Protein AF-A0A3A9BTI5-F1 (afdb_monomer)

Sequence (393 aa):
MNQYFADHPEMVLGKMEMVTGAHGMESACLPDDSLPLSAQLNHALSHVEGSIEQADLNEIEDELARENIPADPDVKNYSYTVVDDKVYYRENSIMKPVDVSEKAEQRMKGMVAIRDCTQELINFQLEEYPDEMIKNKQTELNQLYDDFSKKFGLISSQTNKRAFNQDSSYCLLCSLENLDDEGNFIGKADMFTKRTIKKQEVVTSVDTASEALAVSLSEKAGVDLSYMSQLADKSEEEITKELAGVIFQNPVTEEWETADEYLSGNVREKLSVARTFAENHPEYAINVSSLESVQPKELDASEIEVRIGATWISTKYIEDFMRETFETPGYLLERKTMGIQYSGVTGQWNVKGKNADRGNALVNMTYGTGRANAYRILEDSLNLRDTRIFDIV

Foldseek 3Di:
DDVVCVVVVLLQQADWDFDQDPVGTDIDGDHDPPDPSVVSVVSNVVPDDDDPPQPPLPPDPDPQSVVKDFDDPVDDAQAWDADPNFIWGHHPGITGTDDDPPLLRVLSHLLRQLQVLLVVLVVCQQVVPDPVVNLVSLVVSVVSLVVNCVRPNQCPDPSVCVSGVSHPCSVVSNQQFDADPVGHTPDGDPSSPDRPDHHPDQQQADQALVVLQVSCCVPVVFDDLVSSCRRNVHHSVVSCVRCQLQWDQQPPVRGIGGNVVLLDDPLVVSLVVLVVCCVPPVSSVSVNVSSVVSDDDDDDPVRDDDFQQPLPDDQVVVVVCCCPQQVPPPVCVVVVQWGWDADPVVSAIDTHNLCVPPPGCCQDPVCHHVQATNRNVSRCRSVVHDDDDDDDD

Structure (mmCIF, N/CA/C/O backbone):
data_AF-A0A3A9BTI5-F1
#
_entry.id   AF-A0A3A9BTI5-F1
#
loop_
_atom_site.group_PDB
_atom_site.id
_atom_site.type_symbol
_atom_site.label_atom_id
_atom_site.label_alt_id
_atom_site.label_comp_id
_atom_site.label_asym_id
_atom_site.label_entity_id
_atom_site.label_seq_id
_atom_site.pdbx_PDB_ins_code
_atom_site.Cartn_x
_atom_site.Cartn_y
_atom_site.Cartn_z
_atom_site.occupancy
_atom_site.B_iso_or_equiv
_atom_site.auth_seq_id
_atom_site.auth_comp_id
_atom_site.auth_asym_id
_atom_site.auth_atom_id
_atom_site.pdbx_PDB_model_num
ATOM 1 N N . MET A 1 1 ? -11.486 26.383 -9.825 1.00 68.19 1 MET A N 1
ATOM 2 C CA . MET A 1 1 ? -11.812 25.928 -11.195 1.00 68.19 1 MET A CA 1
ATOM 3 C C . MET A 1 1 ? -10.866 26.610 -12.175 1.00 68.19 1 MET A C 1
ATOM 5 O O . MET A 1 1 ? -10.607 27.792 -11.990 1.00 68.19 1 MET A O 1
ATOM 9 N N . ASN A 1 2 ? -10.289 25.876 -13.134 1.00 79.62 2 ASN A N 1
ATOM 10 C CA . ASN A 1 2 ? -9.432 26.449 -14.186 1.00 79.62 2 ASN A CA 1
ATOM 11 C C . ASN A 1 2 ? -10.294 27.293 -15.149 1.00 79.62 2 ASN A C 1
ATOM 13 O O . ASN A 1 2 ? -11.441 26.925 -15.398 1.00 79.62 2 ASN A O 1
ATOM 17 N N . GLN A 1 3 ? -9.750 28.396 -15.673 1.00 85.75 3 GLN A N 1
ATOM 18 C CA . GLN A 1 3 ? -10.428 29.305 -16.603 1.00 85.75 3 GLN A CA 1
ATOM 19 C C . GLN A 1 3 ? -10.998 28.576 -17.828 1.00 85.75 3 GLN A C 1
ATOM 21 O O . GLN A 1 3 ? -12.123 28.855 -18.215 1.00 85.75 3 GLN A O 1
ATOM 26 N N . TYR A 1 4 ? -10.290 27.572 -18.358 1.00 86.19 4 TYR A N 1
ATOM 27 C CA . TYR A 1 4 ? -10.784 26.766 -19.480 1.00 86.19 4 TYR A CA 1
ATOM 28 C C . TYR A 1 4 ? -12.160 26.144 -19.199 1.00 86.19 4 TYR A C 1
ATOM 30 O O . TYR A 1 4 ? -13.064 26.279 -20.005 1.00 86.19 4 TYR A O 1
ATOM 38 N N . PHE A 1 5 ? -12.363 25.536 -18.026 1.00 86.81 5 PHE A N 1
ATOM 39 C CA . PHE A 1 5 ? -13.656 24.935 -17.661 1.00 86.81 5 PHE A CA 1
ATOM 40 C C . PHE A 1 5 ? -14.717 25.969 -17.266 1.00 86.81 5 PHE A C 1
ATOM 42 O O . PHE A 1 5 ? -15.903 25.657 -17.260 1.00 86.81 5 PHE A O 1
ATOM 49 N N . ALA A 1 6 ? -14.307 27.192 -16.916 1.00 85.38 6 ALA A N 1
ATOM 50 C CA . ALA A 1 6 ? -15.240 28.298 -16.722 1.00 85.38 6 ALA A CA 1
ATOM 51 C C . ALA A 1 6 ? -15.779 28.813 -18.067 1.00 85.38 6 ALA A C 1
ATOM 53 O O . ALA A 1 6 ? -16.956 29.155 -18.158 1.00 85.38 6 ALA A O 1
ATOM 54 N N . ASP A 1 7 ? -14.921 28.830 -19.091 1.00 89.12 7 ASP A N 1
ATOM 55 C CA . ASP A 1 7 ? -15.248 29.278 -20.446 1.00 89.12 7 ASP A CA 1
ATOM 56 C C . ASP A 1 7 ? -15.888 28.159 -21.294 1.00 89.12 7 ASP A C 1
ATOM 58 O O . ASP A 1 7 ? -16.641 28.459 -22.218 1.00 89.12 7 ASP A O 1
ATOM 62 N N . HIS A 1 8 ? -15.656 26.890 -20.928 1.00 87.44 8 HIS A N 1
ATOM 63 C CA . HIS A 1 8 ? -16.206 25.684 -21.560 1.00 87.44 8 HIS A CA 1
ATOM 64 C C . HIS A 1 8 ? -16.958 24.778 -20.562 1.00 87.44 8 HIS A C 1
ATOM 66 O O . HIS A 1 8 ? -16.463 23.699 -20.207 1.00 87.44 8 HIS A O 1
ATOM 72 N N . PRO A 1 9 ? -18.151 25.178 -20.075 1.00 87.00 9 PRO A N 1
ATOM 73 C CA . PRO A 1 9 ? -18.954 24.355 -19.168 1.00 87.00 9 PRO A CA 1
ATOM 74 C C . PRO A 1 9 ? -19.336 22.988 -19.755 1.00 87.00 9 PRO A C 1
ATOM 76 O O . PRO A 1 9 ? -19.487 22.024 -19.013 1.00 87.00 9 PRO A O 1
ATOM 79 N N . GLU A 1 10 ? -19.449 22.884 -21.081 1.00 86.12 10 GLU A N 1
ATOM 80 C CA . GLU A 1 10 ? -19.711 21.644 -21.819 1.00 86.12 10 GLU A CA 1
ATOM 81 C C . GLU A 1 10 ? -18.607 20.583 -21.674 1.00 86.12 10 GLU A C 1
ATOM 83 O O . GLU A 1 10 ? -18.842 19.409 -21.958 1.00 86.12 10 GLU A O 1
ATOM 88 N N . MET A 1 11 ? -17.417 20.981 -21.210 1.00 88.31 11 MET A N 1
ATOM 89 C CA . MET A 1 11 ? -16.283 20.092 -20.940 1.00 88.31 11 MET A CA 1
ATOM 90 C C . MET A 1 11 ? -16.277 19.547 -19.501 1.00 88.31 11 MET A C 1
ATOM 92 O O . MET A 1 11 ? -15.363 18.809 -19.127 1.00 88.31 11 MET A O 1
ATOM 96 N N . VAL A 1 12 ? -17.275 19.900 -18.682 1.00 89.19 12 VAL A N 1
ATOM 97 C CA . VAL A 1 12 ? -17.445 19.408 -17.310 1.00 89.19 12 VAL A CA 1
ATOM 98 C C . VAL A 1 12 ? -18.510 18.308 -17.300 1.00 89.19 12 VAL A C 1
ATOM 100 O O . VAL A 1 12 ? -19.678 18.562 -17.572 1.00 89.19 12 VAL A O 1
ATOM 103 N N . LEU A 1 13 ? -18.118 17.076 -16.962 1.00 88.38 13 LEU A N 1
ATOM 104 C CA . LEU A 1 13 ? -18.993 15.887 -16.952 1.00 88.38 13 LEU A CA 1
ATOM 105 C C . LEU A 1 13 ? -19.849 15.785 -15.670 1.00 88.38 13 LEU A C 1
ATOM 107 O O . LEU A 1 13 ? -19.971 14.721 -15.066 1.00 88.38 13 LEU A O 1
ATOM 111 N N . GLY A 1 14 ? -20.359 16.921 -15.198 1.00 87.31 14 GLY A N 1
ATOM 112 C CA . GLY A 1 14 ? -21.048 17.039 -13.919 1.00 87.31 14 GLY A CA 1
ATOM 113 C C . GLY A 1 14 ? -21.330 18.490 -13.540 1.00 87.31 14 GLY A C 1
ATOM 114 O O . GLY A 1 14 ? -21.095 19.423 -14.310 1.00 87.31 14 GLY A O 1
ATOM 115 N N . LYS A 1 15 ? -21.824 18.702 -12.321 1.00 86.94 15 LYS A N 1
ATOM 116 C CA . LYS A 1 15 ? -22.225 20.022 -11.833 1.00 86.94 15 LYS A CA 1
ATOM 117 C C . LYS A 1 15 ? -21.300 20.506 -10.726 1.00 86.94 15 LYS A C 1
ATOM 119 O O . LYS A 1 15 ? -21.159 19.869 -9.688 1.00 86.94 15 LYS A O 1
ATOM 124 N N . MET A 1 16 ? -20.686 21.665 -10.936 1.00 88.62 16 MET A N 1
ATOM 125 C CA . MET A 1 16 ? -19.851 22.301 -9.918 1.00 88.62 16 MET A CA 1
ATOM 126 C C . MET A 1 16 ? -20.719 22.900 -8.807 1.00 88.62 16 MET A C 1
ATOM 128 O O . MET A 1 16 ? -21.491 23.827 -9.057 1.00 88.62 16 MET A O 1
ATOM 132 N N . GLU A 1 17 ? -20.560 22.410 -7.580 1.00 89.50 17 GLU A N 1
ATOM 133 C CA . GLU A 1 17 ? -21.248 22.905 -6.386 1.00 89.50 17 GLU A CA 1
ATOM 134 C C . GLU A 1 17 ? -20.272 23.114 -5.219 1.00 89.50 17 GLU A C 1
ATOM 136 O O . GLU A 1 17 ? -19.172 22.563 -5.185 1.00 89.50 17 GLU A O 1
ATOM 141 N N . MET A 1 18 ? -20.665 23.956 -4.263 1.00 90.19 18 MET A N 1
ATOM 142 C CA . MET A 1 18 ? -19.922 24.145 -3.018 1.00 90.19 18 MET A CA 1
ATOM 143 C C . MET A 1 18 ? -20.491 23.195 -1.964 1.00 90.19 18 MET A C 1
ATOM 145 O O . MET A 1 18 ? -21.646 23.341 -1.566 1.00 90.19 18 MET A O 1
ATOM 149 N N . VAL A 1 19 ? -19.680 22.248 -1.505 1.00 89.12 19 VAL A N 1
ATOM 150 C CA . VAL A 1 19 ? -20.051 21.222 -0.524 1.00 89.12 19 VAL A CA 1
ATOM 151 C C . VAL A 1 19 ? -19.289 21.428 0.783 1.00 89.12 19 VAL A C 1
ATOM 153 O O . VAL A 1 19 ? -18.275 22.121 0.822 1.00 89.12 19 VAL A O 1
ATOM 156 N N . THR A 1 20 ? -19.790 20.867 1.883 1.00 88.19 20 THR A N 1
ATOM 157 C CA . THR A 1 20 ? -19.085 20.903 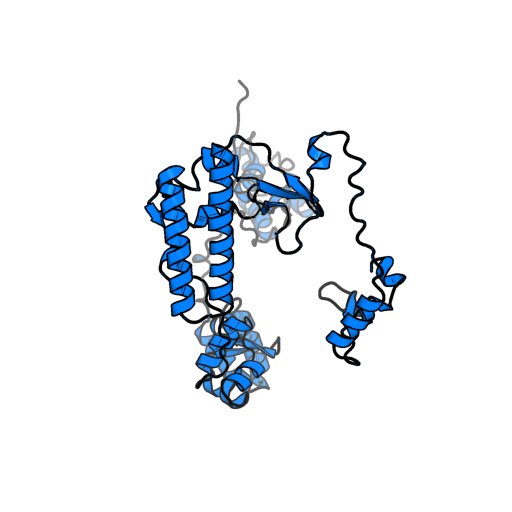3.173 1.00 88.19 20 THR A CA 1
ATOM 158 C C . THR A 1 20 ? -18.104 19.736 3.248 1.00 88.19 20 THR A C 1
ATOM 160 O O . THR A 1 20 ? -18.535 18.590 3.297 1.00 88.19 20 THR A O 1
ATOM 163 N N . GLY A 1 21 ? -16.805 20.032 3.268 1.00 80.12 21 GLY A N 1
ATOM 164 C CA . GLY A 1 21 ? -15.730 19.064 3.474 1.00 80.12 21 GLY A CA 1
ATOM 165 C C . GLY A 1 21 ? -15.172 19.093 4.902 1.00 80.12 21 GLY A C 1
ATOM 166 O O . GLY A 1 21 ? -15.540 19.935 5.727 1.00 80.12 21 GLY A O 1
ATOM 167 N N . ALA A 1 22 ? -14.221 18.200 5.191 1.00 74.44 22 ALA A N 1
ATOM 168 C CA . ALA A 1 22 ? -13.623 18.002 6.522 1.00 74.44 22 ALA A CA 1
ATOM 169 C C . ALA A 1 22 ? -12.933 19.251 7.121 1.00 74.44 22 ALA A C 1
ATOM 171 O O . ALA A 1 22 ? -12.660 19.308 8.321 1.00 74.44 22 ALA A O 1
ATOM 172 N N . HIS A 1 23 ? -12.657 20.268 6.298 1.00 69.50 23 HIS A N 1
ATOM 173 C CA . HIS A 1 23 ? -11.997 21.515 6.697 1.00 69.50 23 HIS A CA 1
ATOM 174 C C . HIS A 1 23 ? -12.800 22.782 6.342 1.00 69.50 23 HIS A C 1
ATOM 176 O O . HIS A 1 23 ? -12.259 23.887 6.406 1.00 69.50 23 HIS A O 1
ATOM 182 N N . GLY A 1 24 ? -14.085 22.646 5.994 1.00 83.06 24 GLY A N 1
ATOM 183 C CA . GLY A 1 24 ? -14.963 23.753 5.601 1.00 83.06 24 GLY A CA 1
ATOM 184 C C . GLY A 1 24 ? -15.536 23.594 4.192 1.00 83.06 24 GLY A C 1
ATOM 185 O O . GLY A 1 24 ? -15.513 22.509 3.623 1.00 83.06 24 GLY A O 1
ATOM 186 N N . MET A 1 25 ? -16.087 24.675 3.633 1.00 86.31 25 MET A N 1
ATOM 187 C CA . MET A 1 25 ? -16.700 24.644 2.299 1.00 86.31 25 MET A CA 1
ATOM 188 C C . MET A 1 25 ? -15.640 24.460 1.204 1.00 86.31 25 MET A C 1
ATOM 190 O O . MET A 1 25 ? -14.702 25.252 1.116 1.00 86.31 25 MET A O 1
ATOM 194 N N . GLU A 1 26 ? -15.834 23.480 0.329 1.00 88.31 26 GLU A N 1
ATOM 195 C CA . GLU A 1 26 ? -14.971 23.188 -0.816 1.00 88.31 26 GLU A CA 1
ATOM 196 C C . GLU A 1 26 ? -15.783 23.062 -2.111 1.00 88.31 26 GLU A C 1
ATOM 198 O O . GLU A 1 26 ? -16.978 22.778 -2.089 1.00 88.31 26 GLU A O 1
ATOM 203 N N . SER A 1 27 ? -15.154 23.323 -3.258 1.00 86.94 27 SER A N 1
ATOM 204 C CA . SER A 1 27 ? -15.801 23.176 -4.565 1.00 86.94 27 SER A CA 1
ATOM 205 C C . SER A 1 27 ? -15.652 21.743 -5.073 1.00 86.94 27 SER A C 1
ATOM 207 O O . SER A 1 27 ? -14.519 21.300 -5.269 1.00 86.94 27 SER A O 1
ATOM 209 N N . ALA A 1 28 ? -16.760 21.067 -5.367 1.00 87.75 28 ALA A N 1
ATOM 210 C CA . ALA A 1 28 ? -16.788 19.712 -5.912 1.00 87.75 28 ALA A CA 1
ATOM 211 C C . ALA A 1 28 ? -17.570 19.659 -7.233 1.00 87.75 28 ALA A C 1
ATOM 213 O O . ALA A 1 28 ? -18.522 20.411 -7.431 1.00 87.75 28 ALA A O 1
ATOM 214 N N . CYS A 1 29 ? -17.164 18.769 -8.141 1.00 88.94 29 CYS A N 1
ATOM 215 C CA . CYS A 1 29 ? -17.941 18.422 -9.330 1.00 88.94 29 CYS A CA 1
ATOM 216 C C . CYS A 1 29 ? -18.795 17.200 -8.990 1.00 88.94 29 CYS A C 1
ATOM 218 O O . CYS A 1 29 ? -18.261 16.103 -8.840 1.00 88.94 29 CYS A O 1
ATOM 220 N N . LEU A 1 30 ? -20.095 17.402 -8.800 1.00 89.69 30 LEU A N 1
ATOM 221 C CA . LEU A 1 30 ? -21.032 16.324 -8.510 1.00 89.69 30 LEU A CA 1
ATOM 222 C C . LEU A 1 30 ? -21.450 15.632 -9.814 1.00 89.69 30 LEU A C 1
ATOM 224 O O . LEU A 1 30 ? -21.621 16.322 -10.824 1.00 89.69 30 LEU A O 1
ATOM 228 N N . PRO A 1 31 ? -21.615 14.298 -9.814 1.00 87.88 31 PRO A N 1
ATOM 229 C CA . PRO A 1 31 ? -22.048 13.569 -10.999 1.00 87.88 31 PRO A CA 1
ATOM 230 C C . PRO A 1 31 ? -23.415 14.067 -11.484 1.00 87.88 31 PRO A C 1
ATOM 232 O O . PRO A 1 31 ? -24.308 14.356 -10.686 1.00 87.88 31 PRO A O 1
ATOM 235 N N . ASP A 1 32 ? -23.566 14.181 -12.803 1.00 85.56 32 ASP A N 1
ATOM 236 C CA . ASP A 1 32 ? -24.865 14.378 -13.442 1.00 85.56 32 ASP A CA 1
ATOM 237 C C . ASP A 1 32 ? -25.395 13.018 -13.909 1.00 85.56 32 ASP A C 1
ATOM 239 O O . ASP A 1 32 ? -24.937 12.474 -14.911 1.00 85.56 32 ASP A O 1
ATOM 243 N N . ASP A 1 33 ? -26.364 12.462 -13.184 1.00 87.31 33 ASP A N 1
ATOM 244 C CA . ASP A 1 33 ? -26.939 11.147 -13.487 1.00 87.31 33 ASP A CA 1
ATOM 245 C C . ASP A 1 33 ? -28.025 11.192 -14.582 1.00 87.31 33 ASP A C 1
ATOM 247 O O . ASP A 1 33 ? -28.671 10.181 -14.870 1.00 87.31 33 ASP A O 1
ATOM 251 N N . SER A 1 34 ? -28.263 12.350 -15.214 1.00 87.25 34 SER A N 1
ATOM 252 C CA . SER A 1 34 ? -29.280 12.488 -16.268 1.00 87.25 34 SER A CA 1
ATOM 253 C C . SER A 1 34 ? -28.926 11.746 -17.562 1.00 87.25 34 SER A C 1
ATOM 255 O O . SER A 1 34 ? -29.822 11.388 -18.333 1.00 87.25 34 SER A O 1
ATOM 257 N N . LEU A 1 35 ? -27.637 11.485 -17.800 1.00 84.31 35 LEU A N 1
ATOM 258 C CA . LEU A 1 35 ? -27.122 10.754 -18.957 1.00 84.31 35 LEU A CA 1
ATOM 259 C C . LEU A 1 35 ? -26.027 9.764 -18.532 1.00 84.31 35 LEU A C 1
ATOM 261 O O . LEU A 1 35 ? -25.242 10.073 -17.641 1.00 84.31 35 LEU A O 1
ATOM 265 N N . PRO A 1 36 ? -25.877 8.606 -19.201 1.00 90.88 36 PRO A N 1
ATOM 266 C CA . PRO A 1 36 ? -24.741 7.720 -18.957 1.00 90.88 36 PRO A CA 1
ATOM 267 C C . PRO A 1 36 ? -23.400 8.427 -19.206 1.00 90.88 36 PRO A C 1
ATOM 269 O O . PRO A 1 36 ? -23.255 9.134 -20.207 1.00 90.88 36 PRO A O 1
ATOM 272 N N . LEU A 1 37 ? -22.394 8.170 -18.360 1.00 86.56 37 LEU A N 1
ATOM 273 C CA . LEU A 1 37 ? -21.051 8.766 -18.463 1.00 86.56 37 LEU A CA 1
ATOM 274 C C . LEU A 1 37 ? -20.448 8.640 -19.871 1.00 86.56 37 LEU A C 1
ATOM 276 O O . LEU A 1 37 ? -19.839 9.577 -20.378 1.00 86.56 37 LEU A O 1
ATOM 280 N N . SER A 1 38 ? -20.659 7.504 -20.540 1.00 87.88 38 SER A N 1
ATOM 281 C CA . SER A 1 38 ? -20.181 7.277 -21.907 1.00 87.88 38 SER A CA 1
ATOM 282 C C . SER A 1 38 ? -20.765 8.268 -22.920 1.00 87.88 38 SER A C 1
ATOM 284 O O . SER A 1 38 ? -20.072 8.686 -23.844 1.00 87.88 38 SER A O 1
ATOM 286 N N . ALA A 1 39 ? -22.031 8.661 -22.758 1.00 86.94 39 ALA A N 1
ATOM 287 C CA . ALA A 1 39 ? -22.676 9.647 -23.619 1.00 86.94 39 ALA A CA 1
ATOM 288 C C . ALA A 1 39 ? -22.157 11.061 -23.329 1.00 86.94 39 ALA A C 1
ATOM 290 O O . ALA A 1 39 ? -21.873 11.806 -24.266 1.00 86.94 39 ALA A O 1
ATOM 291 N N . GLN A 1 40 ? -21.968 11.397 -22.049 1.00 88.25 40 GLN A N 1
ATOM 292 C CA . GLN A 1 40 ? -21.397 12.682 -21.637 1.00 88.25 40 GLN A CA 1
ATOM 293 C C . GLN A 1 40 ? -19.959 12.847 -22.155 1.00 88.25 40 GLN A C 1
ATOM 295 O O . GLN A 1 40 ? -19.611 13.887 -22.710 1.00 88.25 40 GLN A O 1
ATOM 300 N N . LEU A 1 41 ? -19.145 11.790 -22.063 1.00 89.06 41 LEU A N 1
ATOM 301 C CA . LEU A 1 41 ? -17.770 11.780 -22.561 1.00 89.06 41 LEU A CA 1
ATOM 302 C C . LEU A 1 41 ? -17.714 11.970 -24.082 1.00 89.06 41 LEU A C 1
ATOM 304 O O . LEU A 1 41 ? -16.933 12.782 -24.567 1.00 89.06 41 LEU A O 1
ATOM 308 N N . ASN A 1 42 ? -18.566 11.270 -24.838 1.00 87.69 42 ASN A N 1
ATOM 309 C CA . ASN A 1 42 ? -18.644 11.434 -26.293 1.00 87.69 42 ASN A CA 1
ATOM 310 C C . ASN A 1 42 ? -19.051 12.858 -26.695 1.00 87.69 42 ASN A C 1
ATOM 312 O O . ASN A 1 42 ? -18.525 13.394 -27.669 1.00 87.69 42 ASN A O 1
ATOM 316 N N . HIS A 1 43 ? -19.965 13.476 -25.943 1.00 86.94 43 HIS A N 1
ATOM 317 C CA . HIS A 1 43 ? -20.367 14.861 -26.165 1.00 86.94 43 HIS A CA 1
ATOM 318 C C . HIS A 1 43 ? -19.199 15.828 -25.924 1.00 86.94 43 HIS A C 1
ATOM 320 O O . HIS A 1 43 ? -18.877 16.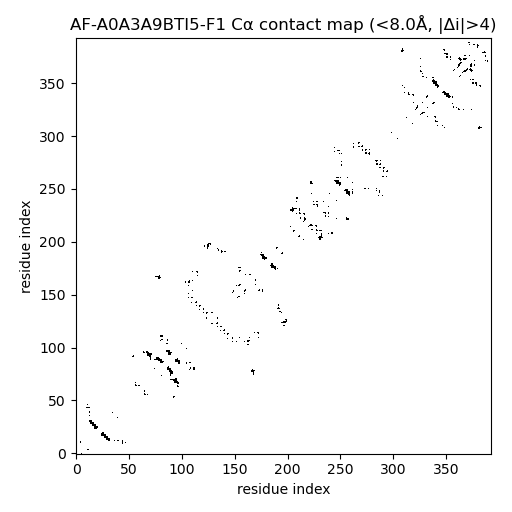619 -26.807 1.00 86.94 43 HIS A O 1
ATOM 326 N N . ALA A 1 44 ? -18.501 15.714 -24.790 1.00 88.31 44 ALA A N 1
ATOM 327 C CA . ALA A 1 44 ? -17.330 16.544 -24.497 1.00 88.31 44 ALA A CA 1
ATOM 328 C C . ALA A 1 44 ? -16.210 16.355 -25.538 1.00 88.31 44 ALA A C 1
ATOM 330 O O . ALA A 1 44 ? -15.663 17.327 -26.050 1.00 88.31 44 ALA A O 1
ATOM 331 N N . LEU A 1 45 ? -15.918 15.110 -25.932 1.00 86.62 45 LEU A N 1
ATOM 332 C CA . LEU A 1 45 ? -14.917 14.815 -26.964 1.00 86.62 45 LEU A CA 1
ATOM 333 C C . LEU A 1 45 ? -15.278 15.405 -28.333 1.00 86.62 45 LEU A C 1
ATOM 335 O O . LEU A 1 45 ? -14.374 15.737 -29.093 1.00 86.62 45 LEU A O 1
ATOM 339 N N . SER A 1 46 ? -16.566 15.586 -28.646 1.00 88.44 46 SER A N 1
ATOM 340 C CA . SER A 1 46 ? -16.990 16.207 -29.910 1.00 88.44 46 SER A CA 1
ATO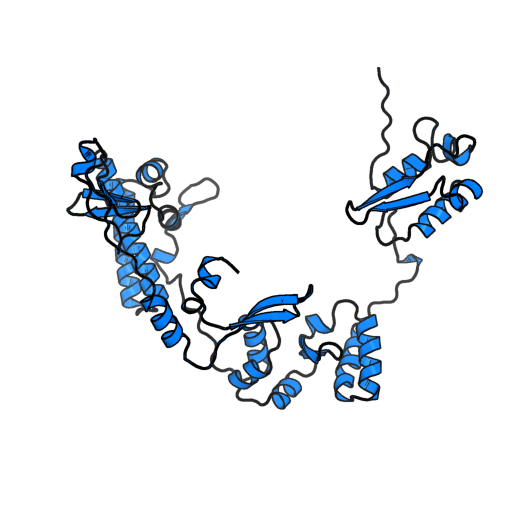M 341 C C . SER A 1 46 ? -16.624 17.692 -30.022 1.00 88.44 46 SER A C 1
ATOM 343 O O . SER A 1 46 ? -16.543 18.216 -31.130 1.00 88.44 46 SER A O 1
ATOM 345 N N . HIS A 1 47 ? -16.376 18.354 -28.889 1.00 85.75 47 HIS A N 1
ATOM 346 C CA . HIS A 1 47 ? -15.938 19.748 -28.822 1.00 85.75 47 HIS A CA 1
ATOM 347 C C . HIS A 1 47 ? -14.413 19.896 -28.787 1.00 85.75 47 HIS A C 1
ATOM 349 O O . HIS A 1 47 ? -13.898 21.009 -28.895 1.00 85.75 47 HIS A O 1
ATOM 355 N N . VAL A 1 48 ? -13.676 18.787 -28.657 1.00 83.56 48 VAL A N 1
ATOM 356 C CA . VAL A 1 48 ? -12.216 18.793 -28.735 1.00 83.56 48 VAL A CA 1
ATOM 357 C C . VAL A 1 48 ? -11.811 18.841 -30.202 1.00 83.56 48 VAL A C 1
ATOM 359 O O . VAL A 1 48 ? -11.688 17.821 -30.878 1.00 83.56 48 VAL A O 1
ATOM 362 N N . GLU A 1 49 ? -11.580 20.050 -30.697 1.00 79.75 49 GLU A N 1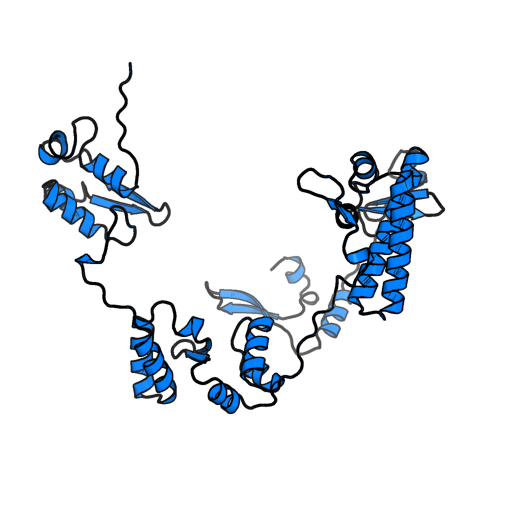
ATOM 363 C CA . GLU A 1 49 ? -10.941 20.258 -31.988 1.00 79.75 49 GLU A CA 1
ATOM 364 C C . GLU A 1 49 ? -9.420 20.295 -31.805 1.00 79.75 49 GLU A C 1
ATOM 366 O O . GLU A 1 49 ? -8.875 21.120 -31.072 1.00 79.75 49 GLU A O 1
ATOM 371 N N . GLY A 1 50 ? -8.720 19.385 -32.476 1.00 68.00 50 GLY A N 1
ATOM 372 C CA . GLY A 1 50 ? -7.265 19.352 -32.492 1.00 68.00 50 GLY A CA 1
ATOM 373 C C . GLY A 1 50 ? -6.764 18.781 -33.808 1.00 68.00 50 GLY A C 1
ATOM 374 O O . GLY A 1 50 ? -7.189 17.710 -34.234 1.00 68.00 50 GLY A O 1
ATOM 375 N N . SER A 1 51 ? -5.845 19.488 -34.457 1.00 64.88 51 SER A N 1
ATOM 376 C CA . SER A 1 51 ? -5.018 18.916 -35.513 1.00 64.88 51 SER A CA 1
ATOM 377 C C . SER A 1 51 ? -3.698 18.484 -34.897 1.00 64.88 51 SER A C 1
ATOM 379 O O . SER A 1 51 ? -3.011 19.294 -34.276 1.00 64.88 51 SER A O 1
ATOM 381 N N . ILE A 1 52 ? -3.316 17.223 -35.082 1.00 60.03 52 ILE A N 1
ATOM 382 C CA . ILE A 1 52 ? -1.937 16.813 -34.826 1.00 60.03 52 ILE A CA 1
ATOM 383 C C . ILE A 1 52 ? -1.114 17.439 -35.950 1.00 60.03 52 ILE A C 1
ATOM 385 O O . ILE A 1 52 ? -1.113 16.929 -37.071 1.00 60.03 52 ILE A O 1
ATOM 389 N N . GLU A 1 53 ? -0.464 18.570 -35.675 1.00 50.50 53 GLU A N 1
ATOM 390 C CA . GLU A 1 53 ? 0.569 19.080 -36.569 1.00 50.50 53 GLU A CA 1
ATOM 391 C C . GLU A 1 53 ? 1.653 18.002 -36.652 1.00 50.50 53 GLU A C 1
ATOM 393 O O . GLU A 1 53 ? 2.365 17.721 -35.683 1.00 50.50 53 GLU A O 1
ATOM 398 N N . GLN A 1 54 ? 1.740 17.330 -37.803 1.00 52.53 54 GLN A N 1
ATOM 399 C CA . GLN A 1 54 ? 2.946 16.585 -38.128 1.00 52.53 54 GLN A CA 1
ATOM 400 C C . GLN A 1 54 ? 4.067 17.615 -38.148 1.00 52.53 54 GLN A C 1
ATOM 402 O O . GLN A 1 54 ? 3.995 18.569 -38.919 1.00 52.53 54 GLN A O 1
ATOM 407 N N . ALA A 1 55 ? 5.047 17.453 -37.256 1.00 51.19 55 ALA A N 1
ATOM 408 C CA . ALA A 1 55 ? 6.205 18.329 -37.210 1.00 51.19 55 ALA A CA 1
ATOM 409 C C . ALA A 1 55 ? 6.777 18.445 -38.628 1.00 51.19 55 ALA A C 1
ATOM 411 O O . ALA A 1 55 ? 7.093 17.428 -39.251 1.00 51.19 55 ALA A O 1
ATOM 412 N N . ASP A 1 56 ? 6.842 19.674 -39.140 1.00 46.75 56 ASP A N 1
ATOM 413 C CA . ASP A 1 56 ? 7.370 19.957 -40.466 1.00 46.75 56 ASP A CA 1
ATOM 414 C C . ASP A 1 56 ? 8.828 19.472 -40.481 1.00 46.75 56 ASP A C 1
ATOM 416 O O . ASP A 1 56 ? 9.689 20.001 -39.775 1.00 46.75 56 ASP A O 1
ATOM 420 N N . LEU A 1 57 ? 9.104 18.404 -41.237 1.00 51.12 57 LEU A N 1
ATOM 421 C CA . LEU A 1 57 ? 10.412 17.726 -41.296 1.00 51.12 57 LEU A CA 1
ATOM 422 C C . LEU A 1 57 ? 11.542 18.648 -41.804 1.00 51.12 57 LEU A C 1
ATOM 424 O O . LEU A 1 57 ? 12.702 18.245 -41.848 1.00 51.12 57 LEU A O 1
ATOM 428 N N . ASN A 1 58 ? 11.203 19.876 -42.200 1.00 48.38 58 ASN A N 1
ATOM 429 C CA . ASN A 1 58 ? 12.069 20.830 -42.874 1.00 48.38 58 ASN A CA 1
ATOM 430 C C . ASN A 1 58 ? 12.900 21.733 -41.938 1.00 48.38 58 ASN A C 1
ATOM 432 O O . ASN A 1 58 ? 13.774 22.432 -42.443 1.00 48.38 58 ASN A O 1
ATOM 436 N N . GLU A 1 59 ? 12.684 21.733 -40.615 1.00 46.34 59 GLU A N 1
ATOM 437 C CA . GLU A 1 59 ? 13.402 22.643 -39.691 1.00 46.34 59 GLU A CA 1
ATOM 438 C C . GLU A 1 59 ? 14.661 22.061 -39.013 1.00 46.34 59 GLU A C 1
ATOM 440 O O . GLU A 1 59 ? 15.252 22.709 -38.149 1.00 46.34 59 GLU A O 1
ATOM 445 N N . ILE A 1 60 ? 15.138 20.874 -39.406 1.00 46.75 60 ILE A N 1
ATOM 446 C CA . ILE A 1 60 ? 16.416 20.337 -38.905 1.00 46.75 60 ILE A CA 1
ATOM 447 C C . ILE A 1 60 ? 17.415 20.260 -40.066 1.00 46.75 60 ILE A C 1
ATOM 449 O O . ILE A 1 60 ? 17.318 19.400 -40.937 1.00 46.75 60 ILE A O 1
ATOM 453 N N . GLU A 1 61 ? 18.391 21.168 -40.066 1.00 47.62 61 GLU A N 1
ATOM 454 C CA . GLU A 1 61 ? 19.466 21.318 -41.065 1.00 47.62 61 GLU A CA 1
ATOM 455 C C . GLU A 1 61 ? 20.545 20.202 -41.017 1.00 47.62 61 GLU A C 1
ATOM 457 O O . GLU A 1 61 ? 21.691 20.429 -41.393 1.00 47.62 61 GLU A O 1
ATOM 462 N N . ASP A 1 62 ? 20.194 18.982 -40.590 1.00 52.22 62 ASP A N 1
ATOM 463 C CA . ASP A 1 62 ? 21.091 17.814 -40.590 1.00 52.22 62 ASP A CA 1
ATOM 464 C C . ASP A 1 62 ? 20.706 16.825 -41.701 1.00 52.22 62 ASP A C 1
ATOM 466 O O . ASP A 1 62 ? 19.529 16.531 -41.910 1.00 52.22 62 ASP A O 1
ATOM 470 N N . GLU A 1 63 ? 21.689 16.223 -42.382 1.00 50.47 63 GLU A N 1
ATOM 471 C CA . GLU A 1 63 ? 21.452 15.134 -43.353 1.00 50.47 63 GLU A CA 1
ATOM 472 C C . GLU A 1 63 ? 20.645 13.964 -42.748 1.00 50.47 63 GLU A C 1
ATOM 474 O O . GLU A 1 63 ? 19.865 13.331 -43.459 1.00 50.47 63 GLU A O 1
ATOM 479 N N . LEU A 1 64 ? 20.748 13.746 -41.429 1.00 50.16 64 LEU A N 1
ATOM 480 C CA . LEU A 1 64 ? 19.979 12.760 -40.655 1.00 50.16 64 LEU A CA 1
ATOM 481 C C . LEU A 1 64 ? 18.478 13.077 -40.562 1.00 50.16 64 LEU A C 1
ATOM 483 O O . LEU A 1 64 ? 17.670 12.163 -40.411 1.00 50.16 64 LEU A O 1
ATOM 487 N N . ALA A 1 65 ? 18.072 14.345 -40.693 1.00 53.50 65 ALA A N 1
ATOM 488 C CA . ALA A 1 65 ? 16.662 14.725 -40.645 1.00 53.50 65 ALA A CA 1
ATOM 489 C C . ALA A 1 65 ? 15.866 14.213 -41.855 1.00 53.50 65 ALA A C 1
ATOM 491 O O . ALA A 1 65 ? 14.664 13.979 -41.747 1.00 53.50 65 ALA A O 1
ATOM 492 N N . ARG A 1 66 ? 16.545 13.984 -42.990 1.00 56.50 66 ARG A N 1
ATOM 493 C CA . ARG A 1 66 ? 15.937 13.457 -44.224 1.00 56.50 66 ARG A CA 1
ATOM 494 C C . ARG A 1 66 ? 15.604 11.967 -44.161 1.00 56.50 66 ARG A C 1
ATOM 496 O O . ARG A 1 66 ? 14.825 11.505 -44.987 1.00 56.50 66 ARG A O 1
ATOM 503 N N . GLU A 1 67 ? 16.181 11.229 -43.213 1.00 69.06 67 GLU A N 1
ATOM 504 C CA . GLU A 1 67 ? 15.887 9.806 -42.993 1.00 69.06 67 GLU A CA 1
ATOM 505 C C . GLU A 1 67 ? 14.881 9.570 -41.850 1.00 69.06 67 GLU A C 1
ATOM 507 O O . GLU A 1 67 ? 14.521 8.424 -41.576 1.00 69.06 67 GLU A O 1
ATOM 512 N N . ASN A 1 68 ? 14.403 10.635 -41.194 1.00 84.31 68 ASN A N 1
ATOM 513 C CA . ASN A 1 68 ? 13.339 10.529 -40.202 1.00 84.31 68 ASN A CA 1
ATOM 514 C C . ASN A 1 68 ? 12.037 10.073 -40.864 1.00 84.31 68 ASN A C 1
ATOM 516 O O . ASN A 1 68 ? 11.651 10.574 -41.922 1.00 84.31 68 ASN A O 1
ATOM 520 N N . ILE A 1 69 ? 11.326 9.175 -40.191 1.00 87.38 69 ILE A N 1
ATOM 521 C CA . ILE A 1 69 ? 10.002 8.717 -40.616 1.00 87.38 69 ILE A CA 1
ATOM 522 C C . ILE A 1 69 ? 8.940 9.154 -39.596 1.00 87.38 69 ILE A C 1
ATOM 524 O O . ILE A 1 69 ? 9.271 9.397 -38.427 1.00 87.38 69 ILE A O 1
ATOM 528 N N . PRO A 1 70 ? 7.664 9.280 -40.005 1.00 88.50 70 PRO A N 1
ATOM 529 C CA . PRO A 1 70 ? 6.568 9.503 -39.067 1.00 88.50 70 PRO A CA 1
ATOM 530 C C . PRO A 1 70 ? 6.541 8.412 -37.992 1.00 88.50 70 PRO A C 1
ATOM 532 O O . PRO A 1 70 ? 6.802 7.246 -38.288 1.00 88.50 70 PRO A O 1
ATOM 535 N N . ALA A 1 71 ? 6.231 8.775 -36.746 1.00 88.00 71 ALA A N 1
ATOM 536 C CA . ALA A 1 71 ? 6.137 7.784 -35.681 1.00 88.00 71 ALA A CA 1
ATOM 537 C C . ALA A 1 71 ? 4.990 6.794 -35.920 1.00 88.00 71 ALA A C 1
ATOM 539 O O . ALA A 1 71 ? 3.849 7.197 -36.147 1.00 88.00 71 ALA A O 1
ATOM 540 N N . ASP A 1 72 ? 5.293 5.507 -35.774 1.00 88.38 72 ASP A N 1
ATOM 541 C CA . ASP A 1 72 ? 4.294 4.452 -35.634 1.00 88.38 72 ASP A CA 1
ATOM 542 C C . ASP A 1 72 ? 3.542 4.612 -34.292 1.00 88.38 72 ASP A C 1
ATOM 544 O O . ASP A 1 72 ? 4.190 4.633 -33.231 1.00 88.38 72 ASP A O 1
ATOM 548 N N . PRO A 1 73 ? 2.201 4.747 -34.302 1.00 86.81 73 PRO A N 1
ATOM 549 C CA . PRO A 1 73 ? 1.391 4.816 -33.091 1.00 86.81 73 PRO A CA 1
ATOM 550 C C . PRO A 1 73 ? 1.579 3.622 -32.147 1.00 86.81 73 PRO A C 1
ATOM 552 O O . PRO A 1 73 ? 1.537 3.833 -30.932 1.00 86.81 73 PRO A O 1
ATOM 555 N N . ASP A 1 74 ? 1.844 2.427 -32.683 1.00 87.44 74 ASP A N 1
ATOM 556 C CA . ASP A 1 74 ? 1.935 1.176 -31.921 1.00 87.44 74 ASP A CA 1
ATOM 557 C C . ASP A 1 74 ? 3.271 1.032 -31.171 1.00 87.44 74 ASP A C 1
ATOM 559 O O . ASP A 1 74 ? 3.387 0.285 -30.197 1.00 87.44 74 ASP A O 1
ATOM 563 N N . VAL A 1 75 ? 4.296 1.795 -31.561 1.00 89.19 75 VAL A N 1
ATOM 564 C CA . VAL A 1 75 ? 5.606 1.783 -30.895 1.00 89.19 75 VAL A CA 1
ATOM 565 C C . VAL A 1 75 ? 5.619 2.790 -29.761 1.00 89.19 75 VAL A C 1
ATOM 567 O O . VAL A 1 75 ? 5.569 3.980 -30.014 1.00 89.19 75 VAL A O 1
ATOM 570 N N . LYS A 1 76 ? 5.779 2.381 -28.505 1.00 90.38 76 LYS A N 1
ATOM 571 C CA . LYS A 1 76 ? 5.812 3.309 -27.358 1.00 90.38 76 LYS A CA 1
ATOM 572 C C . LYS A 1 76 ? 6.820 4.465 -27.529 1.00 90.38 76 LYS A C 1
ATOM 574 O O . LYS A 1 76 ? 7.946 4.264 -27.983 1.00 90.38 76 LYS A O 1
ATOM 579 N N . ASN A 1 77 ? 6.443 5.677 -27.107 1.00 91.56 77 ASN A N 1
ATOM 580 C CA . ASN A 1 77 ? 7.345 6.837 -27.126 1.00 91.56 77 ASN A CA 1
ATOM 581 C C . ASN A 1 77 ? 8.635 6.566 -26.320 1.00 91.56 77 ASN A C 1
ATOM 583 O O . ASN A 1 77 ? 8.592 5.850 -25.317 1.00 91.56 77 ASN A O 1
ATOM 587 N N . TYR A 1 78 ? 9.764 7.137 -26.752 1.00 93.56 78 TYR A N 1
ATOM 588 C CA . TYR A 1 78 ? 11.097 6.921 -26.171 1.00 93.56 78 TYR A CA 1
ATOM 589 C C . TYR A 1 78 ? 11.530 5.452 -26.179 1.00 93.56 78 TYR A C 1
ATOM 591 O O . TYR A 1 78 ? 12.012 4.916 -25.181 1.00 93.56 78 TYR A O 1
ATOM 599 N N . SER A 1 79 ? 11.296 4.764 -27.294 1.00 95.50 79 SER A N 1
ATOM 600 C CA . SER A 1 79 ? 11.662 3.355 -27.459 1.00 95.50 79 SER A CA 1
ATOM 601 C C . SER A 1 79 ? 12.274 3.121 -28.834 1.00 95.50 79 SER A C 1
ATOM 603 O O . SER A 1 79 ? 11.968 3.836 -29.793 1.00 95.50 79 SER A O 1
ATOM 605 N N . TYR A 1 80 ? 13.140 2.117 -28.933 1.00 96.31 80 TYR A N 1
ATOM 606 C CA . TYR A 1 80 ? 13.702 1.693 -30.210 1.00 96.31 80 TYR A CA 1
ATOM 607 C C . TYR A 1 80 ? 12.719 0.802 -30.977 1.00 96.31 80 TYR A C 1
ATOM 609 O O . TYR A 1 80 ? 11.935 0.071 -30.382 1.00 96.31 80 TYR A O 1
ATOM 617 N N . THR A 1 81 ? 12.755 0.803 -32.297 1.00 95.69 81 THR A N 1
ATOM 618 C CA . THR A 1 81 ? 12.000 -0.139 -33.130 1.00 95.69 81 THR A CA 1
ATOM 619 C C . THR A 1 81 ? 12.811 -0.495 -34.366 1.00 95.69 81 THR A C 1
ATOM 621 O O . THR A 1 81 ? 13.798 0.175 -34.670 1.00 95.69 81 THR A O 1
ATOM 624 N N . VAL A 1 82 ? 12.429 -1.561 -35.061 1.00 94.75 82 VAL A N 1
ATOM 625 C CA . VAL A 1 82 ? 13.070 -1.981 -36.308 1.00 94.75 82 VAL A CA 1
ATOM 626 C C . VAL A 1 82 ? 12.085 -1.783 -37.452 1.00 94.75 82 VAL A C 1
ATOM 628 O O . VAL A 1 82 ? 11.025 -2.399 -37.462 1.00 94.75 82 VAL A O 1
ATOM 631 N N . VAL A 1 83 ? 12.451 -0.947 -38.423 1.00 91.88 83 VAL A N 1
ATOM 632 C CA . VAL A 1 83 ? 11.675 -0.692 -39.647 1.00 91.88 83 VAL A CA 1
ATOM 633 C C . VAL A 1 83 ? 12.596 -0.939 -40.836 1.00 91.88 83 VAL A C 1
ATOM 635 O O . VAL A 1 83 ? 13.705 -0.413 -40.860 1.00 91.88 83 VAL A O 1
ATOM 638 N N . ASP A 1 84 ? 12.176 -1.782 -41.785 1.00 87.62 84 ASP A N 1
ATOM 639 C CA . ASP A 1 84 ? 12.959 -2.162 -42.976 1.00 87.62 84 ASP A CA 1
ATOM 640 C C . ASP A 1 84 ? 14.412 -2.580 -42.671 1.00 87.62 84 ASP A C 1
ATOM 642 O O . ASP A 1 84 ? 15.359 -2.185 -43.349 1.00 87.62 84 ASP A O 1
ATOM 646 N N . ASP A 1 85 ? 14.588 -3.387 -41.619 1.00 87.50 85 ASP A N 1
ATOM 647 C CA . ASP A 1 85 ? 15.893 -3.847 -41.126 1.00 87.50 85 ASP A CA 1
ATOM 648 C C . ASP A 1 85 ? 16.845 -2.708 -40.698 1.00 87.50 85 ASP A C 1
ATOM 650 O O . ASP A 1 85 ? 18.057 -2.891 -40.665 1.00 87.50 85 ASP A O 1
ATOM 654 N N . LYS A 1 86 ? 16.320 -1.546 -40.303 1.00 90.81 86 LYS A N 1
ATOM 655 C CA . LYS A 1 86 ? 17.072 -0.472 -39.637 1.00 90.81 86 LYS A CA 1
ATOM 656 C C . LYS A 1 86 ? 16.486 -0.163 -38.265 1.00 90.81 86 LYS A C 1
ATOM 658 O O . LYS A 1 86 ? 15.276 -0.244 -38.065 1.00 90.81 86 LYS A O 1
ATOM 663 N N . VAL A 1 87 ? 17.341 0.201 -37.311 1.00 94.00 87 VAL A N 1
ATOM 664 C CA . VAL A 1 87 ? 16.898 0.611 -35.969 1.00 94.00 87 VAL A CA 1
ATOM 665 C C . VAL A 1 87 ? 16.530 2.093 -35.959 1.00 94.00 87 VAL A C 1
ATOM 667 O O . VAL A 1 87 ? 17.332 2.946 -36.333 1.00 94.00 87 VAL A O 1
ATOM 670 N N . TYR A 1 88 ? 15.336 2.395 -35.465 1.00 94.88 88 TYR A N 1
ATOM 671 C CA . TYR A 1 88 ? 14.837 3.745 -35.235 1.00 94.88 88 TYR A CA 1
ATOM 672 C C . TYR A 1 88 ? 14.584 3.975 -33.749 1.00 94.88 88 TYR A C 1
ATOM 674 O O . TYR A 1 88 ? 14.249 3.046 -33.021 1.00 94.88 88 TYR A O 1
ATOM 682 N N . TYR A 1 89 ? 14.704 5.216 -33.296 1.00 94.69 89 TYR A N 1
ATOM 683 C CA . TYR A 1 89 ? 14.305 5.661 -31.967 1.00 94.69 89 TYR A CA 1
ATOM 684 C C . TYR A 1 89 ? 13.108 6.601 -32.084 1.00 94.69 89 TYR A C 1
ATOM 686 O O . TYR A 1 89 ? 13.186 7.629 -32.763 1.00 94.69 89 TYR A O 1
ATOM 694 N N . ARG A 1 90 ? 11.989 6.250 -31.440 1.00 92.88 90 ARG A N 1
ATOM 695 C CA . ARG A 1 90 ? 10.796 7.100 -31.417 1.00 92.88 90 ARG A CA 1
ATOM 696 C C . ARG A 1 90 ? 10.976 8.221 -30.403 1.00 92.88 90 ARG A C 1
ATOM 698 O O . ARG A 1 90 ? 11.121 7.968 -29.210 1.00 92.88 90 ARG A O 1
ATOM 705 N N . GLU A 1 91 ? 10.856 9.453 -30.874 1.00 90.81 91 GLU A N 1
ATOM 706 C CA . GLU A 1 91 ? 10.774 10.647 -30.046 1.00 90.81 91 GLU A CA 1
ATOM 707 C C . GLU A 1 91 ? 9.538 11.452 -30.460 1.00 90.81 91 GLU A C 1
ATOM 709 O O . GLU A 1 91 ? 9.485 12.087 -31.512 1.00 90.81 91 GLU A O 1
ATOM 714 N N . ASN A 1 92 ? 8.513 11.402 -29.615 1.00 87.94 92 ASN A N 1
ATOM 715 C CA . ASN A 1 92 ? 7.197 11.991 -29.826 1.00 87.94 92 ASN A CA 1
ATOM 716 C C . ASN A 1 92 ? 6.543 11.498 -31.129 1.00 87.94 92 ASN A C 1
ATOM 718 O O . ASN A 1 92 ? 6.114 10.339 -31.213 1.00 87.94 92 ASN A O 1
ATOM 722 N N . SER A 1 93 ? 6.453 12.384 -32.119 1.00 86.38 93 SER A N 1
ATOM 723 C CA . SER A 1 93 ? 5.776 12.165 -33.401 1.00 86.38 93 SER A CA 1
ATOM 724 C C . SER A 1 93 ? 6.723 11.742 -34.526 1.00 86.38 93 SER A C 1
ATOM 726 O O . SER A 1 93 ? 6.271 11.559 -35.654 1.00 86.38 93 SER A O 1
ATOM 728 N N . ILE A 1 94 ? 8.019 11.576 -34.239 1.00 89.19 94 ILE A N 1
ATOM 729 C CA . ILE A 1 94 ? 9.025 11.174 -35.227 1.00 89.19 94 ILE A CA 1
ATOM 730 C C . ILE A 1 94 ? 9.801 9.940 -34.774 1.00 89.19 94 ILE A C 1
ATOM 732 O O . ILE A 1 94 ? 9.984 9.684 -33.583 1.00 89.19 94 ILE A O 1
ATOM 736 N N . MET A 1 95 ? 10.288 9.186 -35.749 1.00 91.00 95 MET A N 1
ATOM 737 C CA . MET A 1 95 ? 11.230 8.093 -35.572 1.00 91.00 95 MET A CA 1
ATOM 738 C C . MET A 1 95 ? 12.539 8.463 -36.252 1.00 91.00 95 MET A C 1
ATOM 740 O O . MET A 1 95 ? 12.586 8.658 -37.467 1.00 91.00 95 MET A O 1
ATOM 744 N N . LYS A 1 96 ? 13.598 8.568 -35.449 1.00 91.56 96 LYS A N 1
ATOM 745 C CA . LYS A 1 96 ? 14.940 8.941 -35.900 1.00 91.56 96 LYS A CA 1
ATOM 746 C C . LYS A 1 96 ? 15.770 7.686 -36.149 1.00 91.56 96 LYS A C 1
ATOM 748 O O . LYS A 1 96 ? 15.817 6.846 -35.249 1.00 91.56 96 LYS A O 1
ATOM 753 N N . PRO A 1 97 ? 16.420 7.524 -37.310 1.00 91.75 97 PRO A N 1
ATOM 754 C CA . PRO A 1 97 ? 17.317 6.397 -37.525 1.00 91.75 97 PRO A CA 1
ATOM 755 C C . PRO A 1 97 ? 18.487 6.471 -36.542 1.00 91.75 97 PRO A C 1
ATOM 757 O O . PRO A 1 97 ? 18.994 7.548 -36.221 1.00 91.75 97 PRO A O 1
ATOM 760 N N . VAL A 1 98 ? 18.911 5.315 -36.046 1.00 90.62 98 VAL A N 1
ATOM 761 C CA . VAL A 1 98 ? 20.021 5.208 -35.102 1.00 90.62 98 VAL A CA 1
ATOM 762 C C . VAL A 1 98 ? 21.286 4.845 -35.870 1.00 90.62 98 VAL A C 1
ATOM 764 O O . VAL A 1 98 ? 21.451 3.705 -36.299 1.00 90.62 98 VAL A O 1
ATOM 767 N N . ASP A 1 99 ? 22.193 5.811 -36.024 1.00 88.44 99 ASP A N 1
ATOM 768 C CA . ASP A 1 99 ? 23.491 5.583 -36.665 1.00 88.44 99 ASP A CA 1
ATOM 769 C C . ASP A 1 99 ? 24.491 4.979 -35.669 1.00 88.44 99 ASP A C 1
ATOM 771 O O . ASP A 1 99 ? 25.032 5.649 -34.784 1.00 88.44 99 ASP A O 1
ATOM 775 N N . VAL A 1 100 ? 24.703 3.669 -35.782 1.00 89.00 100 VAL A N 1
ATOM 776 C CA . VAL A 1 100 ? 25.621 2.896 -34.942 1.00 89.00 100 VAL A CA 1
ATOM 777 C C . VAL A 1 100 ? 26.337 1.837 -35.776 1.00 89.00 100 VAL A C 1
ATOM 779 O O . VAL A 1 100 ? 25.883 1.427 -36.838 1.00 89.00 100 VAL A O 1
ATOM 782 N N . SER A 1 101 ? 27.468 1.328 -35.274 1.00 92.75 101 SER A N 1
ATOM 783 C CA . SER A 1 101 ? 28.169 0.210 -35.922 1.00 92.75 101 SER A CA 1
ATOM 784 C C . SER A 1 101 ? 27.250 -1.006 -36.112 1.00 92.75 101 SER A C 1
ATOM 786 O O . SER A 1 101 ? 26.461 -1.304 -35.216 1.00 92.75 101 SER A O 1
ATOM 788 N N . GLU A 1 102 ? 27.458 -1.791 -37.170 1.00 91.50 102 GLU A N 1
ATOM 789 C CA . GLU A 1 102 ? 26.677 -3.004 -37.478 1.00 91.50 102 GLU A CA 1
ATOM 790 C C . GLU A 1 102 ? 26.516 -3.947 -36.267 1.00 91.50 102 GLU A C 1
ATOM 792 O O . GLU A 1 102 ? 25.435 -4.456 -35.980 1.00 91.50 102 GLU A O 1
ATOM 797 N N . LYS A 1 103 ? 27.582 -4.131 -35.476 1.00 92.12 103 LYS A N 1
ATOM 798 C CA . LYS A 1 103 ? 27.544 -4.966 -34.263 1.00 92.12 103 LYS A CA 1
ATOM 799 C C . LYS A 1 103 ? 26.635 -4.392 -33.166 1.00 92.12 103 LYS A C 1
ATOM 801 O O . LYS A 1 103 ? 26.024 -5.153 -32.419 1.00 92.12 103 LYS A O 1
ATOM 806 N N . ALA A 1 104 ? 26.595 -3.069 -33.024 1.00 92.06 104 ALA A N 1
ATOM 807 C CA . ALA A 1 104 ? 25.713 -2.392 -32.077 1.00 92.06 104 ALA A CA 1
ATOM 808 C C . ALA A 1 104 ? 24.262 -2.411 -32.574 1.00 92.06 104 ALA A C 1
ATOM 810 O O . ALA A 1 104 ? 23.365 -2.672 -31.780 1.00 92.06 104 ALA A O 1
ATOM 811 N N . GLU A 1 105 ? 24.044 -2.254 -33.878 1.00 94.00 105 GLU A N 1
ATOM 812 C CA . GLU A 1 105 ? 22.719 -2.354 -34.483 1.00 94.00 105 GLU A CA 1
ATOM 813 C C . GLU A 1 105 ? 22.123 -3.759 -34.307 1.00 94.00 105 GLU A C 1
ATOM 815 O O . GLU A 1 105 ? 21.018 -3.904 -33.794 1.00 94.00 105 GLU A O 1
ATOM 820 N N . GLN A 1 106 ? 22.882 -4.817 -34.621 1.00 94.94 106 GLN A N 1
ATOM 821 C CA . GLN A 1 106 ? 22.456 -6.208 -34.407 1.00 94.94 106 GLN A CA 1
ATOM 822 C C . GLN A 1 106 ? 22.105 -6.496 -32.943 1.00 94.94 106 GLN A C 1
ATOM 824 O O . GLN A 1 106 ? 21.173 -7.248 -32.650 1.00 94.94 106 GLN A O 1
ATOM 829 N N . ARG A 1 107 ? 22.845 -5.891 -32.009 1.00 95.75 107 ARG A N 1
ATOM 830 C CA . ARG A 1 107 ? 22.545 -5.981 -30.582 1.00 95.75 107 ARG A CA 1
ATOM 831 C C . ARG A 1 107 ? 21.224 -5.293 -30.251 1.00 95.75 107 ARG A C 1
ATOM 833 O O . ARG A 1 107 ? 20.403 -5.896 -29.568 1.00 95.75 107 ARG A O 1
ATOM 840 N N . MET A 1 108 ? 21.013 -4.067 -30.724 1.00 96.25 108 MET A N 1
ATOM 841 C CA . MET A 1 108 ? 19.764 -3.337 -30.497 1.00 96.25 108 MET A CA 1
ATOM 842 C C . MET A 1 108 ? 18.571 -4.087 -31.091 1.00 96.25 108 MET A C 1
ATOM 844 O O . MET A 1 108 ? 17.589 -4.278 -30.385 1.00 96.25 108 MET A O 1
ATOM 848 N N . LYS A 1 109 ? 18.687 -4.617 -32.317 1.00 96.88 109 LYS A N 1
ATOM 849 C CA . LYS A 1 109 ? 17.665 -5.476 -32.943 1.00 96.88 109 LYS A CA 1
ATOM 850 C C . LYS A 1 109 ? 17.316 -6.686 -32.071 1.00 96.88 109 LYS A C 1
ATOM 852 O O . LYS A 1 109 ? 16.143 -6.977 -31.865 1.00 96.88 109 LYS A O 1
ATOM 857 N N . GLY A 1 110 ? 18.322 -7.360 -31.507 1.00 96.75 110 GLY A N 1
ATOM 858 C CA . GLY A 1 110 ? 18.100 -8.475 -30.581 1.00 96.75 110 GLY A CA 1
ATOM 859 C C . GLY A 1 110 ? 17.370 -8.060 -29.298 1.00 96.75 110 GLY A C 1
ATOM 860 O O . GLY A 1 110 ? 16.467 -8.762 -28.854 1.00 96.75 110 GLY A O 1
ATOM 861 N N . MET A 1 111 ? 17.713 -6.903 -28.725 1.00 97.38 111 MET A N 1
ATOM 862 C CA . MET A 1 111 ? 17.045 -6.379 -27.525 1.00 97.38 111 MET A CA 1
ATOM 863 C C . MET A 1 111 ? 15.612 -5.910 -27.810 1.00 97.38 111 MET A C 1
ATOM 865 O O . MET A 1 111 ? 14.735 -6.164 -26.988 1.00 97.38 111 MET A O 1
ATOM 869 N N . VAL A 1 112 ? 15.357 -5.305 -28.978 1.00 97.19 112 VAL A N 1
ATOM 870 C CA . VAL A 1 112 ? 14.004 -4.982 -29.464 1.00 97.19 112 VAL A CA 1
ATOM 871 C C . VAL A 1 112 ? 13.164 -6.254 -29.578 1.00 97.19 112 VAL A C 1
ATOM 873 O O . VAL A 1 112 ? 12.098 -6.321 -28.979 1.00 97.19 112 VAL A O 1
ATOM 876 N N . ALA A 1 113 ? 13.676 -7.304 -30.229 1.00 97.38 113 ALA A N 1
ATOM 877 C CA . ALA A 1 113 ? 12.940 -8.560 -30.387 1.00 97.38 113 ALA A CA 1
ATOM 878 C C . ALA A 1 113 ? 12.588 -9.220 -29.040 1.00 97.38 113 ALA A C 1
ATOM 880 O O . ALA A 1 113 ? 11.460 -9.669 -28.839 1.00 97.38 113 ALA A O 1
ATOM 881 N N . ILE A 1 114 ? 13.531 -9.249 -28.089 1.00 97.88 114 ILE A N 1
ATOM 882 C CA . ILE A 1 114 ? 13.267 -9.770 -26.738 1.00 97.88 114 ILE A CA 1
ATOM 883 C C . ILE A 1 114 ? 12.214 -8.913 -26.030 1.00 97.88 114 ILE A C 1
ATOM 885 O O . ILE A 1 114 ? 11.326 -9.464 -25.380 1.00 97.88 114 ILE A O 1
ATOM 889 N N . ARG A 1 115 ? 12.293 -7.581 -26.147 1.00 96.94 115 ARG A N 1
ATOM 890 C CA . ARG A 1 115 ? 11.339 -6.654 -25.522 1.00 96.94 115 ARG A CA 1
ATOM 891 C C . ARG A 1 115 ? 9.938 -6.874 -26.061 1.00 96.94 115 ARG A C 1
ATOM 893 O O . ARG A 1 115 ? 9.020 -7.030 -25.264 1.00 96.94 115 ARG A O 1
ATOM 900 N N . ASP A 1 116 ? 9.787 -6.913 -27.376 1.00 96.19 116 ASP A N 1
ATOM 901 C CA . ASP A 1 116 ? 8.483 -7.036 -28.024 1.00 96.19 116 ASP A CA 1
ATOM 902 C C . ASP A 1 116 ? 7.850 -8.387 -27.672 1.00 96.19 116 ASP A C 1
ATOM 904 O O . ASP A 1 116 ? 6.723 -8.435 -27.182 1.00 96.19 116 ASP A O 1
ATOM 908 N N . CYS A 1 117 ? 8.627 -9.475 -27.736 1.00 97.62 117 CYS A N 1
ATOM 909 C CA . CYS A 1 117 ? 8.172 -10.790 -27.284 1.00 97.62 117 CYS A CA 1
ATOM 910 C C . CYS A 1 117 ? 7.808 -10.812 -25.787 1.00 97.62 117 CYS A C 1
ATOM 912 O O . CYS A 1 117 ? 6.855 -11.484 -25.390 1.00 97.62 117 CYS A O 1
ATOM 914 N N . THR A 1 118 ? 8.552 -10.090 -24.944 1.00 96.88 118 THR A N 1
ATOM 915 C CA . THR A 1 118 ? 8.263 -9.972 -23.506 1.00 96.88 118 THR A CA 1
ATOM 916 C C . THR A 1 118 ? 6.956 -9.223 -23.268 1.00 96.88 118 THR A C 1
ATOM 918 O O . THR A 1 118 ? 6.133 -9.663 -22.469 1.00 96.88 118 THR A O 1
ATOM 921 N N . GLN A 1 119 ? 6.737 -8.116 -23.976 1.00 95.06 119 GLN A N 1
ATOM 922 C CA . GLN A 1 119 ? 5.530 -7.307 -23.850 1.00 95.06 119 GLN A CA 1
ATOM 923 C C . GLN A 1 119 ? 4.293 -8.065 -24.352 1.00 95.06 119 GLN A C 1
ATOM 925 O O . GLN A 1 119 ? 3.249 -8.038 -23.703 1.00 95.06 119 GLN A O 1
ATOM 930 N N . GLU A 1 120 ? 4.422 -8.812 -25.448 1.00 95.44 120 GLU A N 1
ATOM 931 C CA . GLU A 1 120 ? 3.371 -9.711 -25.930 1.00 95.44 120 GLU A CA 1
ATOM 932 C C . GLU A 1 120 ? 3.069 -10.832 -24.930 1.00 95.44 120 GLU A C 1
ATOM 934 O O . GLU A 1 120 ? 1.903 -11.118 -24.665 1.00 95.44 120 GLU A O 1
ATOM 939 N N . LEU A 1 121 ? 4.094 -11.439 -24.321 1.00 96.31 121 LEU A N 1
ATOM 940 C CA . LEU A 1 121 ? 3.906 -12.454 -23.283 1.00 96.31 121 LEU A CA 1
ATOM 941 C C . LEU A 1 121 ? 3.186 -11.883 -22.052 1.00 96.31 121 LEU A C 1
ATOM 943 O O . LEU A 1 121 ? 2.317 -12.551 -21.493 1.00 96.31 121 LEU A O 1
ATOM 947 N N . ILE A 1 122 ? 3.517 -10.657 -21.641 1.00 94.94 122 ILE A N 1
ATOM 948 C CA . ILE A 1 122 ? 2.805 -9.944 -20.573 1.00 94.94 122 ILE A CA 1
ATOM 949 C C . ILE A 1 122 ? 1.328 -9.783 -20.943 1.00 94.94 122 ILE A C 1
ATOM 951 O O . ILE A 1 122 ? 0.464 -10.133 -20.141 1.00 94.94 122 ILE A O 1
ATOM 955 N N . ASN A 1 123 ? 1.033 -9.341 -22.168 1.00 93.12 123 ASN A N 1
ATOM 956 C CA . ASN A 1 123 ? -0.341 -9.173 -22.641 1.00 93.12 123 ASN A CA 1
ATOM 957 C C . ASN A 1 123 ? -1.099 -10.510 -22.688 1.00 93.12 123 ASN A C 1
ATOM 959 O O . ASN A 1 123 ? -2.233 -10.580 -22.227 1.00 93.12 123 ASN A O 1
ATOM 963 N N . PHE A 1 124 ? -0.472 -11.595 -23.153 1.00 94.31 124 PHE A N 1
ATOM 964 C CA . PHE A 1 124 ? -1.089 -12.930 -23.166 1.00 94.31 124 PHE A CA 1
ATOM 965 C C . PHE A 1 124 ? -1.456 -13.399 -21.755 1.00 94.31 124 PHE A C 1
ATOM 967 O O . PHE A 1 124 ? -2.504 -14.008 -21.552 1.00 94.31 124 PHE A O 1
ATOM 974 N N . GLN A 1 125 ? -0.595 -13.121 -20.773 1.00 93.25 125 GLN A N 1
ATOM 975 C CA . GLN A 1 125 ? -0.857 -13.477 -19.381 1.00 93.25 125 GLN A CA 1
ATOM 976 C C . GLN A 1 125 ? -1.925 -12.586 -18.731 1.00 93.25 125 GLN A C 1
ATOM 978 O O . GLN A 1 125 ? -2.718 -13.094 -17.936 1.00 93.25 125 GLN A O 1
ATOM 983 N N . LEU A 1 126 ? -1.961 -11.290 -19.060 1.00 90.88 126 LEU A N 1
ATOM 984 C CA . LEU A 1 126 ? -2.982 -10.345 -18.589 1.00 90.88 126 LEU A CA 1
ATOM 985 C C . LEU A 1 126 ? -4.377 -10.704 -19.113 1.00 90.88 126 LEU A C 1
ATOM 987 O O . LEU A 1 126 ? -5.327 -10.746 -18.337 1.00 90.88 126 LEU A O 1
ATOM 991 N N . GLU A 1 127 ? -4.473 -11.025 -20.402 1.00 91.38 127 GLU A N 1
ATOM 992 C CA . GLU A 1 127 ? -5.720 -11.395 -21.086 1.00 91.38 127 GLU A CA 1
ATOM 993 C C . GLU A 1 127 ? -6.101 -12.877 -20.906 1.00 91.38 127 GLU A C 1
ATOM 995 O O . GLU A 1 127 ? -7.038 -13.369 -21.529 1.00 91.38 127 GLU A O 1
ATOM 1000 N N . GLU A 1 128 ? -5.368 -13.606 -20.059 1.00 87.81 128 GLU A N 1
ATOM 1001 C CA . GLU A 1 128 ? -5.638 -15.002 -19.692 1.00 87.81 128 GLU A CA 1
ATOM 1002 C C . GLU A 1 128 ? -5.743 -15.969 -20.882 1.00 87.81 128 GLU A C 1
ATOM 1004 O O . GLU A 1 128 ? -6.591 -16.864 -20.915 1.00 87.81 128 GLU A O 1
ATOM 1009 N N . TYR A 1 129 ? -4.851 -15.809 -21.861 1.00 92.00 129 TYR A N 1
ATOM 1010 C CA . TYR A 1 129 ? -4.777 -16.711 -23.008 1.00 92.00 129 TYR A CA 1
ATOM 1011 C C . TYR A 1 129 ? -4.516 -18.165 -22.557 1.00 92.00 129 TYR A C 1
ATOM 1013 O O . TYR A 1 129 ? -3.921 -18.386 -21.498 1.00 92.00 129 TYR A O 1
ATOM 1021 N N . PRO A 1 130 ? -4.902 -19.178 -23.360 1.00 93.62 130 PRO A N 1
ATOM 1022 C CA . PRO A 1 130 ? -4.679 -20.582 -23.020 1.00 93.62 130 PRO A CA 1
ATOM 1023 C C . PRO A 1 130 ? -3.207 -20.907 -22.726 1.00 93.62 130 PRO A C 1
ATOM 1025 O O . PRO A 1 130 ? -2.306 -20.418 -23.414 1.00 93.62 130 PRO A O 1
ATOM 1028 N N . ASP A 1 131 ? -2.968 -21.815 -21.773 1.00 89.44 131 ASP A N 1
ATOM 1029 C CA . ASP A 1 131 ? -1.620 -22.204 -21.321 1.00 89.44 131 ASP A CA 1
ATOM 1030 C C . ASP A 1 131 ? -0.694 -22.645 -22.465 1.00 89.44 131 ASP A C 1
ATOM 1032 O O . ASP A 1 131 ? 0.510 -22.391 -22.430 1.00 89.44 131 ASP A O 1
ATOM 1036 N N . GLU A 1 132 ? -1.241 -23.278 -23.506 1.00 94.00 132 GLU A N 1
ATOM 1037 C CA . GLU A 1 132 ? -0.482 -23.672 -24.695 1.00 94.00 132 GLU A CA 1
ATOM 1038 C C . GLU A 1 132 ? 0.104 -22.456 -25.432 1.00 94.00 132 GLU A C 1
ATOM 1040 O O . GLU A 1 132 ? 1.282 -22.460 -25.793 1.00 94.00 132 GLU A O 1
ATOM 1045 N N . MET A 1 133 ? -0.678 -21.384 -25.603 1.00 94.56 133 MET A N 1
ATOM 1046 C CA . MET A 1 133 ? -0.221 -20.155 -26.260 1.00 94.56 133 MET A CA 1
ATOM 1047 C C . MET A 1 133 ? 0.825 -19.427 -25.418 1.00 94.56 133 MET A C 1
ATOM 1049 O O . MET A 1 133 ? 1.843 -18.985 -25.955 1.00 94.56 133 MET A O 1
ATOM 1053 N N . ILE A 1 134 ? 0.616 -19.357 -24.099 1.00 94.38 134 ILE A N 1
ATOM 1054 C CA . ILE A 1 134 ? 1.588 -18.776 -23.163 1.00 94.38 134 ILE A CA 1
ATOM 1055 C C . ILE A 1 134 ? 2.903 -19.559 -23.228 1.00 94.38 134 ILE A C 1
ATOM 1057 O O . ILE A 1 134 ? 3.967 -18.962 -23.385 1.00 94.38 134 ILE A O 1
ATOM 1061 N N . LYS A 1 135 ? 2.851 -20.894 -23.191 1.00 95.50 135 LYS A N 1
ATOM 1062 C CA . LYS A 1 135 ? 4.042 -21.752 -23.249 1.00 95.50 135 LYS A CA 1
ATOM 1063 C C . LYS A 1 135 ? 4.792 -21.640 -24.577 1.00 95.50 135 LYS A C 1
ATOM 1065 O O . LYS A 1 135 ? 6.026 -21.634 -24.590 1.00 95.50 135 LYS A O 1
ATOM 1070 N N . ASN A 1 136 ? 4.072 -21.519 -25.691 1.00 96.50 136 ASN A N 1
ATOM 1071 C CA . ASN A 1 136 ? 4.680 -21.268 -26.997 1.00 96.50 136 ASN A CA 1
ATOM 1072 C C . ASN A 1 136 ? 5.428 -19.930 -26.996 1.00 96.50 136 ASN A C 1
ATOM 1074 O O . ASN A 1 136 ? 6.591 -19.878 -27.395 1.00 96.50 136 ASN A O 1
ATOM 1078 N N . LYS A 1 137 ? 4.816 -18.877 -26.443 1.00 97.06 137 LYS A N 1
ATOM 1079 C CA . LYS A 1 137 ? 5.439 -17.553 -26.347 1.00 97.06 137 LYS A CA 1
ATOM 1080 C C . LYS A 1 137 ? 6.628 -17.514 -25.382 1.00 97.06 137 LYS A C 1
ATOM 1082 O O . LYS A 1 137 ? 7.639 -16.881 -25.665 1.00 97.06 137 LYS A O 1
ATOM 1087 N N . GLN A 1 138 ? 6.571 -18.266 -24.285 1.00 97.38 138 GLN A N 1
ATOM 1088 C CA . GLN A 1 138 ? 7.718 -18.477 -23.394 1.00 97.38 138 GLN A CA 1
ATOM 1089 C C . GLN A 1 138 ? 8.869 -19.205 -24.092 1.00 97.38 138 GLN A C 1
ATOM 1091 O O . GLN A 1 138 ? 10.035 -18.892 -23.853 1.00 97.38 138 GLN A O 1
ATOM 1096 N N . THR A 1 139 ? 8.564 -20.173 -24.957 1.00 97.81 139 THR A N 1
ATOM 1097 C CA . THR A 1 139 ? 9.578 -20.892 -25.743 1.00 97.81 139 THR A CA 1
ATOM 1098 C C . THR A 1 139 ? 10.255 -19.951 -26.741 1.00 97.81 139 THR A C 1
ATOM 1100 O O . THR A 1 139 ? 11.480 -19.951 -26.845 1.00 97.81 139 THR A O 1
ATOM 1103 N N . GLU A 1 140 ? 9.477 -19.097 -27.410 1.00 98.00 140 GLU A N 1
ATOM 1104 C CA . GLU A 1 140 ? 9.983 -18.041 -28.294 1.00 98.00 140 GLU A CA 1
ATOM 1105 C C . GLU A 1 140 ? 10.897 -17.061 -27.542 1.00 98.00 140 GLU A C 1
ATOM 1107 O O . GLU A 1 140 ? 12.038 -16.841 -27.951 1.00 98.00 140 GLU A O 1
ATOM 1112 N N . LEU A 1 141 ? 10.451 -16.558 -26.384 1.00 98.06 141 LEU A N 1
ATOM 1113 C CA . LEU A 1 141 ? 11.246 -15.667 -25.538 1.00 98.06 141 LEU A CA 1
ATOM 1114 C C . LEU A 1 141 ? 12.555 -16.327 -25.075 1.00 98.06 141 LEU A C 1
ATOM 1116 O O . LEU A 1 141 ? 13.608 -15.689 -25.088 1.00 98.06 141 LEU A O 1
ATOM 1120 N N . ASN A 1 142 ? 12.513 -17.611 -24.695 1.00 98.00 142 ASN A N 1
ATOM 1121 C CA . ASN A 1 142 ? 13.712 -18.370 -24.329 1.00 98.00 142 ASN A CA 1
ATOM 1122 C C . ASN A 1 142 ? 14.714 -18.431 -25.481 1.00 98.00 142 ASN A C 1
ATOM 1124 O O . ASN A 1 142 ? 15.891 -18.157 -25.259 1.00 98.00 142 ASN A O 1
ATOM 1128 N N . GLN A 1 143 ? 14.246 -18.759 -26.687 1.00 98.06 143 GLN A N 1
ATOM 1129 C CA . GLN A 1 143 ? 15.099 -18.867 -27.866 1.00 98.06 143 GLN A CA 1
ATOM 1130 C C . GLN A 1 143 ? 15.745 -17.518 -28.210 1.00 98.06 143 GLN A C 1
ATOM 1132 O O . GLN A 1 143 ? 16.960 -17.453 -28.393 1.00 98.06 143 GLN A O 1
ATOM 1137 N N . LEU A 1 144 ? 14.957 -16.436 -28.222 1.00 98.19 144 LEU A N 1
ATOM 1138 C CA . LEU A 1 144 ? 15.454 -15.079 -28.473 1.00 98.19 144 LEU A CA 1
ATOM 1139 C C . LEU A 1 144 ? 16.514 -14.663 -27.445 1.00 98.19 144 LEU A C 1
ATOM 1141 O O . LEU A 1 144 ? 17.569 -14.145 -27.816 1.00 98.19 144 LEU A O 1
ATOM 1145 N N . TYR A 1 145 ? 16.260 -14.926 -26.161 1.00 98.19 145 TYR A N 1
ATOM 1146 C CA . TYR A 1 145 ? 17.208 -14.629 -25.091 1.00 98.19 145 TYR A CA 1
ATOM 1147 C C . TYR A 1 145 ? 18.498 -15.448 -25.214 1.00 98.19 145 TYR A C 1
ATOM 1149 O O . TYR A 1 145 ? 19.587 -14.887 -25.101 1.00 98.19 145 TYR A O 1
ATOM 1157 N N . ASP A 1 146 ? 18.405 -16.756 -25.463 1.00 97.88 146 ASP A N 1
ATOM 1158 C CA . ASP A 1 146 ? 19.578 -17.632 -25.547 1.00 97.88 146 ASP A CA 1
ATOM 1159 C C . ASP A 1 146 ? 20.456 -17.288 -26.756 1.00 97.88 146 ASP A C 1
ATOM 1161 O O . ASP A 1 146 ? 21.684 -17.209 -26.634 1.00 97.88 146 ASP A O 1
ATOM 1165 N N . ASP A 1 147 ? 19.841 -17.002 -27.905 1.00 97.81 147 ASP A N 1
ATOM 1166 C CA . ASP A 1 147 ? 20.554 -16.569 -29.108 1.00 97.81 147 ASP A CA 1
ATOM 1167 C C . ASP A 1 147 ? 21.229 -15.206 -28.920 1.00 97.81 147 ASP A C 1
ATOM 1169 O O . ASP A 1 147 ? 22.364 -15.004 -29.374 1.00 97.81 147 ASP A O 1
ATOM 1173 N N . PHE A 1 148 ? 20.564 -14.277 -28.226 1.00 97.94 148 PHE A N 1
ATOM 1174 C CA . PHE A 1 148 ? 21.135 -12.982 -27.873 1.00 97.94 148 PHE A CA 1
ATOM 1175 C C . PHE A 1 148 ? 22.299 -13.129 -26.892 1.00 97.94 148 PHE A C 1
ATOM 1177 O O . PHE A 1 148 ? 23.403 -12.656 -27.174 1.00 97.94 148 PHE A O 1
ATOM 1184 N N . SER A 1 149 ? 22.084 -13.821 -25.772 1.00 96.38 149 SER A N 1
ATOM 1185 C CA . SER A 1 149 ? 23.060 -13.967 -24.689 1.00 96.38 149 SER A CA 1
ATOM 1186 C C . SER A 1 149 ? 24.327 -14.682 -25.166 1.00 96.38 149 SER A C 1
ATOM 1188 O O . SER A 1 149 ? 25.443 -14.254 -24.865 1.00 96.38 149 SER A O 1
ATOM 1190 N N . LYS A 1 150 ? 24.190 -15.682 -26.047 1.00 96.75 150 LYS A N 1
ATOM 1191 C CA . LYS A 1 150 ? 25.330 -16.365 -26.680 1.00 96.75 150 LYS A CA 1
ATOM 1192 C C . LYS A 1 150 ? 26.214 -15.432 -27.518 1.00 96.75 150 LYS A C 1
ATOM 1194 O O . LYS A 1 150 ? 27.418 -15.664 -27.617 1.00 96.75 150 LYS A O 1
ATOM 1199 N N . LYS A 1 151 ? 25.637 -14.403 -28.147 1.00 96.31 151 LYS A N 1
ATOM 1200 C CA . LYS A 1 151 ? 26.356 -13.464 -29.029 1.00 96.31 151 LYS A CA 1
ATOM 1201 C C . LYS A 1 151 ? 26.828 -12.201 -28.307 1.00 96.31 151 LYS A C 1
ATOM 1203 O O . LYS A 1 151 ? 27.913 -11.696 -28.601 1.00 96.31 151 LYS A O 1
ATOM 1208 N N . PHE A 1 152 ? 26.017 -11.672 -27.396 1.00 96.12 152 PHE A N 1
ATOM 1209 C CA . PHE A 1 152 ? 26.186 -10.341 -26.810 1.00 96.12 152 PHE A CA 1
ATOM 1210 C C . PHE A 1 152 ? 26.292 -10.338 -25.280 1.00 96.12 152 PHE A C 1
ATOM 1212 O O . PHE A 1 152 ? 26.519 -9.271 -24.708 1.00 96.12 152 PHE A O 1
ATOM 1219 N N . GLY A 1 153 ? 26.200 -11.500 -24.630 1.00 95.12 153 GLY A N 1
ATOM 1220 C CA . GLY A 1 153 ? 26.212 -11.635 -23.176 1.00 95.12 153 GLY A CA 1
ATOM 1221 C C . GLY A 1 153 ? 24.918 -11.151 -22.519 1.00 95.12 153 GLY A C 1
ATOM 1222 O O . GLY A 1 153 ? 23.917 -10.905 -23.188 1.00 95.12 153 GLY A O 1
ATOM 1223 N N . LEU A 1 154 ? 24.970 -10.985 -21.197 1.00 95.94 154 LEU A N 1
ATOM 1224 C CA . LEU A 1 154 ? 23.833 -10.581 -20.366 1.00 95.94 154 LEU A CA 1
ATOM 1225 C C . LEU A 1 154 ? 23.237 -9.239 -20.803 1.00 95.94 154 LEU A C 1
ATOM 1227 O O . LEU A 1 154 ? 23.979 -8.285 -21.069 1.00 95.94 154 LEU A O 1
ATOM 1231 N N . ILE A 1 155 ? 21.911 -9.140 -20.823 1.00 95.75 155 ILE A N 1
ATOM 1232 C CA . ILE A 1 155 ? 21.153 -7.909 -21.098 1.00 95.75 155 ILE A CA 1
ATOM 1233 C C . ILE A 1 155 ? 21.621 -6.781 -20.172 1.00 95.75 155 ILE A C 1
ATOM 1235 O O . ILE A 1 155 ? 21.867 -5.666 -20.632 1.00 95.75 155 ILE A O 1
ATOM 1239 N N . SER A 1 156 ? 21.818 -7.096 -18.893 1.00 93.25 156 SER A N 1
ATOM 1240 C CA . SER A 1 156 ? 22.269 -6.171 -17.847 1.00 93.25 156 SER A CA 1
ATOM 1241 C C . SER A 1 156 ? 23.734 -5.724 -17.971 1.00 93.25 156 SER A C 1
ATOM 1243 O O . SER A 1 156 ? 24.158 -4.797 -17.274 1.00 93.25 156 SER A O 1
ATOM 1245 N N . SER A 1 157 ? 24.529 -6.333 -18.860 1.00 94.31 157 SER A N 1
ATOM 1246 C CA . SER A 1 157 ? 25.946 -5.992 -19.012 1.00 94.31 157 SER A CA 1
ATOM 1247 C C . SER A 1 157 ? 26.145 -4.534 -19.440 1.00 94.31 157 SER A C 1
ATOM 1249 O O . SER A 1 157 ? 25.384 -3.977 -20.232 1.00 94.31 157 SER A O 1
ATOM 1251 N N . GLN A 1 158 ? 27.239 -3.910 -18.993 1.00 93.75 158 GLN A N 1
ATOM 1252 C CA . GLN A 1 158 ? 27.506 -2.487 -19.247 1.00 93.75 158 GLN A CA 1
ATOM 1253 C C . GLN A 1 158 ? 27.507 -2.112 -20.740 1.00 93.75 158 GLN A C 1
ATOM 1255 O O . GLN A 1 158 ? 27.192 -0.979 -21.104 1.00 93.75 158 GLN A O 1
ATOM 1260 N N . THR A 1 159 ? 27.864 -3.050 -21.619 1.00 94.38 159 THR A N 1
ATOM 1261 C CA . THR A 1 159 ? 27.919 -2.794 -23.064 1.00 94.38 159 THR A CA 1
ATOM 1262 C C . THR A 1 159 ? 26.531 -2.861 -23.704 1.00 94.38 159 THR A C 1
ATOM 1264 O O . THR A 1 159 ? 26.255 -2.090 -24.623 1.00 94.38 159 THR A O 1
ATOM 1267 N N . ASN A 1 160 ? 25.654 -3.735 -23.206 1.00 95.44 160 ASN A N 1
ATOM 1268 C CA . ASN A 1 160 ? 24.262 -3.823 -23.645 1.00 95.44 160 ASN A CA 1
ATOM 1269 C C . ASN A 1 160 ? 23.448 -2.658 -23.074 1.00 95.44 160 ASN A C 1
ATOM 1271 O O . ASN A 1 160 ? 22.756 -1.977 -23.827 1.00 95.44 160 ASN A O 1
ATOM 1275 N N . LYS A 1 161 ? 23.688 -2.297 -21.806 1.00 94.44 161 LYS A N 1
ATOM 1276 C CA . LYS A 1 161 ? 23.179 -1.066 -21.193 1.00 94.44 161 LYS A CA 1
ATOM 1277 C C . LYS A 1 161 ? 23.481 0.167 -22.034 1.00 94.44 161 LYS A C 1
ATOM 1279 O O . LYS A 1 161 ? 22.578 0.917 -22.368 1.00 94.44 161 LYS A O 1
ATOM 1284 N N . ARG A 1 162 ? 24.743 0.386 -22.413 1.00 94.00 162 ARG A N 1
ATOM 1285 C CA . ARG A 1 162 ? 25.126 1.553 -23.229 1.00 94.00 162 ARG A CA 1
ATOM 1286 C C . ARG A 1 162 ? 24.435 1.600 -24.593 1.00 94.00 162 ARG A C 1
ATOM 1288 O O . ARG A 1 162 ? 24.263 2.691 -25.114 1.00 94.00 162 ARG A O 1
ATOM 1295 N N . ALA A 1 163 ? 24.086 0.448 -25.164 1.00 92.69 163 ALA A N 1
ATOM 1296 C CA . ALA A 1 163 ? 23.429 0.377 -26.466 1.00 92.69 163 ALA A CA 1
ATOM 1297 C C . ALA A 1 163 ? 21.911 0.608 -26.389 1.00 92.69 163 ALA A C 1
ATOM 1299 O O . ALA A 1 163 ? 21.320 0.987 -27.389 1.00 92.69 163 ALA A O 1
ATOM 1300 N N . PHE A 1 164 ? 21.279 0.371 -25.234 1.00 95.38 164 PHE A N 1
ATOM 1301 C CA . PHE A 1 164 ? 19.815 0.314 -25.135 1.00 95.38 164 PHE A CA 1
ATOM 1302 C C . PHE A 1 164 ? 19.214 1.109 -23.966 1.00 95.38 164 PHE A C 1
ATOM 1304 O O . PHE A 1 164 ? 18.004 1.104 -23.786 1.00 95.38 164 PHE A O 1
ATOM 1311 N N . ASN A 1 165 ? 20.019 1.815 -23.167 1.00 92.88 165 ASN A N 1
ATOM 1312 C CA . ASN A 1 165 ? 19.556 2.531 -21.967 1.00 92.88 165 ASN A CA 1
ATOM 1313 C C . ASN A 1 165 ? 18.524 3.638 -22.222 1.00 92.88 165 ASN A C 1
ATOM 1315 O O . ASN A 1 165 ? 17.860 4.037 -21.271 1.00 92.88 165 ASN A O 1
ATOM 1319 N N . GLN A 1 166 ? 18.433 4.173 -23.442 1.00 93.88 166 GLN A N 1
ATOM 1320 C CA . GLN A 1 166 ? 17.426 5.181 -23.790 1.00 93.88 166 GLN A CA 1
ATOM 1321 C C . GLN A 1 166 ? 16.043 4.563 -24.023 1.00 93.88 166 GLN A C 1
ATOM 1323 O O . GLN A 1 166 ? 15.062 5.294 -24.054 1.00 93.88 166 GLN A O 1
ATOM 1328 N N . ASP A 1 167 ? 15.947 3.237 -24.165 1.00 96.56 167 ASP A N 1
ATOM 1329 C CA . ASP A 1 167 ? 14.662 2.573 -24.324 1.00 96.56 167 ASP A CA 1
ATOM 1330 C C . ASP A 1 167 ? 13.859 2.608 -23.024 1.00 96.56 167 ASP A C 1
ATOM 1332 O O . ASP A 1 167 ? 14.332 2.167 -21.969 1.00 96.56 167 ASP A O 1
ATOM 1336 N N . SER A 1 168 ? 12.608 3.054 -23.115 1.00 94.69 168 SER A N 1
ATOM 1337 C CA . SER A 1 168 ? 11.687 3.121 -21.979 1.00 94.69 168 SER A CA 1
ATOM 1338 C C . SER A 1 168 ? 11.461 1.770 -21.285 1.00 94.69 168 SER A C 1
ATOM 1340 O O . SER A 1 168 ? 11.058 1.738 -20.121 1.00 94.69 168 SER A O 1
ATOM 1342 N N . SER A 1 169 ? 11.727 0.655 -21.973 1.00 94.38 169 SER A N 1
ATOM 1343 C CA . SER A 1 169 ? 11.533 -0.712 -21.484 1.00 94.38 169 SER A CA 1
ATOM 1344 C C . SER A 1 169 ? 12.849 -1.423 -21.140 1.00 94.38 169 SER A C 1
ATOM 1346 O O . SER A 1 169 ? 12.845 -2.617 -20.843 1.00 94.38 169 SER A O 1
ATOM 1348 N N . TYR A 1 170 ? 13.989 -0.724 -21.114 1.00 96.06 170 TYR A N 1
ATOM 1349 C CA . TYR A 1 170 ? 15.274 -1.342 -20.761 1.00 96.06 170 TYR A CA 1
ATOM 1350 C C . TYR A 1 170 ? 15.283 -1.948 -19.345 1.00 96.06 170 TYR A C 1
ATOM 1352 O O . TYR A 1 170 ? 15.833 -3.030 -19.129 1.00 96.06 170 TYR A O 1
ATOM 1360 N N . CYS A 1 171 ? 14.641 -1.294 -18.373 1.00 94.19 171 CYS A N 1
ATOM 1361 C CA . CYS A 1 171 ? 14.523 -1.834 -17.014 1.00 94.19 171 CYS A CA 1
ATOM 1362 C C . CYS A 1 171 ? 13.681 -3.120 -16.972 1.00 94.19 171 CYS A C 1
ATOM 1364 O O . CYS A 1 171 ? 14.013 -4.034 -16.220 1.00 94.19 171 CYS A O 1
ATOM 1366 N N . LEU A 1 172 ? 12.640 -3.220 -17.811 1.00 94.69 172 LEU A N 1
ATOM 1367 C CA . LEU A 1 172 ? 11.855 -4.448 -17.958 1.00 94.69 172 LEU A CA 1
ATOM 1368 C C . LEU A 1 172 ? 12.734 -5.585 -18.493 1.00 94.69 172 LEU A C 1
ATOM 1370 O O . LEU A 1 172 ? 12.741 -6.672 -17.926 1.00 94.69 172 LEU A O 1
ATOM 1374 N N . LEU A 1 173 ? 13.537 -5.325 -19.527 1.00 96.31 173 LEU A N 1
ATOM 1375 C CA . LEU A 1 173 ? 14.488 -6.314 -20.041 1.00 96.31 173 LEU A CA 1
ATOM 1376 C C . LEU A 1 173 ? 15.504 -6.763 -18.986 1.00 96.31 173 LEU A C 1
ATOM 1378 O O . LEU A 1 173 ? 15.799 -7.951 -18.904 1.00 96.31 173 LEU A O 1
ATOM 1382 N N . CYS A 1 174 ? 16.020 -5.851 -18.156 1.00 95.31 174 CYS A N 1
ATOM 1383 C CA . CYS A 1 174 ? 16.916 -6.226 -17.057 1.00 95.31 174 CYS A CA 1
ATOM 1384 C C . CYS A 1 174 ? 16.250 -7.204 -16.078 1.00 95.31 174 CYS A C 1
ATOM 1386 O O . CYS A 1 174 ? 16.925 -8.085 -15.560 1.00 95.31 174 CYS A O 1
ATOM 1388 N N . SER A 1 175 ? 14.935 -7.090 -15.857 1.00 95.12 175 SER A N 1
ATOM 1389 C CA . SER A 1 175 ? 14.199 -7.984 -14.949 1.00 95.12 175 SER A CA 1
ATOM 1390 C C . SER A 1 175 ? 14.074 -9.429 -15.453 1.00 95.12 175 SER A C 1
ATOM 1392 O O . SER A 1 175 ? 13.658 -10.303 -14.700 1.00 95.12 175 SER A O 1
ATOM 1394 N N . LEU A 1 176 ? 14.460 -9.704 -16.706 1.00 96.62 176 LEU A N 1
ATOM 1395 C CA . LEU A 1 176 ? 14.560 -11.061 -17.252 1.00 96.62 176 LEU A CA 1
ATOM 1396 C C . LEU A 1 176 ? 15.747 -11.851 -16.673 1.00 96.62 176 LEU A C 1
ATOM 1398 O O . LEU A 1 176 ? 15.808 -13.072 -16.832 1.00 96.62 176 LEU A O 1
ATOM 1402 N N . GLU A 1 177 ? 16.684 -11.176 -16.008 1.00 97.50 177 GLU A N 1
ATOM 1403 C CA . GLU A 1 177 ? 17.893 -11.763 -15.439 1.00 97.50 177 GLU A CA 1
ATOM 1404 C C . GLU A 1 177 ? 17.865 -11.632 -13.915 1.00 97.50 177 GLU A C 1
ATOM 1406 O O . GLU A 1 177 ? 17.843 -10.528 -13.376 1.00 97.50 177 GLU A O 1
ATOM 1411 N N . ASN A 1 178 ? 17.908 -12.761 -13.209 1.00 95.75 178 ASN A N 1
ATOM 1412 C CA . ASN A 1 178 ? 18.110 -12.767 -11.767 1.00 95.75 178 ASN A CA 1
ATOM 1413 C C . ASN A 1 178 ? 19.609 -12.639 -11.491 1.00 95.75 178 ASN A C 1
ATOM 1415 O O . ASN A 1 178 ? 20.390 -13.509 -11.890 1.00 95.75 178 ASN A O 1
ATOM 1419 N N . LEU A 1 179 ? 19.997 -11.561 -10.814 1.00 94.25 179 LEU A N 1
ATOM 1420 C CA . LEU A 1 179 ? 21.373 -11.285 -10.409 1.00 94.25 179 LEU A CA 1
ATOM 1421 C C . LEU A 1 179 ? 21.497 -11.354 -8.880 1.00 94.25 179 LEU A C 1
ATOM 1423 O O . LEU A 1 179 ? 20.518 -11.101 -8.179 1.00 94.25 179 LEU A O 1
ATOM 1427 N N . ASP A 1 180 ? 22.678 -11.699 -8.367 1.00 92.44 180 ASP A N 1
ATOM 1428 C CA . ASP A 1 180 ? 22.986 -11.576 -6.936 1.00 92.44 180 ASP A CA 1
ATOM 1429 C C . ASP A 1 180 ? 23.332 -10.126 -6.543 1.00 92.44 180 ASP A C 1
ATOM 1431 O O . ASP A 1 180 ? 23.405 -9.232 -7.392 1.00 92.44 180 ASP A O 1
ATOM 1435 N N . ASP A 1 181 ? 23.568 -9.890 -5.249 1.00 89.25 181 ASP A N 1
ATOM 1436 C CA . ASP A 1 181 ? 23.932 -8.570 -4.708 1.00 89.25 181 ASP A CA 1
ATOM 1437 C C . ASP A 1 181 ? 25.256 -8.019 -5.284 1.00 89.25 181 ASP A C 1
ATOM 1439 O O . ASP A 1 181 ? 25.527 -6.819 -5.203 1.00 89.25 181 ASP A O 1
ATOM 1443 N N . GLU A 1 182 ? 26.080 -8.880 -5.886 1.00 88.56 182 GLU A N 1
ATOM 1444 C CA . GLU A 1 182 ? 27.349 -8.537 -6.534 1.00 88.56 182 GLU A CA 1
ATOM 1445 C C . GLU A 1 182 ? 27.204 -8.346 -8.060 1.00 88.56 182 GLU A C 1
ATOM 1447 O O . GLU A 1 182 ? 28.154 -7.931 -8.730 1.00 88.56 182 GLU A O 1
ATOM 1452 N N . GLY A 1 183 ? 26.012 -8.587 -8.620 1.00 85.19 183 GLY A N 1
ATOM 1453 C CA . GLY A 1 183 ? 25.702 -8.457 -10.044 1.00 85.19 183 GLY A CA 1
ATOM 1454 C C . GLY A 1 183 ? 26.028 -9.692 -10.892 1.00 85.19 183 GLY A C 1
ATOM 1455 O O . GLY A 1 183 ? 26.055 -9.590 -12.122 1.00 85.19 183 GLY A O 1
ATOM 1456 N N . ASN A 1 184 ? 26.279 -10.852 -10.281 1.00 91.06 184 ASN A N 1
ATOM 1457 C CA . ASN A 1 184 ? 26.507 -12.107 -10.996 1.00 91.06 184 ASN A CA 1
ATOM 1458 C C . ASN A 1 184 ? 25.183 -12.764 -11.396 1.00 91.06 184 ASN A C 1
ATOM 1460 O O . ASN A 1 184 ? 24.210 -12.757 -10.648 1.00 91.06 184 ASN A O 1
ATOM 1464 N N . PHE A 1 185 ? 25.163 -13.392 -12.571 1.00 94.69 185 PHE A N 1
ATOM 1465 C CA . PHE A 1 185 ? 23.977 -14.068 -13.091 1.00 94.69 185 PHE A CA 1
ATOM 1466 C C . PHE A 1 185 ? 23.658 -15.355 -12.323 1.00 94.69 185 PHE A C 1
ATOM 1468 O O . PHE A 1 185 ? 24.424 -16.318 -12.370 1.00 94.69 185 PHE A O 1
ATOM 1475 N N . ILE A 1 186 ? 22.496 -15.379 -11.672 1.00 96.12 186 ILE A N 1
ATOM 1476 C CA . ILE A 1 186 ? 21.948 -16.547 -10.972 1.00 96.12 186 ILE A CA 1
ATOM 1477 C C . ILE A 1 186 ? 21.132 -17.409 -11.941 1.00 96.12 186 ILE A C 1
ATOM 1479 O O . ILE A 1 186 ? 21.208 -18.637 -11.910 1.00 96.12 186 ILE A O 1
ATOM 1483 N N . GLY A 1 187 ? 20.339 -16.779 -12.809 1.00 95.69 187 GLY A N 1
ATOM 1484 C CA . GLY A 1 187 ? 19.465 -17.492 -13.733 1.00 95.69 187 GLY A CA 1
ATOM 1485 C C . GLY A 1 187 ? 18.459 -16.592 -14.439 1.00 95.69 187 GLY A C 1
ATOM 1486 O O . GLY A 1 187 ? 18.371 -15.394 -14.181 1.00 95.69 187 GLY A O 1
ATOM 1487 N N . LYS A 1 188 ? 17.678 -17.190 -15.341 1.00 97.19 188 LYS A N 1
ATOM 1488 C CA . LYS A 1 188 ? 16.565 -16.507 -16.008 1.00 97.19 188 LYS A CA 1
ATOM 1489 C C . LYS A 1 188 ? 15.412 -16.269 -15.028 1.00 97.19 188 LYS A C 1
ATOM 1491 O O . LYS A 1 188 ? 15.214 -17.056 -14.102 1.00 97.19 188 LYS A O 1
ATOM 1496 N N . ALA A 1 189 ? 14.638 -15.218 -15.268 1.00 96.06 189 ALA A N 1
ATOM 1497 C CA . ALA A 1 189 ? 13.437 -14.921 -14.500 1.00 96.06 189 ALA A CA 1
ATOM 1498 C C . ALA A 1 189 ? 12.341 -15.992 -14.658 1.00 96.06 189 ALA A C 1
ATOM 1500 O O . ALA A 1 189 ? 12.282 -16.743 -15.634 1.00 96.06 189 ALA A O 1
ATOM 1501 N N . ASP A 1 190 ? 11.401 -16.005 -13.718 1.00 95.25 190 ASP A N 1
ATOM 1502 C CA . ASP A 1 190 ? 10.281 -16.951 -13.701 1.00 95.25 190 ASP A CA 1
ATOM 1503 C C . ASP A 1 190 ? 9.385 -16.866 -14.950 1.00 95.25 190 ASP A C 1
ATOM 1505 O O . ASP A 1 190 ? 8.825 -17.876 -15.385 1.00 95.25 190 ASP A O 1
ATOM 1509 N N . MET A 1 191 ? 9.312 -15.687 -15.576 1.00 94.19 191 MET A N 1
ATOM 1510 C CA . MET A 1 191 ? 8.502 -15.424 -16.770 1.00 94.19 191 MET A CA 1
ATOM 1511 C C . MET A 1 191 ? 8.863 -16.325 -17.964 1.00 94.19 191 MET A C 1
ATOM 1513 O O . MET A 1 191 ? 8.016 -16.567 -18.820 1.00 94.19 191 MET A O 1
ATOM 1517 N N . PHE A 1 192 ? 10.075 -16.889 -17.999 1.00 96.12 192 PHE A N 1
ATOM 1518 C CA . PHE A 1 192 ? 10.498 -17.846 -19.026 1.00 96.12 192 PHE A CA 1
ATOM 1519 C C . PHE A 1 192 ? 9.896 -19.249 -18.870 1.00 96.12 192 PHE A C 1
ATOM 1521 O O . PHE A 1 192 ? 10.016 -20.051 -19.794 1.00 96.12 192 PHE A O 1
ATOM 1528 N N . THR A 1 193 ? 9.321 -19.592 -17.713 1.00 92.88 193 THR A N 1
ATOM 1529 C CA . THR A 1 193 ? 8.930 -20.983 -17.404 1.00 92.88 193 THR A CA 1
ATOM 1530 C C . THR A 1 193 ? 7.531 -21.137 -16.824 1.00 92.88 193 THR A C 1
ATOM 1532 O O . THR A 1 193 ? 6.941 -22.208 -16.955 1.00 92.88 193 THR A O 1
ATOM 1535 N N . LYS A 1 194 ? 6.981 -20.093 -16.197 1.00 91.00 194 LYS A N 1
ATOM 1536 C CA . LYS A 1 194 ? 5.640 -20.117 -15.606 1.00 91.00 194 LYS A CA 1
ATOM 1537 C C . LYS A 1 194 ? 4.940 -18.770 -15.742 1.00 91.00 194 LYS A C 1
ATOM 1539 O O . LYS A 1 194 ? 5.574 -17.748 -15.995 1.00 91.00 194 LYS A O 1
ATOM 1544 N N . ARG A 1 195 ? 3.620 -18.790 -15.573 1.00 89.00 195 ARG A N 1
ATOM 1545 C CA . ARG A 1 195 ? 2.791 -17.587 -15.530 1.00 89.00 195 ARG A CA 1
ATOM 1546 C C . ARG A 1 195 ? 3.147 -16.774 -14.281 1.00 89.00 195 ARG A C 1
ATOM 1548 O O . ARG A 1 195 ? 3.114 -17.299 -13.171 1.00 89.00 195 ARG A O 1
ATOM 1555 N N . THR A 1 196 ? 3.519 -15.517 -14.478 1.00 89.19 196 THR A N 1
ATOM 1556 C CA . THR A 1 196 ? 3.892 -14.553 -13.431 1.00 89.19 196 THR A CA 1
ATOM 1557 C C . THR A 1 196 ? 2.832 -13.477 -13.233 1.00 89.19 196 THR A C 1
ATOM 1559 O O . THR A 1 196 ? 2.851 -12.790 -12.218 1.00 89.19 196 THR A O 1
ATOM 1562 N N . ILE A 1 197 ? 1.907 -13.332 -14.185 1.00 86.69 197 ILE A N 1
ATOM 1563 C CA . ILE A 1 197 ? 0.810 -12.369 -14.140 1.00 86.69 197 ILE A CA 1
ATOM 1564 C C . ILE A 1 197 ? -0.507 -13.139 -14.213 1.00 86.69 197 ILE A C 1
ATOM 1566 O O . ILE A 1 197 ? -0.764 -13.871 -15.172 1.00 86.69 197 ILE A O 1
ATOM 1570 N N . LYS A 1 198 ? -1.344 -12.979 -13.189 1.00 76.19 198 LYS A N 1
ATOM 1571 C CA . LYS A 1 198 ? -2.713 -13.495 -13.157 1.00 76.19 198 LYS A CA 1
ATOM 1572 C C . LYS A 1 198 ? -3.662 -12.318 -12.962 1.00 76.19 198 LYS A C 1
ATOM 1574 O O . LYS A 1 198 ? -3.361 -11.419 -12.179 1.00 76.19 198 LYS A O 1
ATOM 1579 N N . LYS A 1 199 ? -4.789 -12.325 -13.671 1.00 69.44 199 LYS A N 1
ATOM 1580 C CA . LYS A 1 199 ? -5.862 -11.362 -13.438 1.00 69.44 199 LYS A CA 1
ATOM 1581 C C . LYS A 1 199 ? -6.390 -11.550 -12.012 1.00 69.44 199 LYS A C 1
ATOM 1583 O O . LYS A 1 199 ? -6.542 -12.685 -11.559 1.00 69.44 199 LYS A O 1
ATOM 1588 N N . GLN A 1 200 ? -6.639 -10.453 -11.299 1.00 65.94 200 GLN A N 1
ATOM 1589 C CA . GLN A 1 200 ? -7.344 -10.522 -10.021 1.00 65.94 200 GLN A CA 1
ATOM 1590 C C . GLN A 1 200 ? -8.772 -10.996 -10.305 1.00 65.94 200 GLN A C 1
ATOM 1592 O O . GLN A 1 200 ? -9.547 -10.307 -10.971 1.00 65.94 200 GLN A O 1
ATOM 1597 N N . GLU A 1 201 ? -9.088 -12.210 -9.864 1.00 67.19 201 GLU A N 1
ATOM 1598 C CA . GLU A 1 201 ? -10.453 -12.721 -9.873 1.00 67.19 201 GLU A CA 1
ATOM 1599 C C . GLU A 1 201 ? -11.181 -12.085 -8.691 1.00 67.19 201 GLU A C 1
ATOM 1601 O O . GLU A 1 201 ? -10.834 -12.327 -7.535 1.00 67.19 201 GLU A O 1
ATOM 1606 N N . VAL A 1 202 ? -12.169 -11.242 -8.987 1.00 73.62 202 VAL A N 1
ATOM 1607 C CA . VAL A 1 202 ? -13.077 -10.731 -7.961 1.00 73.62 202 VAL A CA 1
ATOM 1608 C C . VAL A 1 202 ? -13.903 -11.914 -7.478 1.00 73.62 202 VAL A C 1
ATOM 1610 O O . VAL A 1 202 ? -14.538 -12.595 -8.285 1.00 73.62 202 VAL A O 1
ATOM 1613 N N . VAL A 1 203 ? -13.886 -12.174 -6.173 1.00 81.50 203 VAL A N 1
ATOM 1614 C CA . VAL A 1 203 ? -14.748 -13.197 -5.579 1.00 81.50 203 VAL A CA 1
ATOM 1615 C C . VAL A 1 203 ? -16.197 -12.778 -5.819 1.00 81.50 203 VAL A C 1
ATOM 1617 O O . VAL A 1 203 ? -16.604 -11.698 -5.402 1.00 81.50 203 VAL A O 1
ATOM 1620 N N . THR A 1 204 ? -16.960 -13.602 -6.539 1.00 84.75 204 THR A N 1
ATOM 1621 C CA . THR A 1 204 ? -18.352 -13.289 -6.908 1.00 84.75 204 THR A CA 1
ATOM 1622 C C . THR A 1 204 ? -19.383 -13.911 -5.976 1.00 84.75 204 THR A C 1
ATOM 1624 O O . THR A 1 204 ? -20.523 -13.464 -5.971 1.00 84.75 204 THR A O 1
ATOM 1627 N N . SER A 1 205 ? -19.013 -14.945 -5.217 1.00 90.62 205 SER A N 1
ATOM 1628 C CA . SER A 1 205 ? -19.870 -15.546 -4.193 1.00 90.62 205 SER A CA 1
ATOM 1629 C C . SER A 1 205 ? -19.047 -16.273 -3.133 1.00 90.62 205 SER A C 1
ATOM 1631 O O . SER A 1 205 ? -17.955 -16.764 -3.423 1.00 90.62 205 SER A O 1
ATOM 1633 N N . VAL A 1 206 ? -19.602 -16.391 -1.931 1.00 93.12 206 VAL A N 1
ATOM 1634 C CA . VAL A 1 206 ? -19.049 -17.144 -0.795 1.00 93.12 206 VAL A CA 1
ATOM 1635 C C . VAL A 1 206 ? -20.175 -17.858 -0.048 1.00 93.12 206 VAL A C 1
ATOM 1637 O O . VAL A 1 206 ? -21.333 -17.471 -0.173 1.00 93.12 206 VAL A O 1
ATOM 1640 N N . ASP A 1 207 ? -19.853 -18.875 0.750 1.00 89.75 207 ASP A N 1
ATOM 1641 C CA . ASP A 1 207 ? -20.875 -19.680 1.435 1.00 89.75 207 ASP A CA 1
ATOM 1642 C C . ASP A 1 207 ? -21.177 -19.158 2.855 1.00 89.75 207 ASP A C 1
ATOM 1644 O O . ASP A 1 207 ? -22.227 -19.448 3.444 1.00 89.75 207 ASP A O 1
ATOM 1648 N N . THR A 1 208 ? -20.250 -18.396 3.446 1.00 94.06 208 THR A N 1
ATOM 1649 C CA . THR A 1 208 ? -20.319 -17.986 4.858 1.00 94.06 208 THR A CA 1
ATOM 1650 C C . THR A 1 208 ? -20.128 -16.484 5.066 1.00 94.06 208 THR A C 1
ATOM 1652 O O . THR A 1 208 ? -19.409 -15.818 4.321 1.00 94.06 208 THR A O 1
ATOM 1655 N N . ALA A 1 209 ? -20.717 -15.939 6.140 1.00 95.62 209 ALA A N 1
ATOM 1656 C CA . ALA 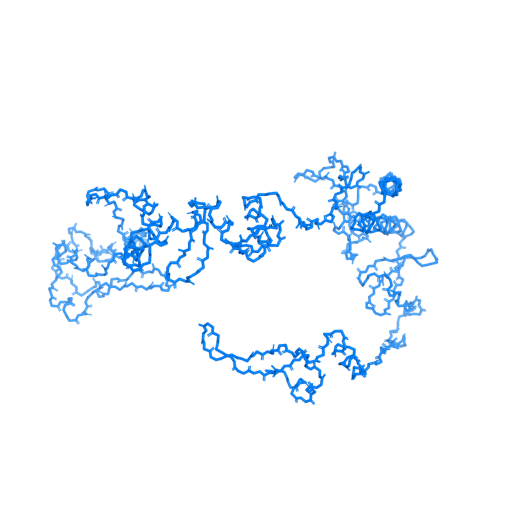A 1 209 ? -20.519 -14.536 6.506 1.00 95.62 209 ALA A CA 1
ATOM 1657 C C . ALA A 1 209 ? -19.049 -14.225 6.849 1.00 95.62 209 ALA A C 1
ATOM 1659 O O . ALA A 1 209 ? -18.577 -13.118 6.602 1.00 95.62 209 ALA A O 1
ATOM 1660 N N . SER A 1 210 ? -18.300 -15.198 7.380 1.00 95.31 210 SER A N 1
ATOM 1661 C CA . SER A 1 210 ? -16.870 -15.040 7.682 1.00 95.31 210 SER A CA 1
ATOM 1662 C C . SER A 1 210 ? -16.011 -14.915 6.424 1.00 95.31 210 SER A C 1
ATOM 1664 O O . SER A 1 210 ? -15.100 -14.091 6.390 1.00 95.31 210 SER A O 1
ATOM 1666 N N . GLU A 1 211 ? -16.306 -15.688 5.378 1.00 95.12 211 GLU A N 1
ATOM 1667 C CA . GLU A 1 211 ? -15.654 -15.525 4.073 1.00 95.12 211 GLU A CA 1
ATOM 1668 C C . GLU A 1 211 ? -16.033 -14.184 3.441 1.00 95.12 211 GLU A C 1
ATOM 1670 O O . GLU A 1 211 ? -15.156 -13.474 2.955 1.00 95.12 211 GLU A O 1
ATOM 1675 N N . ALA A 1 212 ? -17.309 -13.788 3.524 1.00 95.81 212 ALA A N 1
ATOM 1676 C CA . ALA A 1 212 ? -17.765 -12.488 3.034 1.00 95.81 212 ALA A CA 1
ATOM 1677 C C . ALA A 1 212 ? -17.034 -11.334 3.732 1.00 95.81 212 ALA A C 1
ATOM 1679 O O . ALA A 1 212 ? -16.609 -10.387 3.075 1.00 95.81 212 ALA A O 1
ATOM 1680 N N . LEU A 1 213 ? -16.829 -11.439 5.049 1.00 96.19 213 LEU A N 1
ATOM 1681 C CA . LEU A 1 213 ? -16.073 -10.462 5.829 1.00 96.19 213 LEU A CA 1
ATOM 1682 C C . LEU A 1 213 ? -14.627 -10.365 5.338 1.00 96.19 213 LEU A C 1
ATOM 1684 O O . LEU A 1 213 ? -14.131 -9.262 5.139 1.00 96.19 213 LEU A O 1
ATOM 1688 N N . ALA A 1 214 ? -13.957 -11.496 5.103 1.00 94.75 214 ALA A N 1
ATOM 1689 C CA . ALA A 1 214 ? -12.586 -11.497 4.595 1.00 94.75 214 ALA A CA 1
ATOM 1690 C C . ALA A 1 214 ? -12.480 -10.808 3.223 1.00 94.75 214 ALA A C 1
ATOM 1692 O O . ALA A 1 214 ? -11.573 -10.002 3.017 1.00 94.75 214 ALA A O 1
ATOM 1693 N N . VAL A 1 215 ? -13.433 -11.072 2.321 1.00 93.69 215 VAL A N 1
ATOM 1694 C CA . VAL A 1 215 ? -13.497 -10.424 1.001 1.00 93.69 215 VAL A CA 1
ATOM 1695 C C . VAL A 1 215 ? -13.815 -8.930 1.131 1.00 93.69 215 VAL A C 1
ATOM 1697 O O . VAL A 1 215 ? -13.204 -8.107 0.454 1.00 93.69 215 VAL A O 1
ATOM 1700 N N . SER A 1 216 ? -14.718 -8.546 2.036 1.00 95.38 216 SER A N 1
ATOM 1701 C CA . SER A 1 216 ? -15.012 -7.136 2.320 1.00 95.38 216 SER A CA 1
ATOM 1702 C C . SER A 1 216 ? -13.782 -6.396 2.840 1.00 95.38 216 SER A C 1
ATOM 1704 O O . SER A 1 216 ? -13.468 -5.310 2.367 1.00 95.38 216 SER A O 1
ATOM 1706 N N . LEU A 1 217 ? -13.022 -6.993 3.756 1.00 93.75 217 LEU A N 1
ATOM 1707 C CA . LEU A 1 217 ? -11.796 -6.382 4.264 1.00 93.75 217 LEU A CA 1
ATOM 1708 C C . LEU A 1 217 ? -10.732 -6.232 3.167 1.00 93.75 217 LEU A C 1
ATOM 1710 O O . LEU A 1 217 ? -10.045 -5.214 3.138 1.00 93.75 217 LEU A O 1
ATOM 1714 N N . SER A 1 218 ? -10.610 -7.192 2.242 1.00 90.25 218 SER A N 1
ATOM 1715 C CA . SER A 1 218 ? -9.645 -7.092 1.139 1.00 90.25 218 SER A CA 1
ATOM 1716 C C . SER A 1 218 ? -10.059 -6.108 0.042 1.00 90.25 218 SER A C 1
ATOM 1718 O O . SER A 1 218 ? -9.198 -5.425 -0.504 1.00 90.25 218 SER A O 1
ATOM 1720 N N . GLU A 1 219 ? -11.352 -6.027 -0.287 1.00 89.44 219 GLU A N 1
ATOM 1721 C CA . GLU A 1 219 ? -11.856 -5.249 -1.433 1.00 89.44 219 GLU A CA 1
ATOM 1722 C C . GLU A 1 219 ? -12.402 -3.864 -1.040 1.00 89.44 219 GLU A C 1
ATOM 1724 O O . GLU A 1 219 ? -12.378 -2.931 -1.844 1.00 89.44 219 GLU A O 1
ATOM 1729 N N . LYS A 1 220 ? -12.904 -3.708 0.191 1.00 91.94 220 LYS A N 1
ATOM 1730 C CA . LYS A 1 220 ? -13.513 -2.471 0.718 1.00 91.94 220 LYS A CA 1
ATOM 1731 C C . LYS A 1 220 ? -12.728 -1.834 1.861 1.00 91.94 220 LYS A C 1
ATOM 1733 O O . LYS A 1 220 ? -13.081 -0.737 2.277 1.00 91.94 220 LYS A O 1
ATOM 1738 N N . ALA A 1 221 ? -11.673 -2.491 2.353 1.00 92.31 221 ALA A N 1
ATOM 1739 C CA . ALA A 1 221 ? -10.877 -2.038 3.498 1.00 92.31 221 ALA A CA 1
ATOM 1740 C C . ALA A 1 221 ? -11.706 -1.791 4.777 1.00 92.31 221 ALA A C 1
ATOM 1742 O O . ALA A 1 221 ? -11.332 -0.971 5.610 1.00 92.31 221 ALA A O 1
ATOM 1743 N N . GLY A 1 222 ? -12.825 -2.505 4.937 1.00 93.56 222 GLY A N 1
ATOM 1744 C CA . GLY A 1 222 ? -13.744 -2.346 6.063 1.00 93.56 222 GLY A CA 1
ATOM 1745 C C . GLY A 1 222 ? -14.893 -3.354 6.025 1.00 93.56 222 GLY A C 1
ATOM 1746 O O . GLY A 1 222 ? -14.971 -4.192 5.119 1.00 93.56 222 GLY A O 1
ATOM 1747 N N . VAL A 1 223 ? -15.780 -3.286 7.021 1.00 96.81 223 VAL A N 1
ATOM 1748 C CA . VAL A 1 223 ? -16.989 -4.121 7.095 1.00 96.81 223 VAL A CA 1
ATOM 1749 C C . VAL A 1 223 ? -18.112 -3.457 6.292 1.00 96.81 223 VAL A C 1
ATOM 1751 O O . VAL A 1 223 ? -18.773 -2.542 6.772 1.00 96.81 223 VAL A O 1
ATOM 1754 N N . ASP A 1 224 ? -18.338 -3.921 5.063 1.00 96.31 224 ASP A N 1
ATOM 1755 C CA . ASP A 1 224 ? -19.411 -3.451 4.180 1.00 96.31 224 ASP A CA 1
ATOM 1756 C C . ASP A 1 224 ? -20.521 -4.510 4.129 1.00 96.31 224 ASP A C 1
ATOM 1758 O O . ASP A 1 224 ? -20.456 -5.476 3.365 1.00 96.31 224 ASP A O 1
ATOM 1762 N N . LEU A 1 225 ? -21.544 -4.346 4.975 1.00 96.31 225 LEU A N 1
ATOM 1763 C CA . LEU A 1 225 ? -22.635 -5.319 5.095 1.00 96.31 225 LEU A CA 1
ATOM 1764 C C . LEU A 1 225 ? -23.421 -5.499 3.793 1.00 96.31 225 LEU A C 1
ATOM 1766 O O . LEU A 1 225 ? -23.837 -6.619 3.495 1.00 96.31 225 LEU A O 1
ATOM 1770 N N . SER A 1 226 ? -23.573 -4.441 2.995 1.00 95.44 226 SER A N 1
ATOM 1771 C CA . SER A 1 226 ? -24.297 -4.509 1.726 1.00 95.44 226 SER A CA 1
ATOM 1772 C C . SER A 1 226 ? -23.532 -5.357 0.713 1.00 95.44 226 SER A C 1
ATOM 1774 O O . SER A 1 226 ? -24.099 -6.237 0.060 1.00 95.44 226 SER A O 1
ATOM 1776 N N . TYR A 1 227 ? -22.217 -5.148 0.625 1.00 94.75 227 TYR A N 1
ATOM 1777 C CA . TYR A 1 227 ? -21.340 -5.954 -0.215 1.00 94.75 227 TYR A CA 1
ATOM 1778 C C . TYR A 1 227 ? -21.285 -7.414 0.254 1.00 94.75 227 TYR A C 1
ATOM 1780 O O . TYR A 1 227 ? -21.416 -8.336 -0.553 1.00 94.75 227 TYR A O 1
ATOM 1788 N N . MET A 1 228 ? -21.169 -7.641 1.563 1.00 96.69 228 MET A N 1
ATOM 1789 C CA . MET A 1 228 ? -21.164 -8.983 2.148 1.00 96.69 228 MET A CA 1
ATOM 1790 C C . MET A 1 228 ? -22.489 -9.723 1.915 1.00 96.69 228 MET A C 1
ATOM 1792 O O . MET A 1 228 ? -22.475 -10.916 1.614 1.00 96.69 228 MET A O 1
ATOM 1796 N N . SER A 1 229 ? -23.619 -9.016 2.009 1.00 95.56 229 SER A N 1
ATOM 1797 C CA . SER A 1 229 ? -24.963 -9.540 1.738 1.00 95.56 229 SER A CA 1
ATOM 1798 C C . SER A 1 229 ? -25.091 -10.054 0.308 1.00 95.56 229 SER A C 1
ATOM 1800 O O . SER A 1 229 ? -25.573 -11.168 0.098 1.00 95.56 229 SER A O 1
ATOM 1802 N N . GLN A 1 230 ? -24.575 -9.297 -0.665 1.00 94.25 230 GLN A N 1
ATOM 1803 C CA . GLN A 1 230 ? -24.566 -9.702 -2.073 1.00 94.25 230 GLN A CA 1
ATOM 1804 C C . GLN A 1 230 ? -23.675 -10.924 -2.328 1.00 94.25 230 GLN A C 1
ATOM 1806 O O . GLN A 1 230 ? -24.043 -11.786 -3.120 1.00 94.25 230 GLN A O 1
ATOM 1811 N N . LEU A 1 231 ? -22.518 -11.011 -1.663 1.00 94.19 231 LEU A N 1
ATOM 1812 C CA . LEU A 1 231 ? -21.582 -12.125 -1.842 1.00 94.19 231 LEU A CA 1
ATOM 1813 C C . LEU A 1 231 ? -22.082 -13.439 -1.237 1.00 94.19 231 LEU A C 1
ATOM 1815 O O . LEU A 1 231 ? -21.860 -14.497 -1.825 1.00 94.19 231 LEU A O 1
ATOM 1819 N N . ALA A 1 232 ? -22.696 -13.381 -0.056 1.00 93.94 232 ALA A N 1
ATOM 1820 C CA . ALA A 1 232 ? -23.120 -14.568 0.686 1.00 93.94 232 ALA A CA 1
ATOM 1821 C C . ALA A 1 232 ? -24.573 -14.990 0.411 1.00 93.94 232 ALA A C 1
ATOM 1823 O O . ALA A 1 232 ? -24.996 -16.017 0.935 1.00 93.94 232 ALA A O 1
ATOM 1824 N N . ASP A 1 233 ? -25.335 -14.197 -0.355 1.00 93.94 233 ASP A N 1
ATOM 1825 C CA . ASP A 1 233 ? -26.788 -14.352 -0.543 1.00 93.94 233 ASP A CA 1
ATOM 1826 C C . ASP A 1 233 ? -27.540 -14.472 0.802 1.00 93.94 233 ASP A C 1
ATOM 1828 O O . ASP A 1 233 ? -28.371 -15.354 1.021 1.00 93.94 233 ASP A O 1
ATOM 1832 N N . LYS A 1 234 ? -27.189 -13.588 1.749 1.00 94.81 234 LYS A N 1
ATOM 1833 C CA . LYS A 1 234 ? -27.741 -13.525 3.116 1.00 94.81 234 LYS A CA 1
ATOM 1834 C C . LYS A 1 234 ? -28.192 -12.116 3.447 1.00 94.81 234 LYS A C 1
ATOM 1836 O O . LYS A 1 234 ? -27.631 -11.152 2.928 1.00 94.81 234 LYS A O 1
ATOM 1841 N N . SER A 1 235 ? -29.160 -11.968 4.347 1.00 96.31 235 SER A N 1
ATOM 1842 C CA . SER A 1 235 ? -29.525 -10.634 4.835 1.00 96.31 235 SER A CA 1
ATOM 1843 C C . SER A 1 235 ? -28.433 -10.051 5.743 1.00 96.31 235 SER A C 1
ATOM 1845 O O . SER A 1 235 ? -27.660 -10.781 6.370 1.00 96.31 235 SER A O 1
ATOM 1847 N N . GLU A 1 236 ? -28.380 -8.724 5.865 1.00 95.50 236 GLU A N 1
ATOM 1848 C CA . GLU A 1 236 ? -27.459 -8.059 6.801 1.00 95.50 236 GLU A CA 1
ATOM 1849 C C . GLU A 1 236 ? -27.708 -8.496 8.258 1.00 95.50 236 GLU A C 1
ATOM 1851 O O . GLU A 1 236 ? -26.773 -8.655 9.042 1.00 95.50 236 GLU A O 1
ATOM 1856 N N . GLU A 1 237 ? -28.962 -8.776 8.618 1.00 94.25 237 GLU A N 1
ATOM 1857 C CA . GLU A 1 237 ? -29.353 -9.294 9.936 1.00 94.25 237 GLU A CA 1
ATOM 1858 C C . GLU A 1 237 ? -28.794 -10.704 10.191 1.00 94.25 237 GLU A C 1
ATOM 1860 O O . GLU A 1 237 ? -28.353 -11.020 11.297 1.00 94.25 237 GLU A O 1
ATOM 1865 N N . GLU A 1 238 ? -28.785 -11.568 9.173 1.00 94.62 238 GLU A N 1
ATOM 1866 C CA . GLU A 1 238 ? -28.186 -12.902 9.265 1.00 94.62 238 GLU A CA 1
ATOM 1867 C C . GLU A 1 238 ? -26.664 -12.817 9.380 1.00 94.62 238 GLU A C 1
ATOM 1869 O O . GLU A 1 238 ? -26.075 -13.484 10.230 1.00 94.62 238 GLU A O 1
ATOM 1874 N N . ILE A 1 239 ? -26.036 -11.950 8.583 1.00 96.19 239 ILE A N 1
ATOM 1875 C CA . ILE A 1 239 ? -24.588 -11.717 8.597 1.00 96.19 239 ILE A CA 1
ATOM 1876 C C . ILE A 1 239 ? -24.125 -11.191 9.955 1.00 96.19 239 ILE A C 1
ATOM 1878 O O . ILE A 1 239 ? -23.204 -11.749 10.551 1.00 96.19 239 ILE A O 1
ATOM 1882 N N . THR A 1 240 ? -24.769 -10.146 10.472 1.00 95.12 240 THR A N 1
ATOM 1883 C CA . THR A 1 240 ? -24.420 -9.546 11.771 1.00 95.12 240 THR A CA 1
ATOM 1884 C C . THR A 1 240 ? -24.622 -10.527 12.921 1.00 95.12 240 THR A C 1
ATOM 1886 O O . THR A 1 240 ? -23.829 -10.554 13.861 1.00 95.12 240 THR A O 1
ATOM 1889 N N . LYS A 1 241 ? -25.629 -11.401 12.827 1.00 94.25 241 LYS A N 1
ATOM 1890 C CA . LYS A 1 241 ? -25.854 -12.474 13.797 1.00 94.25 241 LYS A CA 1
ATOM 1891 C C . LYS A 1 241 ? -24.803 -13.584 13.714 1.00 94.25 241 LYS A C 1
ATOM 1893 O O . LYS A 1 241 ? -24.357 -14.056 14.758 1.00 94.25 241 LYS A O 1
ATOM 1898 N N . GLU A 1 242 ? -24.415 -14.015 12.513 1.00 95.19 242 GLU A N 1
ATOM 1899 C CA . GLU A 1 242 ? -23.345 -15.007 12.313 1.00 95.19 242 GLU A CA 1
ATOM 1900 C C . GLU A 1 242 ? -21.980 -14.478 12.770 1.00 95.19 242 GLU A C 1
ATOM 1902 O O . GLU A 1 242 ? -21.167 -15.241 13.291 1.00 95.19 242 GLU A O 1
ATOM 1907 N N . LEU A 1 243 ? -21.747 -13.174 12.614 1.00 96.31 243 LEU A N 1
ATOM 1908 C CA . LEU A 1 243 ? -20.502 -12.494 12.972 1.00 96.31 243 LEU A CA 1
ATOM 1909 C C . LEU A 1 243 ? -20.549 -11.807 14.342 1.00 96.31 243 LEU A C 1
ATOM 1911 O O . LEU A 1 243 ? -19.676 -10.994 14.654 1.00 96.31 243 LEU A O 1
ATOM 1915 N N . ALA A 1 244 ? -21.531 -12.133 15.184 1.00 93.81 244 ALA A N 1
ATOM 1916 C CA . ALA A 1 244 ? -21.644 -11.560 16.518 1.00 93.81 244 ALA A CA 1
ATOM 1917 C C . ALA A 1 244 ? -20.367 -11.825 17.338 1.00 93.81 244 ALA A C 1
ATOM 1919 O O . ALA A 1 244 ? -19.970 -12.971 17.554 1.00 93.81 244 ALA A O 1
ATOM 1920 N N . GLY A 1 245 ? -19.714 -10.752 17.792 1.00 92.00 245 GLY A N 1
ATOM 1921 C CA . GLY A 1 245 ? -18.440 -10.812 18.517 1.00 92.00 245 GLY A CA 1
ATOM 1922 C C . GLY A 1 245 ? -17.190 -10.846 17.627 1.00 92.00 245 GLY A C 1
ATOM 1923 O O . GLY A 1 245 ? -16.085 -10.711 18.146 1.00 92.00 245 GLY A O 1
ATOM 1924 N N . VAL A 1 246 ? -17.351 -10.993 16.307 1.00 96.44 246 VAL A N 1
ATOM 1925 C CA . VAL A 1 246 ? -16.290 -10.821 15.295 1.00 96.44 246 VAL A CA 1
ATOM 1926 C C . VAL A 1 246 ? -16.321 -9.404 14.723 1.00 96.44 246 VAL A C 1
ATOM 1928 O O . VAL A 1 246 ? -15.271 -8.826 14.446 1.00 96.44 246 VAL A O 1
ATOM 1931 N N . ILE A 1 247 ? -17.520 -8.838 14.587 1.00 97.00 247 ILE A N 1
ATOM 1932 C CA . ILE A 1 247 ? -17.753 -7.434 14.247 1.00 97.00 247 ILE A CA 1
ATOM 1933 C C . ILE A 1 247 ? -18.633 -6.779 15.316 1.00 97.00 247 ILE A C 1
ATOM 1935 O O . ILE A 1 247 ? -19.427 -7.449 15.984 1.00 97.00 247 ILE A O 1
ATOM 1939 N N . PHE A 1 248 ? -18.489 -5.469 15.472 1.00 96.88 248 PHE A N 1
ATOM 1940 C CA . PHE A 1 248 ? -19.226 -4.649 16.425 1.00 96.88 248 PHE A CA 1
ATOM 1941 C C . PHE A 1 248 ? -19.709 -3.385 15.734 1.00 96.88 248 PHE A C 1
ATOM 1943 O O . PHE A 1 248 ? -18.952 -2.747 15.009 1.00 96.88 248 PHE A O 1
ATOM 1950 N N . GLN A 1 249 ? -20.949 -2.986 15.998 1.00 96.06 249 GLN A N 1
ATOM 1951 C CA . GLN A 1 249 ? -21.411 -1.671 15.585 1.00 96.06 249 GLN A CA 1
ATOM 1952 C C . GLN A 1 249 ? -20.920 -0.631 16.591 1.00 96.06 249 GLN A C 1
ATOM 1954 O O . GLN A 1 249 ? -21.163 -0.761 17.795 1.00 96.06 249 GLN A O 1
ATOM 1959 N N . ASN A 1 250 ? -20.236 0.404 16.119 1.00 94.88 250 ASN A N 1
ATOM 1960 C CA . ASN A 1 250 ? -19.788 1.496 16.963 1.00 94.88 250 ASN A CA 1
ATOM 1961 C C . ASN A 1 250 ? -20.979 2.424 17.285 1.00 94.88 250 ASN A C 1
ATOM 1963 O O . ASN A 1 250 ? -21.577 2.981 16.370 1.00 94.88 250 ASN A O 1
ATOM 1967 N N . PRO A 1 251 ? -21.337 2.637 18.566 1.00 93.81 251 PRO A N 1
ATOM 1968 C CA . PRO A 1 251 ? -22.499 3.452 18.936 1.00 93.81 251 PRO A CA 1
ATOM 1969 C C . PRO A 1 251 ? -22.354 4.951 18.621 1.00 93.81 251 PRO A C 1
ATOM 1971 O O . PRO A 1 251 ? -23.331 5.685 18.702 1.00 93.81 251 PRO A O 1
ATOM 1974 N N . VAL A 1 252 ? -21.144 5.433 18.315 1.00 92.88 252 VAL A N 1
ATOM 1975 C CA . VAL A 1 252 ? -20.883 6.853 18.020 1.00 92.88 252 VAL A CA 1
ATOM 1976 C C . VAL A 1 252 ? -20.901 7.131 16.523 1.00 92.88 252 VAL A C 1
ATOM 1978 O O . VAL A 1 252 ? -21.463 8.138 16.103 1.00 92.88 252 VAL A O 1
ATOM 1981 N N . THR A 1 253 ? -20.247 6.278 15.734 1.00 92.56 253 THR A N 1
ATOM 1982 C CA . THR A 1 253 ? -20.153 6.441 14.274 1.00 92.56 253 THR A CA 1
ATOM 1983 C C . THR A 1 253 ? -21.255 5.694 13.531 1.00 92.56 253 THR A C 1
ATOM 1985 O O . THR A 1 253 ? -21.483 5.978 12.364 1.00 92.56 253 THR A O 1
ATOM 1988 N N . GLU A 1 254 ? -21.930 4.754 14.200 1.00 90.94 254 GLU A N 1
ATOM 1989 C CA . GLU A 1 254 ? -22.905 3.806 13.638 1.00 90.94 254 GLU A CA 1
ATOM 1990 C C . GLU A 1 254 ? -22.318 2.838 12.593 1.00 90.94 254 GLU A C 1
ATOM 1992 O O . GLU A 1 254 ? -23.042 2.008 12.039 1.00 90.94 254 GLU A O 1
ATOM 1997 N N . GLU A 1 255 ? -21.000 2.884 12.385 1.00 94.00 255 GLU A N 1
ATOM 1998 C CA . GLU A 1 255 ? -20.257 2.026 11.466 1.00 94.00 255 GLU A CA 1
ATOM 1999 C C . GLU A 1 255 ? -19.958 0.658 12.089 1.00 94.00 255 GLU A C 1
ATOM 2001 O O . GLU A 1 255 ? -19.859 0.503 13.312 1.00 94.00 255 GLU A O 1
ATOM 2006 N N . TRP A 1 256 ? -19.802 -0.349 11.231 1.00 96.25 256 TRP A N 1
ATOM 2007 C CA . TRP A 1 256 ? -19.387 -1.683 11.641 1.00 96.25 256 TRP A CA 1
ATOM 2008 C C . TRP A 1 256 ? -17.868 -1.797 11.611 1.00 96.25 256 TRP A C 1
ATOM 2010 O O . TRP A 1 256 ? -17.228 -1.602 10.582 1.00 96.25 256 TRP A O 1
ATOM 2020 N N . GLU A 1 257 ? -17.304 -2.165 12.753 1.00 96.62 257 GLU A N 1
ATOM 2021 C CA . GLU A 1 257 ? -15.872 -2.340 12.955 1.00 96.62 257 GLU A CA 1
ATOM 2022 C C . GLU A 1 257 ? -15.570 -3.810 13.258 1.00 96.62 257 GLU A C 1
ATOM 2024 O O . GLU A 1 257 ? -16.369 -4.531 13.865 1.00 96.62 257 GLU A O 1
ATOM 2029 N N . THR A 1 258 ? -14.390 -4.275 12.859 1.00 97.00 258 THR A N 1
ATOM 2030 C CA . THR A 1 258 ? -13.901 -5.594 13.288 1.00 97.00 258 THR A CA 1
ATOM 2031 C C . THR A 1 258 ? -13.586 -5.601 14.784 1.00 97.00 258 THR A C 1
ATOM 2033 O O . THR A 1 258 ? -13.327 -4.558 15.383 1.00 97.00 258 THR A O 1
ATOM 2036 N N . ALA A 1 259 ? -13.554 -6.780 15.408 1.00 96.12 259 ALA A N 1
ATOM 2037 C CA . ALA A 1 259 ? -13.155 -6.919 16.808 1.00 96.12 259 ALA A CA 1
ATOM 2038 C C . ALA A 1 259 ? -11.778 -6.295 17.097 1.00 96.12 259 ALA A C 1
ATOM 2040 O O . ALA A 1 259 ? -11.621 -5.621 18.114 1.00 96.12 259 ALA A O 1
ATOM 2041 N N . ASP A 1 260 ? -10.809 -6.470 16.193 1.00 93.94 260 ASP A N 1
ATOM 2042 C CA . ASP A 1 260 ? -9.445 -5.943 16.345 1.00 93.94 260 ASP A CA 1
ATOM 2043 C C . ASP A 1 260 ? -9.410 -4.405 16.360 1.00 93.94 260 ASP A C 1
ATOM 2045 O O . ASP A 1 260 ? -8.597 -3.787 17.053 1.00 93.94 260 ASP A O 1
ATOM 2049 N N . GLU A 1 261 ? -10.324 -3.769 15.634 1.00 94.81 261 GLU A N 1
ATOM 2050 C CA . GLU A 1 261 ? -10.468 -2.317 15.581 1.00 94.81 261 GLU A CA 1
ATOM 2051 C C . GLU A 1 261 ? -11.300 -1.784 16.758 1.00 94.81 261 GLU A C 1
ATOM 2053 O O . GLU A 1 261 ? -10.865 -0.899 17.508 1.00 94.81 261 GLU A O 1
ATOM 2058 N N . TYR A 1 262 ? -12.470 -2.377 16.998 1.00 96.56 262 TYR A N 1
ATOM 2059 C CA . TYR A 1 262 ? -13.387 -1.903 18.027 1.00 96.56 262 TYR A CA 1
ATOM 2060 C C . TYR A 1 262 ? -12.837 -2.117 19.442 1.00 96.56 262 TYR A C 1
ATOM 2062 O O . TYR A 1 262 ? -12.919 -1.215 20.281 1.00 96.56 262 TYR A O 1
ATOM 2070 N N . LEU A 1 263 ? -12.213 -3.268 19.710 1.00 96.50 263 LEU A N 1
ATOM 2071 C CA . LEU A 1 263 ? -11.674 -3.637 21.025 1.00 96.50 263 LEU A CA 1
ATOM 2072 C C . LEU A 1 263 ? -10.234 -3.151 21.253 1.00 96.50 263 LEU A C 1
ATOM 2074 O O . LEU A 1 263 ? -9.567 -3.600 22.186 1.00 96.50 263 LEU A O 1
ATOM 2078 N N . SER A 1 264 ? -9.758 -2.207 20.440 1.00 94.25 264 SER A N 1
ATOM 2079 C CA . SER A 1 264 ? -8.458 -1.556 20.603 1.00 94.25 264 SER A CA 1
ATOM 2080 C C . SER A 1 264 ? -8.578 -0.039 20.812 1.00 94.25 264 SER A C 1
ATOM 2082 O O . SER A 1 264 ? -9.663 0.556 20.779 1.00 94.25 264 SER A O 1
ATOM 2084 N N . GLY A 1 265 ? -7.448 0.611 21.106 1.00 93.94 265 GLY A N 1
ATOM 2085 C CA . GLY A 1 265 ? -7.391 2.042 21.413 1.00 93.94 265 GLY A CA 1
ATOM 2086 C C . GLY A 1 265 ? -7.858 2.369 22.836 1.00 93.94 265 GLY A C 1
ATOM 2087 O O . GLY A 1 265 ? -7.531 1.660 23.789 1.00 93.94 265 GLY A O 1
ATOM 2088 N N . ASN A 1 266 ? -8.600 3.470 23.005 1.00 94.31 266 ASN A N 1
ATOM 2089 C CA . ASN A 1 266 ? -9.096 3.902 24.316 1.00 94.31 266 ASN A CA 1
ATOM 2090 C C . ASN A 1 266 ? -10.314 3.073 24.770 1.00 94.31 266 ASN A C 1
ATOM 2092 O O . ASN A 1 266 ? -11.441 3.563 24.846 1.00 94.31 266 ASN A O 1
ATOM 2096 N N . VAL A 1 267 ? -10.082 1.800 25.092 1.00 96.44 267 VAL A N 1
ATOM 2097 C CA . VAL A 1 267 ? -11.132 0.839 25.476 1.00 96.44 267 VAL A CA 1
ATOM 2098 C C . VAL A 1 267 ? -11.878 1.215 26.761 1.00 96.44 267 VAL A C 1
ATOM 2100 O O . VAL A 1 267 ? -12.994 0.749 26.978 1.00 96.44 267 VAL A O 1
ATOM 2103 N N . ARG A 1 268 ? -11.300 2.073 27.613 1.00 94.62 268 ARG A N 1
ATOM 2104 C CA . ARG A 1 268 ? -11.969 2.601 28.815 1.00 94.62 268 ARG A CA 1
ATOM 2105 C C . ARG A 1 268 ? -13.061 3.600 28.446 1.00 94.62 268 ARG A C 1
ATOM 2107 O O . ARG A 1 268 ? -14.179 3.511 28.947 1.00 94.62 268 ARG A O 1
ATOM 2114 N N . GLU A 1 269 ? -12.738 4.531 27.554 1.00 95.56 269 GLU A N 1
ATOM 2115 C CA . GLU A 1 269 ? -13.698 5.501 27.028 1.00 95.56 269 GLU A CA 1
ATOM 2116 C C . GLU A 1 269 ? -14.771 4.806 26.188 1.00 95.56 269 GLU A C 1
ATOM 2118 O O . GLU A 1 269 ? -15.957 5.005 26.444 1.00 95.56 269 GLU A O 1
ATOM 2123 N N . LYS A 1 270 ? -14.370 3.900 25.283 1.00 96.31 270 LYS A N 1
ATOM 2124 C CA . LYS A 1 270 ? -15.310 3.078 24.506 1.00 96.31 270 LYS A CA 1
ATOM 2125 C C . LYS A 1 270 ? -16.272 2.303 25.417 1.00 96.31 270 LYS A C 1
ATOM 2127 O O . LYS A 1 270 ? -17.470 2.307 25.156 1.00 96.31 270 LYS A O 1
ATOM 2132 N N . LEU A 1 271 ? -15.788 1.702 26.515 1.00 96.94 271 LEU A N 1
ATOM 2133 C CA . LEU A 1 271 ? -16.643 0.997 27.484 1.00 96.94 271 LEU A CA 1
ATOM 2134 C C . LEU A 1 271 ? -17.642 1.938 28.164 1.00 96.94 271 LEU A C 1
ATOM 2136 O O . LEU A 1 271 ? -18.810 1.585 28.323 1.00 96.94 271 LEU A O 1
ATOM 2140 N N . SER A 1 272 ? -17.194 3.130 28.566 1.00 96.38 272 SER A N 1
ATOM 2141 C CA . SER A 1 272 ? -18.077 4.136 29.162 1.00 96.38 272 SER A CA 1
ATOM 2142 C C . SER A 1 272 ? -19.204 4.519 28.206 1.00 96.38 272 SER A C 1
ATOM 2144 O O . SER A 1 272 ? -20.361 4.552 28.616 1.00 96.38 272 SER A O 1
ATOM 2146 N N . VAL A 1 273 ? -18.875 4.775 26.938 1.00 95.88 273 VAL A N 1
ATOM 2147 C CA . VAL A 1 273 ? -19.854 5.134 25.907 1.00 95.88 273 VAL A CA 1
ATOM 2148 C C . VAL A 1 273 ? -20.805 3.969 25.632 1.00 95.88 273 VAL A C 1
ATOM 2150 O O . VAL A 1 273 ? -22.019 4.148 25.696 1.00 95.88 273 VAL A O 1
ATOM 2153 N N . ALA A 1 274 ? -20.279 2.762 25.406 1.00 95.62 274 ALA A N 1
ATOM 2154 C CA . ALA A 1 274 ? -21.085 1.576 25.126 1.00 95.62 274 ALA A CA 1
ATOM 2155 C C . ALA A 1 274 ? -22.107 1.291 26.238 1.00 95.62 274 ALA A C 1
ATOM 2157 O O . ALA A 1 274 ? -23.252 0.962 25.942 1.00 95.62 274 ALA A O 1
ATOM 2158 N N . ARG A 1 275 ? -21.733 1.481 27.514 1.00 96.00 275 ARG A N 1
ATOM 2159 C CA . ARG A 1 275 ? -22.659 1.334 28.649 1.00 96.00 275 ARG A CA 1
ATOM 2160 C C . ARG A 1 275 ? -23.815 2.327 28.590 1.00 96.00 275 ARG A C 1
ATOM 2162 O O . ARG A 1 275 ? -24.951 1.914 28.779 1.00 96.00 275 ARG A O 1
ATOM 2169 N N . THR A 1 276 ? -23.541 3.599 28.302 1.00 95.62 276 THR A N 1
ATOM 2170 C CA . THR A 1 276 ? -24.585 4.630 28.188 1.00 95.62 276 THR A CA 1
ATOM 2171 C C . THR A 1 276 ? -25.565 4.326 27.057 1.00 95.62 276 THR A C 1
ATOM 2173 O O . THR A 1 276 ? -26.771 4.468 27.240 1.00 95.62 276 THR A O 1
ATOM 2176 N N . PHE A 1 277 ? -25.080 3.868 25.901 1.00 94.19 277 PHE A N 1
ATOM 2177 C CA . PHE A 1 277 ? -25.962 3.486 24.796 1.00 94.19 277 PHE A CA 1
ATOM 2178 C C . PHE A 1 277 ? -26.769 2.222 25.117 1.00 94.19 277 PHE A C 1
ATOM 2180 O O . PHE A 1 277 ? -27.980 2.198 24.894 1.00 94.19 277 PHE A O 1
ATOM 2187 N N . ALA A 1 278 ? -26.141 1.216 25.733 1.00 94.44 278 ALA A N 1
ATOM 2188 C CA . ALA A 1 278 ? -26.790 -0.040 26.103 1.00 94.44 278 ALA A CA 1
ATOM 2189 C C . ALA A 1 278 ? -27.970 0.115 27.087 1.00 94.44 278 ALA A C 1
ATOM 2191 O O . ALA A 1 278 ? -28.791 -0.794 27.190 1.00 94.44 278 ALA A O 1
ATOM 2192 N N . GLU A 1 279 ? -28.101 1.253 27.784 1.00 93.94 279 GLU A N 1
ATOM 2193 C CA . GLU A 1 279 ? -29.261 1.547 28.641 1.00 93.94 279 GLU A CA 1
ATOM 2194 C C . GLU A 1 279 ? -30.577 1.635 27.854 1.00 93.94 279 GLU A C 1
ATOM 2196 O O . GLU A 1 279 ? -31.622 1.227 28.363 1.00 93.94 279 GLU A O 1
ATOM 2201 N N . ASN A 1 280 ? -30.531 2.148 26.619 1.00 93.31 280 ASN A N 1
ATOM 2202 C CA . ASN A 1 280 ? -31.710 2.322 25.761 1.00 93.31 280 ASN A CA 1
ATOM 2203 C C . ASN A 1 280 ? -31.684 1.431 24.506 1.00 93.31 280 ASN A C 1
ATOM 2205 O O . ASN A 1 280 ? -32.718 1.273 23.861 1.00 93.31 280 ASN A O 1
ATOM 2209 N N . HIS A 1 281 ? -30.531 0.833 24.195 1.00 91.75 281 HIS A N 1
ATOM 2210 C CA . HIS A 1 281 ? -30.260 0.069 22.976 1.00 91.75 281 HIS A CA 1
ATOM 2211 C C . HIS A 1 281 ? -29.643 -1.301 23.317 1.00 91.75 281 HIS A C 1
ATOM 2213 O O . HIS A 1 281 ? -28.416 -1.425 23.413 1.00 91.75 281 HIS A O 1
ATOM 2219 N N . PRO A 1 282 ? -30.471 -2.342 23.546 1.00 91.56 282 PRO A N 1
ATOM 2220 C CA . PRO A 1 282 ? -30.012 -3.674 23.950 1.00 91.56 282 PRO A CA 1
ATOM 2221 C C . PRO A 1 282 ? -29.012 -4.331 22.987 1.00 91.56 282 PRO A C 1
ATOM 2223 O O . PRO A 1 282 ? -28.251 -5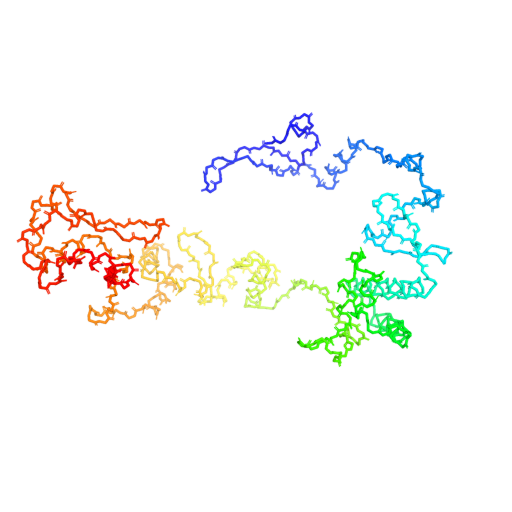.204 23.404 1.00 91.56 282 PRO A O 1
ATOM 2226 N N . GLU A 1 283 ? -28.993 -3.916 21.721 1.00 89.75 283 GLU A N 1
ATOM 2227 C CA . GLU A 1 283 ? -28.044 -4.349 20.696 1.00 89.75 283 GLU A CA 1
ATOM 2228 C C . GLU A 1 283 ? -26.575 -4.134 21.108 1.00 89.75 283 GLU A C 1
ATOM 2230 O O . GLU A 1 283 ? -25.734 -4.985 20.824 1.00 89.75 283 GLU A O 1
ATOM 2235 N N . TYR A 1 284 ? -26.267 -3.089 21.888 1.00 93.94 284 TYR A N 1
ATOM 2236 C CA . TYR A 1 284 ? -24.903 -2.808 22.359 1.00 93.94 284 TYR A CA 1
ATOM 2237 C C . TYR A 1 284 ? -24.499 -3.585 23.620 1.00 93.94 284 TYR A C 1
ATOM 2239 O O . TYR A 1 284 ? -23.390 -3.407 24.131 1.00 93.94 284 TYR A O 1
ATOM 2247 N N . ALA A 1 285 ? -25.350 -4.476 24.140 1.00 94.06 285 ALA A N 1
ATOM 2248 C CA . ALA A 1 285 ? -24.996 -5.309 25.290 1.00 94.06 285 ALA A CA 1
ATOM 2249 C C . ALA A 1 285 ? -23.756 -6.180 25.010 1.00 94.06 285 ALA A C 1
ATOM 2251 O O . ALA A 1 285 ? -22.921 -6.379 25.898 1.00 94.06 285 ALA A O 1
ATOM 2252 N N . ILE A 1 286 ? -23.599 -6.648 23.764 1.00 94.56 286 ILE A N 1
ATOM 2253 C CA . ILE A 1 286 ? -22.419 -7.411 23.350 1.00 94.56 286 ILE A CA 1
ATOM 2254 C C . ILE A 1 286 ? -21.155 -6.547 23.418 1.00 94.56 286 ILE A C 1
ATOM 2256 O O . ILE A 1 286 ? -20.170 -6.977 24.017 1.00 94.56 286 ILE A O 1
ATOM 2260 N N . ASN A 1 287 ? -21.214 -5.299 22.941 1.00 96.12 287 ASN A N 1
ATOM 2261 C CA . ASN A 1 287 ? -20.108 -4.344 23.001 1.00 96.12 287 ASN A CA 1
ATOM 2262 C C . ASN A 1 287 ? -19.624 -4.139 24.437 1.00 96.12 287 ASN A C 1
ATOM 2264 O O . ASN A 1 287 ? -18.422 -4.185 24.686 1.00 96.12 287 ASN A O 1
ATOM 2268 N N . VAL A 1 288 ? -20.550 -3.953 25.387 1.00 96.62 288 VAL A N 1
ATOM 2269 C CA . VAL A 1 288 ? -20.216 -3.788 26.810 1.00 96.62 288 VAL A CA 1
ATOM 2270 C C . VAL A 1 288 ? -19.482 -5.018 27.332 1.00 96.62 288 VAL A C 1
ATOM 2272 O O . VAL A 1 288 ? -18.389 -4.885 27.878 1.00 96.62 288 VAL A O 1
ATOM 2275 N N . SER A 1 289 ? -20.040 -6.213 27.120 1.00 96.31 289 SER A N 1
ATOM 2276 C CA . SER A 1 289 ? -19.437 -7.456 27.613 1.00 96.31 289 SER A CA 1
ATOM 2277 C C . SER A 1 289 ? -18.041 -7.713 27.029 1.00 96.31 289 SER A C 1
ATOM 2279 O O . SER A 1 289 ? -17.122 -8.109 27.750 1.00 96.31 289 SER A O 1
ATOM 2281 N N . SER A 1 290 ? -17.845 -7.425 25.739 1.00 96.56 290 SER A N 1
ATOM 2282 C CA . SER A 1 290 ? -16.558 -7.589 25.067 1.00 96.56 290 SER A CA 1
ATOM 2283 C C . SER A 1 290 ? -15.546 -6.552 25.541 1.00 96.56 290 SER A C 1
ATOM 2285 O O . SER A 1 290 ? -14.419 -6.919 25.874 1.00 96.56 290 SER A O 1
ATOM 2287 N N . LEU A 1 291 ? -15.944 -5.283 25.671 1.00 97.06 291 LEU A N 1
ATOM 2288 C CA . LEU A 1 291 ? -15.077 -4.222 26.182 1.00 97.06 291 LEU A CA 1
ATOM 2289 C C . LEU A 1 291 ? -14.670 -4.455 27.641 1.00 97.06 291 LEU A C 1
ATOM 2291 O O . LEU A 1 291 ? -13.527 -4.177 27.994 1.00 97.06 291 LEU A O 1
ATOM 2295 N N . GLU A 1 292 ? -15.546 -5.004 28.486 1.00 96.38 292 GLU A N 1
ATOM 2296 C CA . GLU A 1 292 ? -15.205 -5.391 29.864 1.00 96.38 292 GLU A CA 1
ATOM 2297 C C . GLU A 1 292 ? -14.098 -6.450 29.918 1.00 96.38 292 GLU A C 1
ATOM 2299 O O . GLU A 1 292 ? -13.228 -6.383 30.787 1.00 96.38 292 GLU A O 1
ATOM 2304 N N . SER A 1 293 ? -14.090 -7.391 28.970 1.00 94.94 293 SER A N 1
ATOM 2305 C CA . SER A 1 293 ? -13.095 -8.469 28.920 1.00 94.94 293 SER A CA 1
ATOM 2306 C C . SER A 1 293 ? -11.690 -8.008 28.510 1.00 94.94 293 SER A C 1
ATOM 2308 O O . SER A 1 293 ? -10.708 -8.657 28.868 1.00 94.94 293 SER A O 1
ATOM 2310 N N . VAL A 1 294 ? -11.581 -6.875 27.806 1.00 95.81 294 VAL A N 1
ATOM 2311 C CA . VAL A 1 294 ? -10.314 -6.336 27.272 1.00 95.81 294 VAL A CA 1
ATOM 2312 C C . VAL A 1 294 ? -9.785 -5.132 28.056 1.00 95.81 294 VAL A C 1
ATOM 2314 O O . VAL A 1 294 ? -8.916 -4.403 27.576 1.00 95.81 294 VAL A O 1
ATOM 2317 N N . GLN A 1 295 ? -10.292 -4.886 29.268 1.00 95.62 295 GLN A N 1
ATOM 2318 C CA . GLN A 1 295 ? -9.825 -3.751 30.059 1.00 95.62 295 GLN A CA 1
ATOM 2319 C C . GLN A 1 295 ? -8.356 -3.930 30.479 1.00 95.62 295 GLN A C 1
ATOM 2321 O O . GLN A 1 295 ? -7.999 -4.950 31.077 1.00 95.62 295 GLN A O 1
ATOM 2326 N N . PRO A 1 296 ? -7.483 -2.938 30.213 1.00 92.50 296 P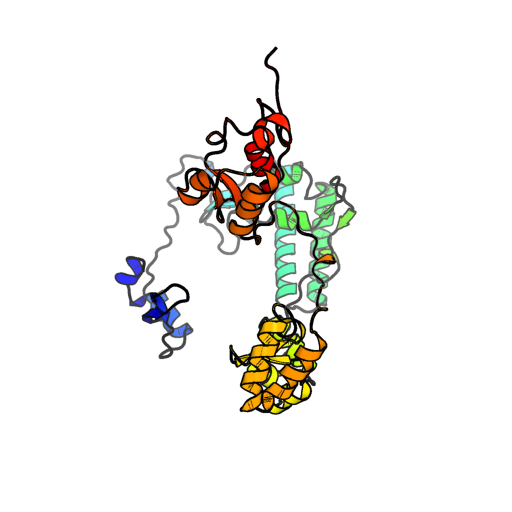RO A N 1
ATOM 2327 C CA . PRO A 1 296 ? -6.092 -3.006 30.626 1.00 92.50 296 PRO A CA 1
ATOM 2328 C C . PRO A 1 296 ? -6.003 -2.960 32.149 1.00 92.50 296 PRO A C 1
ATOM 2330 O O . PRO A 1 296 ? -6.740 -2.208 32.801 1.00 92.50 296 PRO A O 1
ATOM 2333 N N . LYS A 1 297 ? -5.047 -3.720 32.699 1.00 91.94 297 LYS A N 1
ATOM 2334 C CA . LYS A 1 297 ? -4.740 -3.731 34.132 1.00 91.94 297 LYS A CA 1
ATOM 2335 C C . LYS A 1 297 ? -4.594 -2.294 34.641 1.00 91.94 297 LYS A C 1
ATOM 2337 O O . LYS A 1 297 ? -3.895 -1.480 34.035 1.00 91.94 297 LYS A O 1
ATOM 2342 N N . GLU A 1 298 ? -5.244 -1.986 35.758 1.00 89.56 298 GLU A N 1
ATOM 2343 C CA . GLU A 1 298 ? -4.945 -0.758 36.488 1.00 89.56 298 GLU A CA 1
ATOM 2344 C C . GLU A 1 298 ? -3.507 -0.815 37.003 1.00 89.56 298 GLU A C 1
ATOM 2346 O O . GLU A 1 298 ? -3.093 -1.797 37.621 1.00 89.56 298 GLU A O 1
ATOM 2351 N N . LEU A 1 299 ? -2.740 0.222 36.672 1.00 89.25 299 LEU A N 1
ATOM 2352 C CA . LEU A 1 299 ? -1.367 0.374 37.124 1.00 89.25 299 LEU A CA 1
ATOM 2353 C C . LEU A 1 299 ? -1.356 1.211 38.396 1.00 89.25 299 LEU A C 1
ATOM 2355 O O . LEU A 1 299 ? -1.965 2.283 38.441 1.00 89.25 299 LEU A O 1
ATOM 2359 N N . ASP A 1 300 ? -0.618 0.745 39.396 1.00 90.12 300 ASP A N 1
ATOM 2360 C CA . ASP A 1 300 ? -0.312 1.558 40.567 1.00 90.12 300 ASP A CA 1
ATOM 2361 C C . ASP A 1 300 ? 0.688 2.663 40.203 1.00 90.12 300 ASP A C 1
ATOM 2363 O O . ASP A 1 300 ? 1.499 2.522 39.287 1.00 90.12 300 ASP A O 1
ATOM 2367 N N . ALA A 1 301 ? 0.702 3.762 40.965 1.00 83.44 301 ALA A N 1
ATOM 2368 C CA . ALA A 1 301 ? 1.625 4.876 40.720 1.00 83.44 301 ALA A CA 1
ATOM 2369 C C . ALA A 1 301 ? 3.106 4.442 40.701 1.00 83.44 301 ALA A C 1
ATOM 2371 O O . ALA A 1 301 ? 3.907 5.021 39.975 1.00 83.44 301 ALA A O 1
ATOM 2372 N N . SER A 1 302 ? 3.469 3.406 41.465 1.00 88.19 302 SER A N 1
ATOM 2373 C CA . SER A 1 302 ? 4.820 2.832 41.476 1.00 88.19 302 SER A CA 1
ATOM 2374 C C . SER A 1 302 ? 5.176 2.033 40.219 1.00 88.19 302 SER A C 1
ATOM 2376 O O . SER A 1 302 ? 6.355 1.803 39.975 1.00 88.19 302 SER A O 1
ATOM 2378 N N . GLU A 1 303 ? 4.185 1.581 39.446 1.00 88.25 303 GLU A N 1
ATOM 2379 C CA . GLU A 1 303 ? 4.382 0.845 38.187 1.00 88.25 303 GLU A CA 1
ATOM 2380 C C . GLU A 1 303 ? 4.543 1.791 36.983 1.00 88.25 303 GLU A C 1
ATOM 2382 O O . GLU A 1 303 ? 4.892 1.351 35.888 1.00 88.25 303 GLU A O 1
ATOM 2387 N N . ILE A 1 304 ? 4.306 3.093 37.170 1.00 84.62 304 ILE A N 1
ATOM 2388 C CA . ILE A 1 304 ? 4.416 4.104 36.119 1.00 84.62 304 ILE A CA 1
ATOM 2389 C C . ILE A 1 304 ? 5.812 4.727 36.181 1.00 84.62 304 ILE A C 1
ATOM 2391 O O . ILE A 1 304 ? 6.083 5.631 36.971 1.00 84.62 304 ILE A O 1
ATOM 2395 N N . GLU A 1 305 ? 6.712 4.262 35.316 1.00 84.19 305 GLU A N 1
ATOM 2396 C CA . GLU A 1 305 ? 8.006 4.915 35.125 1.00 84.19 305 GLU A CA 1
ATOM 2397 C C . GLU A 1 305 ? 7.842 6.142 34.222 1.00 84.19 305 GLU A C 1
ATOM 2399 O O . GLU A 1 305 ? 7.455 6.045 33.056 1.00 84.19 305 GLU A O 1
ATOM 2404 N N . VAL A 1 306 ? 8.168 7.316 34.757 1.00 83.94 306 VAL A N 1
ATOM 2405 C CA . VAL A 1 306 ? 8.105 8.574 34.015 1.00 83.94 306 VAL A CA 1
ATOM 2406 C C . VAL A 1 306 ? 9.516 9.092 33.786 1.00 83.94 306 VAL A C 1
ATOM 2408 O O . VAL A 1 306 ? 10.234 9.424 34.729 1.00 83.94 306 VAL A O 1
ATOM 2411 N N . ARG A 1 307 ? 9.916 9.203 32.517 1.00 83.88 307 ARG A N 1
ATOM 2412 C CA . ARG A 1 307 ? 11.178 9.857 32.156 1.00 83.88 307 ARG A CA 1
ATOM 2413 C C . ARG A 1 307 ? 11.015 11.371 32.176 1.00 83.88 307 ARG A C 1
ATOM 2415 O O . ARG A 1 307 ? 10.043 11.909 31.644 1.00 83.88 307 ARG A O 1
ATOM 2422 N N . ILE A 1 308 ? 12.003 12.063 32.738 1.00 83.06 308 ILE A N 1
ATOM 2423 C CA . ILE A 1 308 ? 12.087 13.521 32.639 1.00 83.06 308 ILE A CA 1
ATOM 2424 C C . ILE A 1 308 ? 12.131 13.927 31.157 1.00 83.06 308 ILE A C 1
ATOM 2426 O O . ILE A 1 308 ? 12.867 13.338 30.369 1.00 83.06 308 ILE A O 1
ATOM 2430 N N . GLY A 1 309 ? 11.288 14.886 30.771 1.00 83.62 309 GLY A N 1
ATOM 2431 C CA . GLY A 1 309 ? 11.127 15.310 29.375 1.00 83.62 309 GLY A CA 1
ATOM 2432 C C . GLY A 1 309 ? 9.969 14.653 28.619 1.00 83.62 309 GLY A C 1
ATOM 2433 O O . GLY A 1 309 ? 9.710 15.038 27.477 1.00 83.62 309 GLY A O 1
ATOM 2434 N N . ALA A 1 310 ? 9.237 13.710 29.230 1.00 89.25 310 ALA A N 1
ATOM 2435 C CA . ALA A 1 310 ? 8.045 13.144 28.604 1.00 89.25 310 ALA A CA 1
ATOM 2436 C C . ALA A 1 310 ? 7.004 14.239 28.309 1.00 89.25 310 ALA A C 1
ATOM 2438 O O . ALA A 1 310 ? 6.594 14.998 29.186 1.00 89.25 310 ALA A O 1
ATOM 2439 N N . THR A 1 311 ? 6.583 14.316 27.049 1.00 88.62 311 THR A N 1
ATOM 2440 C CA . THR A 1 311 ? 5.819 15.439 26.478 1.00 88.62 311 THR A CA 1
ATOM 2441 C C . THR A 1 311 ? 4.391 15.554 27.007 1.00 88.62 311 THR A C 1
ATOM 2443 O O . THR A 1 311 ? 3.779 16.612 26.903 1.00 88.62 311 THR A O 1
ATOM 2446 N N . TRP A 1 312 ? 3.867 14.479 27.596 1.00 86.06 312 TRP A N 1
ATOM 2447 C CA . TRP A 1 312 ? 2.538 14.427 28.201 1.00 86.06 312 TRP A CA 1
ATOM 2448 C C . TRP A 1 312 ? 2.509 14.943 29.648 1.00 86.06 312 TRP A C 1
ATOM 2450 O O . TRP A 1 312 ? 1.428 15.160 30.198 1.00 86.06 312 TRP A O 1
ATOM 2460 N N . ILE A 1 313 ? 3.667 15.166 30.281 1.00 88.81 313 ILE A N 1
ATOM 2461 C CA . ILE A 1 313 ? 3.725 15.751 31.625 1.00 88.81 313 ILE A CA 1
ATOM 2462 C C . ILE A 1 313 ? 3.365 17.233 31.524 1.00 88.81 313 ILE A C 1
ATOM 2464 O O . ILE A 1 313 ? 3.987 17.989 30.783 1.00 88.81 313 ILE A O 1
ATOM 2468 N N . SER A 1 314 ? 2.381 17.685 32.302 1.00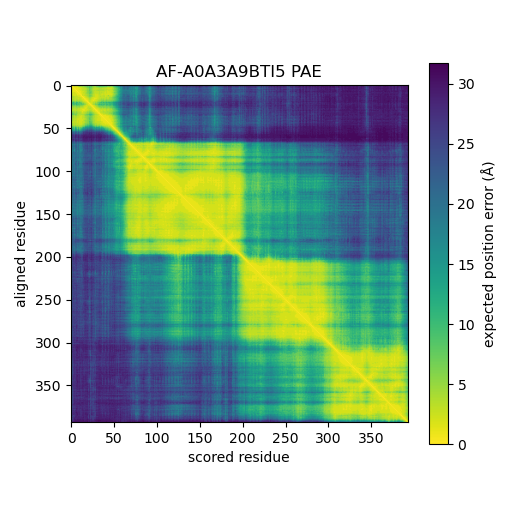 91.06 314 SER A N 1
ATOM 2469 C CA . SER A 1 314 ? 2.036 19.109 32.345 1.00 91.06 314 SER A CA 1
ATOM 2470 C C . SER A 1 314 ? 3.209 19.953 32.854 1.00 91.06 314 SER A C 1
ATOM 2472 O O . SER A 1 314 ? 3.848 19.603 33.849 1.00 91.06 314 SER A O 1
ATOM 2474 N N . THR A 1 315 ? 3.434 21.119 32.235 1.00 93.31 315 THR A N 1
ATOM 2475 C CA . THR A 1 315 ? 4.464 22.086 32.657 1.00 93.31 315 THR A CA 1
ATOM 2476 C C . THR A 1 315 ? 4.342 22.456 34.137 1.00 93.31 315 THR A C 1
ATOM 2478 O O . THR A 1 315 ? 5.361 22.677 34.787 1.00 93.31 315 THR A O 1
ATOM 2481 N N . LYS A 1 316 ? 3.118 22.440 34.687 1.00 93.81 316 LYS A N 1
ATOM 2482 C CA . LYS A 1 316 ? 2.841 22.682 36.107 1.00 93.81 316 LYS A CA 1
ATOM 2483 C C . LYS A 1 316 ? 3.659 21.765 37.020 1.00 93.81 316 LYS A C 1
ATOM 2485 O O . LYS A 1 316 ? 4.257 22.253 37.967 1.00 93.81 316 LYS A O 1
ATOM 2490 N N . TYR A 1 317 ? 3.739 20.469 36.721 1.00 93.56 317 TYR A N 1
ATOM 2491 C CA . TYR A 1 317 ? 4.463 19.520 37.575 1.00 93.56 317 TYR A CA 1
ATOM 2492 C C . TYR A 1 317 ? 5.981 19.739 37.535 1.00 93.56 317 TYR A C 1
ATOM 2494 O O . TYR A 1 317 ? 6.671 19.514 38.524 1.00 93.56 317 TYR A O 1
ATOM 2502 N N . ILE A 1 318 ? 6.507 20.234 36.412 1.00 93.94 318 ILE A N 1
ATOM 2503 C CA . ILE A 1 318 ? 7.922 20.604 36.297 1.00 93.94 318 ILE A CA 1
ATOM 2504 C C . ILE A 1 318 ? 8.205 21.908 37.062 1.00 93.94 318 ILE A C 1
ATOM 2506 O O . ILE A 1 318 ? 9.257 22.054 37.681 1.00 93.94 318 ILE A O 1
ATOM 2510 N N . GLU A 1 319 ? 7.262 22.853 37.068 1.00 94.81 319 GLU A N 1
ATOM 2511 C CA . GLU A 1 319 ? 7.351 24.062 37.895 1.00 94.81 319 GLU A CA 1
ATOM 2512 C C . GLU A 1 319 ? 7.231 23.750 39.393 1.00 94.81 319 GLU A C 1
ATOM 2514 O O . GLU A 1 319 ? 7.953 24.347 40.190 1.00 94.81 319 GLU A O 1
ATOM 2519 N N . ASP A 1 320 ? 6.385 22.794 39.780 1.00 94.69 320 ASP A N 1
ATOM 2520 C CA . ASP A 1 320 ? 6.297 22.296 41.157 1.00 94.69 320 ASP A CA 1
ATOM 2521 C C . ASP A 1 320 ? 7.630 21.644 41.575 1.00 94.69 320 ASP A C 1
ATOM 2523 O O . ASP A 1 320 ? 8.177 21.988 42.622 1.00 94.69 320 ASP A O 1
ATOM 2527 N N . PHE A 1 321 ? 8.256 20.846 40.699 1.00 94.00 321 PHE A N 1
ATOM 2528 C CA . PHE A 1 321 ? 9.613 20.328 40.922 1.00 94.00 321 PHE A CA 1
ATOM 2529 C C . PHE A 1 321 ? 10.650 21.447 41.135 1.00 94.00 321 PHE A C 1
ATOM 2531 O O . PHE A 1 321 ? 11.482 21.347 42.039 1.00 94.00 321 PHE A O 1
ATOM 2538 N N . MET A 1 322 ? 10.602 22.531 40.348 1.00 94.69 322 MET A N 1
ATOM 2539 C CA . MET A 1 322 ? 11.483 23.693 40.546 1.00 94.69 322 MET A CA 1
ATOM 2540 C C . MET A 1 322 ? 11.264 24.343 41.924 1.00 94.69 322 MET A C 1
ATOM 2542 O O . MET A 1 322 ? 12.232 24.683 42.606 1.00 94.69 322 MET A O 1
ATOM 2546 N N . ARG A 1 323 ? 10.006 24.490 42.360 1.00 95.00 323 ARG A N 1
ATOM 2547 C CA . ARG A 1 323 ? 9.665 25.050 43.680 1.00 95.00 323 ARG A CA 1
ATOM 2548 C C . ARG A 1 323 ? 10.163 24.176 44.821 1.00 95.00 323 ARG A C 1
ATOM 2550 O O . ARG A 1 323 ? 10.694 24.710 45.784 1.00 95.00 323 ARG A O 1
ATOM 2557 N N . GLU A 1 324 ? 9.980 22.867 44.717 1.00 95.50 324 GLU A N 1
ATOM 2558 C CA . GLU A 1 324 ? 10.269 21.932 45.805 1.00 95.50 324 GLU A CA 1
ATOM 2559 C C . GLU A 1 324 ? 11.752 21.561 45.880 1.00 95.50 324 GLU A C 1
ATOM 2561 O O . GLU A 1 324 ? 12.319 21.508 46.967 1.00 95.50 324 GLU A O 1
ATOM 2566 N N . THR A 1 325 ? 12.402 21.336 44.735 1.00 94.81 325 THR A N 1
ATOM 2567 C CA . THR A 1 325 ? 13.786 20.834 44.691 1.00 94.81 325 THR A CA 1
ATOM 2568 C C . THR A 1 325 ? 14.806 21.962 44.673 1.00 94.81 325 THR A C 1
ATOM 2570 O O . THR A 1 325 ? 15.812 21.903 45.378 1.00 94.81 325 THR A O 1
ATOM 2573 N N . PHE A 1 326 ? 14.578 22.995 43.858 1.00 95.12 326 PHE A N 1
ATOM 2574 C CA . PHE A 1 326 ? 15.512 24.119 43.741 1.00 95.12 326 PHE A CA 1
ATOM 2575 C C . PHE A 1 326 ? 15.176 25.265 44.690 1.00 95.12 326 PHE A C 1
ATOM 2577 O O . PHE A 1 326 ? 15.941 26.224 44.748 1.00 95.12 326 PHE A O 1
ATOM 2584 N N . GLU A 1 327 ? 14.048 25.190 45.403 1.00 95.38 327 GLU A N 1
ATOM 2585 C CA . GLU A 1 327 ? 13.501 26.294 46.197 1.00 95.38 327 GLU A CA 1
ATOM 2586 C C . GLU A 1 327 ? 13.394 27.588 45.373 1.00 95.38 327 GLU A C 1
ATOM 2588 O O . GLU A 1 327 ? 13.695 28.685 45.850 1.00 95.38 327 GLU A O 1
ATOM 2593 N N . THR A 1 328 ? 12.991 27.469 44.097 1.00 93.75 328 THR A N 1
ATOM 2594 C CA . THR A 1 328 ? 12.854 28.625 43.202 1.00 93.75 328 THR A CA 1
ATOM 2595 C C . THR A 1 328 ? 11.946 29.678 43.846 1.00 93.75 328 THR A C 1
ATOM 2597 O O . THR A 1 328 ? 10.785 29.375 44.144 1.00 93.75 328 THR A O 1
ATOM 2600 N N . PRO A 1 329 ? 12.407 30.933 44.017 1.00 93.31 329 PRO A N 1
ATOM 2601 C CA . PRO A 1 329 ? 11.616 31.957 44.682 1.00 93.31 329 PRO A CA 1
ATOM 2602 C C . PRO A 1 329 ? 10.242 32.152 44.031 1.00 93.31 329 PRO A C 1
ATOM 2604 O O . PRO A 1 329 ? 10.144 32.460 42.841 1.00 93.31 329 PRO A O 1
ATOM 2607 N N . GLY A 1 330 ? 9.169 32.022 44.820 1.00 91.06 330 GLY A N 1
ATOM 2608 C CA . GLY A 1 330 ? 7.790 32.013 44.309 1.00 91.06 330 GLY A CA 1
ATOM 2609 C C . GLY A 1 330 ? 7.437 33.228 43.445 1.00 91.06 330 GLY A C 1
ATOM 2610 O O . GLY A 1 330 ? 6.828 33.076 42.385 1.00 91.06 330 GLY A O 1
ATOM 2611 N N . TYR A 1 331 ? 7.945 34.411 43.811 1.00 93.12 331 TYR A N 1
ATOM 2612 C CA . TYR A 1 331 ? 7.734 35.648 43.055 1.00 93.12 331 TYR A CA 1
ATOM 2613 C C . TYR A 1 331 ? 8.295 35.603 41.620 1.00 93.12 331 TYR A C 1
ATOM 2615 O O . TYR A 1 331 ? 7.820 36.353 40.767 1.00 93.12 331 TYR A O 1
ATOM 2623 N N . LEU A 1 332 ? 9.301 34.765 41.329 1.00 92.75 332 LEU A N 1
ATOM 2624 C CA . LEU A 1 332 ? 9.861 34.613 39.980 1.00 92.75 332 LEU A CA 1
ATOM 2625 C C . LEU A 1 332 ? 8.932 33.809 39.068 1.00 92.75 332 LEU A C 1
ATOM 2627 O O . LEU A 1 332 ? 8.800 34.156 37.893 1.00 92.75 332 LEU A O 1
ATOM 2631 N N . LEU A 1 333 ? 8.273 32.784 39.607 1.00 91.19 333 LEU A N 1
ATOM 2632 C CA . LEU A 1 333 ? 7.314 31.952 38.878 1.00 91.19 333 LEU A CA 1
ATOM 2633 C C . LEU A 1 333 ? 5.956 32.658 38.748 1.00 91.19 333 LEU A C 1
ATOM 2635 O O . LEU A 1 333 ? 5.397 32.737 37.659 1.00 91.19 333 LEU A O 1
ATOM 2639 N N . GLU A 1 334 ? 5.459 33.273 39.825 1.00 91.56 334 GLU A N 1
ATOM 2640 C CA . GLU A 1 334 ? 4.180 34.004 39.837 1.00 91.56 334 GLU A CA 1
ATOM 2641 C C . GLU A 1 334 ? 4.171 35.196 38.871 1.00 91.56 334 GLU A C 1
ATOM 2643 O O . GLU A 1 334 ? 3.188 35.433 38.169 1.00 91.56 334 GLU A O 1
ATOM 2648 N N . ARG A 1 335 ? 5.291 35.926 38.777 1.00 91.69 335 ARG A N 1
ATOM 2649 C CA . ARG A 1 335 ? 5.458 37.030 37.814 1.00 91.69 335 ARG A CA 1
ATOM 2650 C C . ARG A 1 335 ? 5.818 36.553 36.404 1.00 91.69 335 ARG A C 1
ATOM 2652 O O . ARG A 1 335 ? 6.038 37.386 35.527 1.00 91.69 335 ARG A O 1
ATOM 2659 N N . LYS A 1 336 ? 5.903 35.236 36.174 1.00 89.50 336 LYS A N 1
ATOM 2660 C CA . LYS A 1 336 ? 6.327 34.615 34.906 1.00 89.50 336 LYS A CA 1
ATOM 2661 C C . LYS A 1 336 ? 7.702 35.097 34.419 1.00 89.50 336 LYS A C 1
ATOM 2663 O O . LYS A 1 336 ? 7.975 35.100 33.211 1.00 89.50 336 LYS A O 1
ATOM 2668 N N . THR A 1 337 ? 8.560 35.529 35.345 1.00 91.25 337 THR A N 1
ATOM 2669 C CA . THR A 1 337 ? 9.972 35.846 35.081 1.00 91.25 337 THR A CA 1
ATOM 2670 C C . THR A 1 337 ? 10.731 34.558 34.780 1.00 91.25 337 THR A C 1
ATOM 2672 O O . THR A 1 337 ? 11.542 34.521 33.855 1.00 91.25 337 THR A O 1
ATOM 2675 N N . MET A 1 338 ? 10.409 33.499 35.524 1.00 94.25 338 MET A N 1
ATOM 2676 C CA . MET A 1 338 ? 10.812 32.120 35.269 1.00 94.25 338 MET A CA 1
ATOM 2677 C C . MET A 1 338 ? 9.581 31.250 35.012 1.00 94.25 338 MET A C 1
ATOM 2679 O O . MET A 1 338 ? 8.472 31.630 35.386 1.00 94.25 338 MET A O 1
ATOM 2683 N N . GLY A 1 339 ? 9.774 30.106 34.362 1.00 94.06 339 GLY A N 1
ATOM 2684 C CA . GLY A 1 339 ? 8.713 29.128 34.112 1.00 94.06 339 GLY A CA 1
ATOM 2685 C C . GLY A 1 339 ? 9.114 28.103 33.060 1.00 94.06 339 GLY A C 1
ATOM 2686 O O . GLY A 1 339 ? 10.161 28.240 32.421 1.00 94.06 339 GLY A O 1
ATOM 2687 N N . ILE A 1 340 ? 8.273 27.092 32.873 1.00 95.25 340 ILE A N 1
ATOM 2688 C CA . ILE A 1 340 ? 8.503 26.013 31.911 1.00 95.25 340 ILE A CA 1
ATOM 2689 C C . ILE A 1 340 ? 7.643 26.228 30.672 1.00 95.25 340 ILE A C 1
ATOM 2691 O O . ILE A 1 340 ? 6.445 26.494 30.755 1.00 95.25 340 ILE A O 1
ATOM 2695 N N . GLN A 1 341 ? 8.263 26.106 29.503 1.00 93.88 341 GLN A N 1
ATOM 2696 C CA . GLN A 1 341 ? 7.597 26.223 28.212 1.00 93.88 341 GLN A CA 1
ATOM 2697 C C . GLN A 1 341 ? 7.858 24.962 27.393 1.00 93.88 341 GLN A C 1
ATOM 2699 O O . GLN A 1 341 ? 8.996 24.510 27.298 1.00 93.88 341 GLN A O 1
ATOM 2704 N N . TYR A 1 342 ? 6.810 24.415 26.783 1.00 93.50 342 TYR A N 1
ATOM 2705 C CA . TYR A 1 342 ? 6.910 23.306 25.841 1.00 93.50 342 TYR A CA 1
ATOM 2706 C C . TYR A 1 342 ? 6.390 23.749 24.474 1.00 93.50 342 TYR A C 1
ATOM 2708 O O . TYR A 1 342 ? 5.318 24.348 24.372 1.00 93.50 342 TYR A O 1
ATOM 2716 N N . SER A 1 343 ? 7.161 23.474 23.426 1.00 91.75 343 SER A N 1
ATOM 2717 C CA . SER A 1 343 ? 6.772 23.716 22.040 1.00 91.75 343 SER A CA 1
ATOM 2718 C C . SER A 1 343 ? 6.279 22.413 21.420 1.00 91.75 343 SER A C 1
ATOM 2720 O O . SER A 1 343 ? 7.087 21.551 21.080 1.00 91.75 343 SER A O 1
ATOM 2722 N N . GLY A 1 344 ? 4.963 22.284 21.219 1.00 86.81 344 GLY A N 1
ATOM 2723 C CA . GLY A 1 344 ? 4.376 21.106 20.566 1.00 86.81 344 GLY A CA 1
ATOM 2724 C C . GLY A 1 344 ? 4.821 20.918 19.110 1.00 86.81 344 GLY A C 1
ATOM 2725 O O . GLY A 1 344 ? 4.824 19.800 18.616 1.00 86.81 344 GLY A O 1
ATOM 2726 N N . VAL A 1 345 ? 5.258 21.992 18.439 1.00 88.50 345 VAL A N 1
ATOM 2727 C CA . VAL A 1 345 ? 5.731 21.944 17.043 1.00 88.50 345 VAL A CA 1
ATOM 2728 C C . VAL A 1 345 ? 7.143 21.373 16.944 1.00 88.50 345 VAL A C 1
ATOM 2730 O O . VAL A 1 345 ? 7.433 20.577 16.059 1.00 88.50 345 VAL A O 1
ATOM 2733 N N . THR A 1 346 ? 8.044 21.791 17.836 1.00 88.88 346 THR A N 1
ATOM 2734 C CA . THR A 1 346 ? 9.456 21.371 17.793 1.00 88.88 346 THR A CA 1
ATOM 2735 C C . THR A 1 346 ? 9.771 20.231 18.757 1.00 88.88 346 THR A C 1
ATOM 2737 O O . THR A 1 346 ? 10.888 19.721 18.743 1.00 88.88 346 THR A O 1
ATOM 2740 N N . GLY A 1 347 ? 8.822 19.858 19.619 1.00 88.88 347 GLY A N 1
ATOM 2741 C CA . GLY A 1 347 ? 9.012 18.870 20.677 1.00 88.88 347 GLY A CA 1
ATOM 2742 C C . GLY A 1 347 ? 10.008 19.301 21.757 1.00 88.88 347 GLY A C 1
ATOM 2743 O O . GLY A 1 347 ? 10.514 18.447 22.477 1.00 88.88 347 GLY A O 1
ATOM 2744 N N . GLN A 1 348 ? 10.327 20.597 21.855 1.00 92.00 348 GLN A N 1
ATOM 2745 C CA . GLN A 1 348 ? 11.386 21.102 22.732 1.00 92.00 348 GLN A CA 1
ATOM 2746 C C . GLN A 1 348 ? 10.844 21.756 23.997 1.00 92.00 348 GLN A C 1
ATOM 2748 O O . GLN A 1 348 ? 9.879 22.526 23.969 1.00 92.00 348 GLN A O 1
ATOM 2753 N N . TRP A 1 349 ? 11.550 21.502 25.093 1.00 95.00 349 TRP A N 1
ATOM 2754 C CA . TRP A 1 349 ? 11.350 22.151 26.378 1.00 95.00 349 TRP A CA 1
ATOM 2755 C C . TRP A 1 349 ? 12.277 23.355 26.522 1.00 95.00 349 TRP A C 1
ATOM 2757 O O . TRP A 1 349 ? 13.453 23.297 26.164 1.00 95.00 349 TRP A O 1
ATOM 2767 N N . ASN A 1 350 ? 11.766 24.440 27.093 1.00 95.00 350 ASN A N 1
ATOM 2768 C CA . ASN A 1 350 ? 12.549 25.605 27.461 1.00 95.00 350 ASN A CA 1
ATOM 2769 C C . ASN A 1 350 ? 12.267 26.008 28.906 1.00 95.00 350 ASN A C 1
ATOM 2771 O O . ASN A 1 350 ? 11.117 26.165 29.315 1.00 95.00 350 ASN A O 1
ATOM 2775 N N . VAL A 1 351 ? 13.335 26.223 29.668 1.00 95.50 351 VAL A N 1
ATOM 2776 C CA . VAL A 1 351 ? 13.249 26.846 30.986 1.00 95.50 351 VAL A CA 1
ATOM 2777 C C . VAL A 1 351 ? 13.446 28.345 30.791 1.00 95.50 351 VAL A C 1
ATOM 2779 O O . VAL A 1 351 ? 14.551 28.822 30.517 1.00 95.50 351 VAL A O 1
ATOM 2782 N N . LYS A 1 352 ? 12.372 29.119 30.924 1.00 94.88 352 LYS A N 1
ATOM 2783 C CA . LYS A 1 352 ? 12.414 30.576 30.803 1.00 94.88 352 LYS A CA 1
ATOM 2784 C C . LYS A 1 352 ? 13.149 31.177 32.002 1.00 94.88 352 LYS A C 1
ATOM 2786 O O . LYS A 1 352 ? 12.950 30.770 33.143 1.00 94.88 352 LYS A O 1
ATOM 2791 N N . GLY A 1 353 ? 13.979 32.192 31.757 1.00 91.75 353 GLY A N 1
ATOM 2792 C CA . GLY A 1 353 ? 14.547 33.018 32.828 1.00 91.75 353 GLY A CA 1
ATOM 2793 C C . GLY A 1 353 ? 15.609 32.337 33.701 1.00 91.75 353 GLY A C 1
ATOM 2794 O O . GLY A 1 353 ? 15.826 32.781 34.822 1.00 91.75 353 GLY A O 1
ATOM 2795 N N . LYS A 1 354 ? 16.317 31.315 33.197 1.00 90.12 354 LYS A N 1
ATOM 2796 C CA . LYS A 1 354 ? 17.319 30.500 33.933 1.00 90.12 354 LYS A CA 1
ATOM 2797 C C . LYS A 1 354 ? 18.354 31.274 34.751 1.00 90.12 354 LYS A C 1
ATOM 2799 O O . LYS A 1 354 ? 18.936 30.724 35.675 1.00 90.12 354 LYS A O 1
ATOM 2804 N N . ASN A 1 355 ? 18.626 32.526 34.387 1.00 89.19 355 ASN A N 1
ATOM 2805 C CA . ASN A 1 355 ? 19.630 33.379 35.025 1.00 89.19 355 ASN A CA 1
ATOM 2806 C C . ASN A 1 355 ? 19.032 34.408 36.000 1.00 89.19 355 ASN A C 1
ATOM 2808 O O . ASN A 1 355 ? 19.758 35.310 36.423 1.00 89.19 355 ASN A O 1
ATOM 2812 N N . ALA A 1 356 ? 17.730 34.343 36.297 1.00 90.38 356 ALA A N 1
ATOM 2813 C CA . ALA A 1 356 ? 17.057 35.276 37.202 1.00 90.38 356 ALA A CA 1
ATOM 2814 C C . ALA A 1 356 ? 17.328 34.954 38.682 1.00 90.38 356 ALA A C 1
ATOM 2816 O O . ALA A 1 356 ? 17.401 35.865 39.502 1.00 90.38 356 ALA A O 1
ATOM 2817 N N . ASP A 1 357 ? 17.549 33.681 39.010 1.00 90.06 357 ASP A N 1
ATOM 2818 C CA . ASP A 1 357 ? 17.758 33.195 40.376 1.00 90.06 357 ASP A CA 1
ATOM 2819 C C . ASP A 1 357 ? 19.254 33.004 40.706 1.00 90.06 357 ASP A C 1
ATOM 2821 O O . ASP A 1 357 ? 19.767 31.904 40.912 1.00 90.06 357 ASP A O 1
ATOM 2825 N N . ARG A 1 358 ? 20.009 34.110 40.667 1.00 83.88 358 ARG A N 1
ATOM 2826 C CA . ARG A 1 358 ? 21.482 34.092 40.803 1.00 83.88 358 ARG A CA 1
ATOM 2827 C C . ARG A 1 358 ? 21.979 33.896 42.234 1.00 83.88 358 ARG A C 1
ATOM 2829 O O . ARG A 1 358 ? 23.119 33.493 42.423 1.00 83.88 358 ARG A O 1
ATOM 2836 N N . GLY A 1 359 ? 21.161 34.247 43.225 1.00 85.75 359 GLY A N 1
ATOM 2837 C CA . GLY A 1 359 ? 21.536 34.203 44.642 1.00 85.75 359 GLY A CA 1
ATOM 2838 C C . GLY A 1 359 ? 21.307 32.845 45.305 1.00 85.75 359 GLY A C 1
ATOM 2839 O O . GLY A 1 359 ? 21.688 32.664 46.456 1.00 85.75 359 GLY A O 1
ATOM 2840 N N . ASN A 1 360 ? 20.679 31.904 44.602 1.00 91.38 360 ASN A N 1
ATOM 2841 C CA . ASN A 1 360 ? 20.276 30.628 45.168 1.00 91.38 360 ASN A CA 1
ATOM 2842 C C . ASN A 1 360 ? 21.424 29.608 45.130 1.00 91.38 360 ASN A C 1
ATOM 2844 O O . ASN A 1 360 ? 21.896 29.205 44.061 1.00 91.38 360 ASN A O 1
ATOM 2848 N N . ALA A 1 361 ? 21.877 29.193 46.314 1.00 91.62 361 ALA A N 1
ATOM 2849 C CA . ALA A 1 361 ? 22.960 28.229 46.466 1.00 91.62 361 ALA A CA 1
ATOM 2850 C C . ALA A 1 361 ? 22.567 26.823 45.979 1.00 91.62 361 ALA A C 1
ATOM 2852 O O . ALA A 1 361 ? 23.405 26.134 45.398 1.00 91.62 361 ALA A O 1
ATOM 2853 N N . LEU A 1 362 ? 21.299 26.414 46.121 1.00 93.12 362 LEU A N 1
ATOM 2854 C CA . LEU A 1 362 ? 20.835 25.114 45.626 1.00 93.12 362 LEU A CA 1
ATOM 2855 C C . LEU A 1 362 ? 20.989 25.024 44.107 1.00 93.12 362 LEU A C 1
ATOM 2857 O O . LEU A 1 362 ? 21.485 24.031 43.583 1.00 93.12 362 LEU A O 1
ATOM 2861 N N . VAL A 1 363 ? 20.649 26.103 43.407 1.00 93.50 363 VAL A N 1
ATOM 2862 C CA . VAL A 1 363 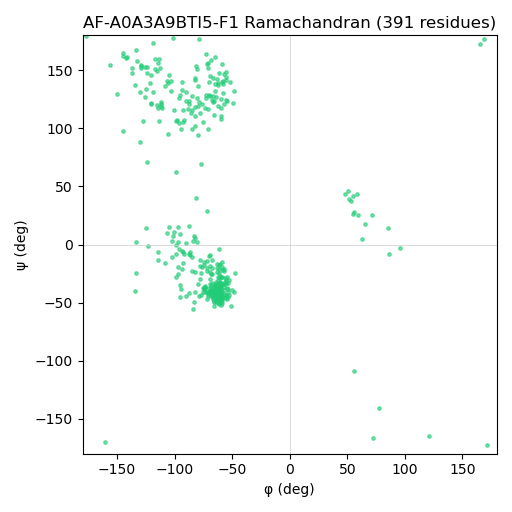? 20.719 26.192 41.945 1.00 93.50 363 VAL A CA 1
ATOM 2863 C C . VAL A 1 363 ? 22.155 26.244 41.423 1.00 93.50 363 VAL A C 1
ATOM 2865 O O . VAL A 1 363 ? 22.458 25.663 40.379 1.00 93.50 363 VAL A O 1
ATOM 2868 N N . ASN A 1 364 ? 23.030 26.988 42.102 1.00 91.31 364 ASN A N 1
ATOM 2869 C CA . ASN A 1 364 ? 24.357 27.323 41.578 1.00 91.31 364 ASN A CA 1
ATOM 2870 C C . ASN A 1 364 ? 25.496 26.484 42.183 1.00 91.31 364 ASN A C 1
ATOM 2872 O O . ASN A 1 364 ? 26.619 26.571 41.685 1.00 91.31 364 ASN A O 1
ATOM 2876 N N . MET A 1 365 ? 25.232 25.708 43.242 1.00 90.12 365 MET A N 1
ATOM 2877 C CA . MET A 1 365 ? 26.247 24.912 43.948 1.00 90.12 365 MET A CA 1
ATOM 2878 C C . MET A 1 365 ? 25.810 23.472 44.263 1.00 90.12 365 MET A C 1
ATOM 2880 O O . MET A 1 365 ? 26.640 22.576 44.154 1.00 90.12 365 MET A O 1
ATOM 2884 N N . THR A 1 366 ? 24.553 23.231 44.662 1.00 93.06 366 THR A N 1
ATOM 2885 C CA . THR A 1 366 ? 24.093 21.877 45.050 1.00 93.06 366 THR A CA 1
ATOM 2886 C C . THR A 1 366 ? 23.674 21.038 43.844 1.00 93.06 366 THR A C 1
ATOM 2888 O O . THR A 1 366 ? 24.191 19.945 43.638 1.00 93.06 366 THR A O 1
ATOM 2891 N N . TYR A 1 367 ? 22.748 21.555 43.035 1.00 92.50 367 TYR A N 1
ATOM 2892 C CA . TYR A 1 367 ? 22.192 20.882 41.853 1.00 92.50 367 TYR A CA 1
ATOM 2893 C C . TYR A 1 367 ? 22.787 21.397 40.539 1.00 92.50 367 TYR A C 1
ATOM 2895 O O . TYR A 1 367 ? 22.370 20.996 39.455 1.00 92.50 367 TYR A O 1
ATOM 2903 N N . GLY A 1 368 ? 23.749 22.312 40.622 1.00 91.56 368 GLY A N 1
ATOM 2904 C CA . GLY A 1 368 ? 24.413 22.902 39.473 1.00 91.56 368 GLY A CA 1
ATOM 2905 C C . GLY A 1 368 ? 25.744 23.529 39.853 1.00 91.56 368 GLY A C 1
ATOM 2906 O O . GLY A 1 368 ? 26.251 23.362 40.958 1.00 91.56 368 GLY A O 1
ATOM 2907 N N . THR A 1 369 ? 26.314 24.266 38.910 1.00 89.94 369 THR A N 1
ATOM 2908 C CA . THR A 1 369 ? 27.584 24.981 39.058 1.00 89.94 369 THR A CA 1
ATOM 2909 C C . THR A 1 369 ? 27.444 26.407 38.534 1.00 89.94 369 THR A C 1
ATOM 2911 O O . THR A 1 369 ? 26.532 26.712 37.765 1.00 89.94 369 THR A O 1
ATOM 2914 N N . GLY A 1 370 ? 28.415 27.275 38.832 1.00 83.88 370 GLY A N 1
ATOM 2915 C CA . GLY A 1 370 ? 28.457 28.623 38.250 1.00 83.88 370 GLY A CA 1
ATOM 2916 C C . GLY A 1 370 ? 28.531 28.657 36.712 1.00 83.88 370 GLY A C 1
ATOM 2917 O O . GLY A 1 370 ? 28.197 29.671 36.108 1.00 83.88 370 GLY A O 1
ATOM 2918 N N . ARG A 1 371 ? 28.944 27.559 36.058 1.00 87.19 371 ARG A N 1
ATOM 2919 C CA . ARG A 1 371 ? 29.047 27.445 34.587 1.00 87.19 371 ARG A CA 1
ATOM 2920 C C . ARG A 1 371 ? 27.827 26.774 33.948 1.00 87.19 371 ARG A C 1
ATOM 2922 O O . ARG A 1 371 ? 27.525 27.015 32.776 1.00 87.19 371 ARG A O 1
ATOM 2929 N N . ALA A 1 372 ? 27.121 25.945 34.709 1.00 91.31 372 ALA A N 1
ATOM 2930 C CA . ALA A 1 372 ? 25.866 25.320 34.321 1.00 91.31 372 ALA A CA 1
ATOM 2931 C C . ALA A 1 372 ? 24.968 25.198 35.553 1.00 91.31 372 ALA A C 1
ATOM 2933 O O . ALA A 1 372 ? 25.138 24.288 36.361 1.00 91.31 372 ALA A O 1
ATOM 2934 N N . ASN A 1 373 ? 24.046 26.147 35.709 1.00 93.88 373 ASN A N 1
ATOM 2935 C CA . ASN A 1 373 ? 23.128 26.159 36.841 1.00 93.88 373 ASN A CA 1
ATOM 2936 C C . ASN A 1 373 ? 22.056 25.061 36.721 1.00 93.88 373 ASN A C 1
ATOM 2938 O O . ASN A 1 373 ? 21.832 24.515 35.638 1.00 93.88 373 ASN A O 1
ATOM 2942 N N . ALA A 1 374 ? 21.374 24.763 37.826 1.00 95.31 374 ALA A N 1
ATOM 2943 C CA . ALA A 1 374 ? 20.380 23.692 37.887 1.00 95.31 374 ALA A CA 1
ATOM 2944 C C . ALA A 1 374 ? 19.254 23.839 36.844 1.00 95.31 374 ALA A C 1
ATOM 2946 O O . ALA A 1 374 ? 18.806 22.848 36.279 1.00 95.31 374 ALA A O 1
ATOM 2947 N N . TYR A 1 375 ? 18.847 25.067 36.500 1.00 95.88 375 TYR A N 1
ATOM 2948 C CA . TYR A 1 375 ? 17.838 25.320 35.462 1.00 95.88 375 TYR A CA 1
ATOM 2949 C C . TYR A 1 375 ? 18.328 24.998 34.045 1.00 95.88 375 TYR A C 1
ATOM 2951 O O . TYR A 1 375 ? 17.544 24.567 33.202 1.00 95.88 375 TYR A O 1
ATOM 2959 N N . ARG A 1 376 ? 19.618 25.212 33.755 1.00 94.50 376 ARG A N 1
ATOM 2960 C CA . ARG A 1 376 ? 20.234 24.785 32.493 1.00 94.50 376 ARG A CA 1
ATOM 2961 C C . ARG A 1 376 ? 20.282 23.264 32.411 1.00 94.50 376 ARG A C 1
ATOM 2963 O O . ARG A 1 376 ? 19.888 22.721 31.389 1.00 94.50 376 ARG A O 1
ATOM 2970 N N . ILE A 1 377 ? 20.709 22.608 33.488 1.00 94.81 377 ILE A N 1
ATOM 2971 C CA . ILE A 1 377 ? 20.761 21.142 33.568 1.00 94.81 377 ILE A CA 1
ATOM 2972 C C . ILE A 1 377 ? 19.354 20.548 33.431 1.00 94.81 377 ILE A C 1
ATOM 2974 O O . ILE A 1 377 ? 19.172 19.574 32.707 1.00 94.81 377 ILE A O 1
ATOM 2978 N N . LEU A 1 378 ? 18.348 21.159 34.065 1.00 95.00 378 LEU A N 1
ATOM 2979 C CA . LEU A 1 378 ? 16.947 20.769 33.927 1.00 95.00 378 LEU A CA 1
ATOM 2980 C C . LEU A 1 378 ? 16.469 20.894 32.477 1.00 95.00 378 LEU A C 1
ATOM 2982 O O . LEU A 1 378 ? 15.859 19.961 31.972 1.00 95.00 378 LEU A O 1
ATOM 2986 N N . GLU A 1 379 ? 16.757 22.004 31.787 1.00 95.19 379 GLU A N 1
ATOM 2987 C CA . GLU A 1 379 ? 16.396 22.129 30.368 1.00 95.19 379 GLU A CA 1
ATOM 2988 C C . GLU A 1 379 ? 17.080 21.067 29.506 1.00 95.19 379 GLU A C 1
ATOM 2990 O O . GLU A 1 379 ? 16.422 20.452 28.668 1.00 95.19 379 GLU A O 1
ATOM 2995 N N . ASP A 1 380 ? 18.382 20.851 29.698 1.00 94.69 380 ASP A N 1
ATOM 2996 C CA . ASP A 1 380 ? 19.123 19.838 28.949 1.00 94.69 380 ASP A CA 1
ATOM 2997 C C . ASP A 1 380 ? 18.515 18.447 29.207 1.00 94.69 380 ASP A C 1
ATOM 2999 O O . ASP A 1 380 ? 18.221 17.722 28.259 1.00 94.69 380 ASP A O 1
ATOM 3003 N N . SER A 1 381 ? 18.191 18.131 30.465 1.00 93.44 381 SER A N 1
ATOM 3004 C CA . SER A 1 381 ? 17.560 16.865 30.868 1.00 93.44 381 SER A CA 1
ATOM 3005 C C . SER A 1 381 ? 16.162 16.687 30.273 1.00 93.44 381 SER A C 1
ATOM 3007 O O . SER A 1 381 ? 15.855 15.621 29.747 1.00 93.44 381 SER A O 1
ATOM 3009 N N . LEU A 1 382 ? 15.328 17.735 30.287 1.00 94.19 382 LEU A N 1
ATOM 3010 C CA . LEU A 1 382 ? 14.002 17.727 29.657 1.00 94.19 382 LEU A CA 1
ATOM 3011 C C . LEU A 1 382 ? 14.084 17.482 28.143 1.00 94.19 382 LEU A C 1
ATOM 3013 O O . LEU A 1 382 ? 13.145 16.959 27.553 1.00 94.19 382 LEU A O 1
ATOM 3017 N N . ASN A 1 383 ? 15.201 17.849 27.511 1.00 94.19 383 ASN A N 1
ATOM 3018 C CA . ASN A 1 383 ? 15.448 17.627 26.088 1.00 94.19 383 ASN A CA 1
ATOM 3019 C C . ASN A 1 383 ? 16.350 16.414 25.805 1.00 94.19 383 ASN A C 1
ATOM 3021 O O . ASN A 1 383 ? 16.801 16.265 24.668 1.00 94.19 383 ASN A O 1
ATOM 3025 N N . LEU A 1 384 ? 16.632 15.568 26.805 1.00 91.06 384 LEU A N 1
ATOM 3026 C CA . LEU A 1 384 ? 17.517 14.399 26.694 1.00 91.06 384 LEU A CA 1
ATOM 3027 C C . LEU A 1 384 ? 18.909 14.742 26.123 1.00 91.06 384 LEU A C 1
ATOM 3029 O O . LEU A 1 384 ? 19.478 13.994 25.329 1.00 91.06 384 LEU A O 1
ATOM 3033 N N . ARG A 1 385 ? 19.449 15.904 26.503 1.00 92.50 385 ARG A N 1
ATOM 3034 C CA . ARG A 1 385 ? 20.769 16.395 26.091 1.00 92.50 385 ARG A CA 1
ATOM 3035 C C . ARG A 1 385 ? 21.776 16.269 27.225 1.00 92.50 385 ARG A C 1
ATOM 3037 O O . ARG A 1 385 ? 21.461 16.518 28.385 1.00 92.50 385 ARG A O 1
ATOM 3044 N N . ASP A 1 386 ? 23.024 15.993 26.859 1.00 90.25 386 ASP A N 1
ATOM 3045 C CA . ASP A 1 386 ? 24.149 16.084 27.788 1.00 90.25 386 ASP A CA 1
ATOM 3046 C C . ASP A 1 386 ? 24.489 17.552 28.081 1.00 90.25 386 ASP A C 1
ATOM 3048 O O . ASP A 1 386 ? 24.790 18.327 27.164 1.00 90.25 386 ASP A O 1
ATOM 3052 N N . THR A 1 387 ? 24.581 17.925 29.357 1.00 91.75 387 THR A N 1
ATOM 3053 C CA . THR A 1 387 ? 25.182 19.209 29.738 1.00 91.75 387 THR A CA 1
ATOM 3054 C C . THR A 1 387 ? 26.706 19.127 29.619 1.00 91.75 387 THR A C 1
ATOM 3056 O O . THR A 1 387 ? 27.382 18.539 30.462 1.00 91.75 387 THR A O 1
ATOM 3059 N N . ARG A 1 388 ? 27.275 19.755 28.582 1.00 89.50 388 ARG A N 1
ATOM 3060 C CA . ARG A 1 388 ? 28.732 19.821 28.359 1.00 89.50 388 ARG A CA 1
ATOM 3061 C C . ARG A 1 388 ? 29.298 21.200 28.687 1.00 89.50 388 ARG A C 1
ATOM 3063 O O . ARG A 1 388 ? 28.716 22.233 28.347 1.00 89.50 388 ARG A O 1
ATOM 3070 N N . ILE A 1 389 ? 30.462 21.203 29.330 1.00 87.50 389 ILE A N 1
ATOM 3071 C CA . ILE A 1 389 ? 31.225 22.399 29.686 1.00 87.50 389 ILE A CA 1
ATOM 3072 C C . ILE A 1 389 ? 32.589 22.291 29.003 1.00 87.50 389 ILE A C 1
ATOM 3074 O O . ILE A 1 389 ? 33.314 21.329 29.233 1.00 87.50 389 ILE A O 1
ATOM 3078 N N . PHE A 1 390 ? 32.925 23.271 28.166 1.00 85.62 390 PHE A N 1
ATOM 3079 C CA . PHE A 1 390 ? 34.205 23.334 27.463 1.00 85.62 390 PHE A CA 1
ATOM 3080 C C . PHE A 1 390 ? 35.070 24.448 28.043 1.00 85.62 390 PHE A C 1
ATOM 3082 O O . PHE A 1 390 ? 34.578 25.557 28.279 1.00 85.62 390 PHE A O 1
ATOM 3089 N N . ASP A 1 391 ? 36.349 24.155 28.247 1.00 83.06 391 ASP A N 1
ATOM 3090 C CA . ASP A 1 391 ? 37.376 25.155 28.518 1.00 83.06 391 ASP A CA 1
ATOM 3091 C C . ASP A 1 391 ? 37.973 25.620 27.194 1.00 83.06 391 ASP A C 1
ATOM 3093 O O . ASP A 1 391 ? 38.314 24.806 26.336 1.00 83.06 391 ASP A O 1
ATOM 3097 N N . ILE A 1 392 ? 38.062 26.936 27.013 1.00 75.31 392 ILE A N 1
ATOM 3098 C CA . ILE A 1 392 ? 38.820 27.512 25.905 1.00 75.31 392 ILE A CA 1
ATOM 3099 C C . ILE A 1 392 ? 40.272 27.531 26.382 1.00 75.31 392 ILE A C 1
ATOM 3101 O O . ILE A 1 392 ? 40.582 28.250 27.333 1.00 75.31 392 ILE A O 1
ATOM 3105 N N . VAL A 1 393 ? 41.107 26.686 25.775 1.00 62.34 393 VAL A N 1
ATOM 3106 C CA . VAL A 1 393 ? 42.564 26.672 25.983 1.00 62.34 393 VAL A CA 1
ATOM 3107 C C . VAL A 1 393 ? 43.215 27.725 25.103 1.00 62.34 393 VAL A C 1
ATOM 3109 O O . VAL A 1 393 ? 42.832 27.795 23.912 1.00 62.34 393 VAL A O 1
#

Secondary structure (DSSP, 8-state):
--HHHHH-GGG-SEEEEEEEETTEEEEEEEE-TTS-HHHHHHHHHHT---------GGG--SGGGGG-EEPPTTSPSSEEEEETTEEEEEETTEEEE----HHHHHHHHHHHHHHHHHHHHHHHHHTT--HHHHHHHHHHHHHHHHHHHHHH--TTSHHHHHHHTTSTTHHHHHTTEEE-TTS-EEEE-GGGTS------------SSHHHHHHHHHHHHSS--HHHHHHHHT--HHHHHHHTBTTEEE-TTT--EEEHHHHTSSSHHHHHHHHHHHHTT-GGGHHHHHHHHHTPPPPPPGGG----TT-TTS-HHHHHHHHHHHS---HHHHHTTSSEEEEETTTTEEEEETTTS-TT-HIIIIIS--SSS-HHHHHHHHHTT---------

pLDDT: mean 90.02, std 9.62, range [46.34, 98.19]

Radius of gyration: 35.69 Å; Cα contacts (8 Å, |Δi|>4): 448; chains: 1; bounding box: 74×61×91 Å

Mean predicted aligned error: 15.65 Å

Solvent-accessible surface area (backbone atoms only — not comparable to full-atom values): 23245 Å² total; per-residue (Å²): 133,61,67,68,55,71,77,35,57,74,70,46,85,40,46,81,43,80,42,83,48,102,90,44,81,41,82,43,73,42,81,52,83,90,52,60,66,70,59,50,50,54,54,33,55,72,71,63,81,79,80,84,75,73,77,71,68,81,80,50,100,45,84,68,42,76,64,43,42,76,42,61,87,88,55,60,65,40,25,64,47,76,56,96,94,40,50,26,38,27,56,78,70,33,22,38,64,62,91,61,57,69,73,56,44,57,49,43,54,45,51,43,52,41,47,54,46,48,54,51,45,51,48,39,34,57,72,63,54,58,68,68,60,50,52,51,44,22,51,51,44,47,51,48,46,51,60,38,33,78,75,69,44,57,67,72,36,73,71,45,36,74,70,41,63,75,27,73,55,41,70,61,54,37,60,47,49,38,55,49,101,88,67,48,82,75,44,75,31,64,64,59,79,46,89,81,52,73,66,86,75,76,84,76,64,41,91,37,58,68,58,18,48,54,52,24,40,74,76,66,73,39,68,43,55,70,63,26,21,64,28,34,77,42,54,55,70,55,37,54,61,75,34,60,78,51,42,44,70,38,91,86,78,70,45,51,31,46,39,78,61,62,68,38,82,65,40,68,59,51,33,56,51,32,49,64,50,30,76,82,36,70,84,35,47,58,55,31,58,55,31,64,74,61,60,75,80,87,74,54,79,91,72,60,86,78,63,77,48,52,84,85,59,57,53,66,61,56,47,49,46,37,41,71,73,47,57,48,60,62,71,38,49,76,69,61,56,25,50,61,45,75,38,86,88,77,74,43,51,42,54,43,46,64,78,73,67,74,86,42,57,46,28,36,59,72,66,23,32,91,91,48,32,27,51,53,49,48,30,28,40,35,58,78,43,84,84,82,86,84,80,90,128

Nearest PDB structures (foldseek):
  7zx8-assembly1_c  TM=1.911E-01  e=8.478E-01  Homo sapiens
  7t3t-assembly1_A  TM=2.030E-01  e=4.049E+00  Homo sapiens